Protein 3C8E (pdb70)

Nearest PDB structures (foldseek):
  3c8e-assembly1_B  TM=9.964E-01  e=6.721E-47  Escherichia coli
  5uuo-assembly1_B  TM=9.801E-01  e=1.144E-33  Novosphingobium aromaticivorans DSM 12444
  4mzw-assembly1_B  TM=9.875E-01  e=5.162E-30  Streptococcus sanguinis SK36
  4pua-assembly1_A-2  TM=9.814E-01  e=4.339E-29  Streptococcus pneumoniae ATCC 700669
  5hfk-assembly1_B  TM=9.446E-01  e=1.165E-15  Escherichia coli K-12

Structure (mmCIF, N/CA/C/O backbone):
data_3C8E
#
_entry.id   3C8E
#
_cell.length_a   58.197
_cell.length_b   73.455
_cell.length_c   130.810
_cell.angle_alpha   90.00
_cell.angle_beta   90.00
_cell.angle_gamma   90.00
#
_symmetry.space_group_name_H-M   'P 21 21 21'
#
loop_
_entity.id
_entity.type
_entity.pdbx_description
1 polymer 'yghU, glutathione S-transferase homologue'
2 non-polymer GLUTATHIONE
3 water water
#
loop_
_atom_site.group_PDB
_atom_site.id
_atom_site.type_symbol
_atom_site.label_atom_id
_atom_site.label_alt_id
_atom_site.label_comp_id
_atom_site.label_asym_id
_atom_site.label_entity_id
_atom_site.label_seq_id
_atom_site.pdbx_PDB_ins_code
_atom_site.Cartn_x
_atom_site.Cartn_y
_atom_site.Cartn_z
_atom_site.occupancy
_atom_site.B_iso_or_equiv
_atom_site.auth_seq_id
_atom_site.auth_comp_id
_atom_site.auth_asym_id
_atom_site.auth_atom_id
_atom_site.pdbx_PDB_model_num
ATOM 1 N N . THR A 1 5 ? 58.403 37.710 9.488 1.00 31.59 5 THR A N 1
ATOM 2 C CA . THR A 1 5 ? 57.705 38.599 10.460 1.00 31.57 5 THR A CA 1
ATOM 3 C C . THR A 1 5 ? 58.227 40.027 10.310 1.00 30.01 5 THR A C 1
ATOM 4 O O . THR A 1 5 ? 59.431 40.256 10.288 1.00 31.16 5 THR A O 1
ATOM 8 N N . TYR A 1 6 ? 57.313 40.988 10.219 1.00 28.20 6 TYR A N 1
ATOM 9 C CA . TYR A 1 6 ? 57.684 42.325 9.784 1.00 24.46 6 TYR A CA 1
ATOM 10 C C . TYR A 1 6 ? 58.489 43.077 10.833 1.00 22.28 6 TYR A C 1
ATOM 11 O O . TYR A 1 6 ? 58.131 43.083 12.023 1.00 21.35 6 TYR A O 1
ATOM 20 N N . GLN A 1 7 ? 59.544 43.734 10.368 1.00 20.37 7 GLN A N 1
ATOM 21 C CA A GLN A 1 7 ? 60.290 44.629 11.246 0.50 20.66 7 GLN A CA 1
ATOM 22 C CA B GLN A 1 7 ? 60.374 44.605 11.208 0.50 20.35 7 GLN A CA 1
ATOM 23 C C . GLN A 1 7 ? 60.476 45.999 10.603 1.00 19.68 7 GLN A C 1
ATOM 24 O O . GLN A 1 7 ? 60.884 46.135 9.431 1.00 19.63 7 GLN A O 1
ATOM 35 N N . PRO A 1 8 ? 60.140 47.065 11.365 1.00 16.98 8 PRO A N 1
ATOM 36 C CA . PRO A 1 8 ? 60.383 48.404 10.785 1.00 17.19 8 PRO A CA 1
ATOM 37 C C . PRO A 1 8 ? 61.841 48.644 10.377 1.00 18.02 8 PRO A C 1
ATOM 38 O O . PRO A 1 8 ? 62.760 48.153 11.033 1.00 17.26 8 PRO A O 1
ATOM 42 N N . ALA A 1 9 ? 62.038 49.414 9.304 1.00 17.48 9 ALA A N 1
ATOM 43 C CA . ALA A 1 9 ? 63.364 49.907 8.934 1.00 18.63 9 ALA A CA 1
ATOM 44 C C . ALA A 1 9 ? 64.029 50.806 9.993 1.00 19.08 9 ALA A C 1
ATOM 45 O O . ALA A 1 9 ? 63.368 51.310 10.909 1.00 18.84 9 ALA A O 1
ATOM 47 N N . LYS A 1 10 ? 65.353 51.008 9.886 1.00 19.42 10 LYS A N 1
ATOM 48 C CA . LYS A 1 10 ? 66.015 51.982 10.738 1.00 20.49 10 LYS A CA 1
ATOM 49 C C . LYS A 1 10 ? 65.467 53.388 10.570 1.00 19.13 10 LYS A C 1
ATOM 50 O O . LYS A 1 10 ? 65.322 54.106 11.560 1.00 17.96 10 LYS A O 1
ATOM 56 N N . VAL A 1 11 ? 65.168 53.761 9.315 1.00 17.96 11 VAL A N 1
ATOM 57 C CA . VAL A 1 11 ? 64.671 55.091 8.946 1.00 17.18 11 VAL A CA 1
ATOM 58 C C . VAL A 1 11 ? 63.461 54.841 8.049 1.00 17.64 11 VAL A C 1
ATOM 59 O O . VAL A 1 11 ? 63.516 54.102 7.060 1.00 15.81 11 VAL A O 1
ATOM 63 N N . TRP A 1 12 ? 62.325 55.408 8.436 1.00 15.58 12 TRP A N 1
ATOM 64 C CA . TRP A 1 12 ? 61.117 55.179 7.664 1.00 15.13 12 TRP A CA 1
ATOM 65 C C . TRP A 1 12 ? 61.203 55.881 6.298 1.00 16.06 12 TRP A C 1
ATOM 66 O O . TRP A 1 12 ? 61.674 57.053 6.205 1.00 16.07 12 TRP A O 1
ATOM 77 N N . THR A 1 13 ? 60.753 55.205 5.247 1.00 16.55 13 THR A N 1
ATOM 78 C CA . THR A 1 13 ? 60.610 55.853 3.942 1.00 17.34 13 THR A CA 1
ATOM 79 C C . THR A 1 13 ? 59.214 55.612 3.408 1.00 17.76 13 THR A C 1
ATOM 80 O O . THR A 1 13 ? 58.550 54.622 3.757 1.00 19.35 13 THR A O 1
ATOM 84 N N . TRP A 1 14 ? 58.792 56.514 2.536 1.00 18.56 14 TRP A N 1
ATOM 85 C CA . TRP A 1 14 ? 57.439 56.529 1.997 1.00 19.02 14 TRP A CA 1
ATOM 86 C C . TRP A 1 14 ? 57.325 55.629 0.779 1.00 19.87 14 TRP A C 1
ATOM 87 O O . TRP A 1 14 ? 57.990 55.897 -0.231 1.00 19.79 14 TRP A O 1
ATOM 98 N N . ASP A 1 15 ? 56.450 54.611 0.846 1.00 19.14 15 ASP A N 1
ATOM 99 C CA . ASP A 1 15 ? 56.082 53.810 -0.335 1.00 18.92 15 ASP A CA 1
ATOM 100 C C . ASP A 1 15 ? 54.861 54.395 -1.032 1.00 18.68 15 ASP A C 1
ATOM 101 O O . ASP A 1 15 ? 53.727 54.166 -0.576 1.00 19.07 15 ASP A O 1
ATOM 106 N N . LYS A 1 16 ? 55.085 55.141 -2.122 1.00 18.47 16 LYS A N 1
ATOM 107 C CA . LYS A 1 16 ? 54.008 55.860 -2.813 1.00 19.44 16 LYS A CA 1
ATOM 108 C C . LYS A 1 16 ? 53.106 54.888 -3.537 1.00 20.85 16 LYS A C 1
ATOM 109 O O . LYS A 1 16 ? 52.012 55.277 -4.027 1.00 21.52 16 LYS A O 1
ATOM 115 N N . SER A 1 17 ? 53.561 53.642 -3.649 1.00 21.81 17 SER A N 1
ATOM 116 C CA . SER A 1 17 ? 52.782 52.626 -4.381 1.00 22.20 17 SER A CA 1
ATOM 117 C C . SER A 1 17 ? 51.781 51.899 -3.461 1.00 22.53 17 SER A C 1
ATOM 118 O O . SER A 1 17 ? 50.989 51.099 -3.956 1.00 22.50 17 SER A O 1
ATOM 121 N N . ALA A 1 18 ? 51.803 52.171 -2.139 1.00 22.38 18 ALA A N 1
ATOM 122 C CA . ALA A 1 18 ? 50.989 51.373 -1.216 1.00 22.58 18 ALA A CA 1
ATOM 123 C C . ALA A 1 18 ? 49.489 51.531 -1.454 1.00 22.59 18 ALA A C 1
ATOM 124 O O . ALA A 1 18 ? 48.716 50.612 -1.170 1.00 22.72 18 ALA A O 1
ATOM 126 N N . GLY A 1 19 ? 49.077 52.688 -1.958 1.00 22.90 19 GLY A N 1
ATOM 127 C CA . GLY A 1 19 ? 47.648 52.950 -2.160 1.00 23.55 19 GLY A CA 1
ATOM 128 C C . GLY A 1 19 ? 46.799 52.999 -0.886 1.00 24.33 19 GLY A C 1
ATOM 129 O O . GLY A 1 19 ? 47.315 53.288 0.175 1.00 24.63 19 GLY A O 1
ATOM 130 N N . GLY A 1 20 ? 45.496 52.755 -1.010 1.00 24.83 20 GLY A N 1
ATOM 131 C CA . GLY A 1 20 ? 44.616 52.654 0.154 1.00 25.28 20 GLY A CA 1
ATOM 132 C C . GLY A 1 20 ? 43.829 53.934 0.307 1.00 25.72 20 GLY A C 1
ATOM 133 O O . GLY A 1 20 ? 43.818 54.803 -0.583 1.00 24.40 20 GLY A O 1
ATOM 134 N N . ALA A 1 21 ? 43.129 54.041 1.425 1.00 24.97 21 ALA A N 1
ATOM 135 C CA . ALA A 1 21 ? 42.205 55.154 1.596 1.00 24.61 21 ALA A CA 1
ATOM 136 C C . ALA A 1 21 ? 42.999 56.455 1.742 1.00 23.34 21 ALA A C 1
ATOM 137 O O . ALA A 1 21 ? 43.995 56.514 2.470 1.00 23.97 21 ALA A O 1
ATOM 139 N N . PHE A 1 22 ? 42.560 57.489 1.033 1.00 22.01 22 PHE A N 1
ATOM 140 C CA . PHE A 1 22 ? 43.219 58.790 1.109 1.00 20.01 22 PHE A CA 1
ATOM 141 C C . PHE A 1 22 ? 44.661 58.782 0.587 1.00 20.14 22 PHE A C 1
ATOM 142 O O . PHE A 1 22 ? 45.410 59.728 0.816 1.00 19.04 22 PHE A O 1
ATOM 150 N N . ALA A 1 23 ? 45.001 57.720 -0.163 1.00 20.99 23 ALA A N 1
ATOM 151 C CA . ALA A 1 23 ? 46.296 57.580 -0.825 1.00 21.73 23 ALA A CA 1
ATOM 152 C C . ALA A 1 23 ? 46.734 58.804 -1.614 1.00 22.16 23 ALA A C 1
ATOM 153 O O . ALA A 1 23 ? 47.938 59.135 -1.651 1.00 22.91 23 ALA A O 1
ATOM 155 N N . ASN A 1 24 ? 45.769 59.436 -2.285 1.00 20.34 24 ASN A N 1
ATOM 156 C CA A ASN A 1 24 ? 45.962 60.567 -3.181 0.50 20.25 24 ASN A CA 1
ATOM 157 C CA B ASN A 1 24 ? 46.123 60.526 -3.165 0.50 20.79 24 ASN A CA 1
ATOM 158 C C . ASN A 1 24 ? 46.230 61.856 -2.438 1.00 19.83 24 ASN A C 1
ATOM 159 O O . ASN A 1 24 ? 46.670 62.843 -3.043 1.00 21.14 24 ASN A O 1
ATOM 168 N N . ILE A 1 25 ? 45.940 61.865 -1.120 1.00 17.95 25 ILE A N 1
ATOM 169 C CA . ILE A 1 25 ? 46.164 63.111 -0.384 1.00 16.08 25 ILE A CA 1
ATOM 170 C C . ILE A 1 25 ? 47.164 63.024 0.779 1.00 15.13 25 ILE A C 1
ATOM 171 O O . ILE A 1 25 ? 47.836 64.034 1.094 1.00 13.91 25 ILE A O 1
ATOM 176 N N . ASN A 1 26 ? 47.282 61.855 1.405 1.00 13.46 26 ASN A N 1
ATOM 177 C CA . ASN A 1 26 ? 48.142 61.762 2.572 1.00 13.36 26 ASN A CA 1
ATOM 178 C C . ASN A 1 26 ? 49.590 61.754 2.133 1.00 13.95 26 ASN A C 1
ATOM 179 O O . ASN A 1 26 ? 49.964 61.025 1.191 1.00 14.49 26 ASN A O 1
ATOM 184 N N . ARG A 1 27 ? 50.403 62.555 2.817 1.00 14.25 27 ARG A N 1
ATOM 185 C CA . ARG A 1 27 ? 51.832 62.641 2.549 1.00 13.43 27 ARG A CA 1
ATOM 186 C C . ARG A 1 27 ? 52.570 62.828 3.852 1.00 13.35 27 ARG A C 1
ATOM 187 O O . ARG A 1 27 ? 51.996 63.313 4.836 1.00 14.32 27 ARG A O 1
ATOM 195 N N . PRO A 1 28 ? 53.852 62.479 3.879 1.00 12.51 28 PRO A N 1
ATOM 196 C CA . PRO A 1 28 ? 54.720 62.764 5.014 1.00 13.12 28 PRO A CA 1
ATOM 197 C C . PRO A 1 28 ? 55.296 64.154 5.094 1.00 11.90 28 PRO A C 1
ATOM 198 O O . PRO A 1 28 ? 56.084 64.458 6.025 1.00 12.07 28 PRO A O 1
ATOM 202 N N . VAL A 1 29 ? 54.890 64.974 4.132 1.00 12.09 29 VAL A N 1
ATOM 203 C CA A VAL A 1 29 ? 55.334 66.369 4.025 0.50 12.20 29 VAL A CA 1
ATOM 204 C CA B VAL A 1 29 ? 55.339 66.360 3.997 0.50 12.69 29 VAL A CA 1
ATOM 205 C C . VAL A 1 29 ? 54.107 67.240 3.902 1.00 11.99 29 VAL A C 1
ATOM 206 O O . VAL A 1 29 ? 53.084 66.773 3.469 1.00 13.71 29 VAL A O 1
ATOM 213 N N . SER A 1 30 ? 54.250 68.496 4.326 1.00 13.30 30 SER A N 1
ATOM 214 C CA . SER A 1 30 ? 53.204 69.494 4.243 1.00 13.00 30 SER A CA 1
ATOM 215 C C . SER A 1 30 ? 53.528 70.564 3.237 1.00 13.70 30 SER A C 1
ATOM 216 O O . SER A 1 30 ? 54.618 70.560 2.602 1.00 12.44 30 SER A O 1
ATOM 219 N N . GLY A 1 31 ? 52.592 71.491 3.086 1.00 13.29 31 GLY A N 1
ATOM 220 C CA . GLY A 1 31 ? 52.768 72.592 2.138 1.00 13.00 31 GLY A CA 1
ATOM 221 C C . GLY A 1 31 ? 51.933 72.482 0.877 1.00 14.20 31 GLY A C 1
ATOM 222 O O . GLY A 1 31 ? 51.278 71.470 0.585 1.00 14.75 31 GLY A O 1
ATOM 223 N N . PRO A 1 32 ? 51.960 73.563 0.098 1.00 15.14 32 PRO A N 1
ATOM 224 C CA . PRO A 1 32 ? 51.154 73.671 -1.087 1.00 16.89 32 PRO A CA 1
ATOM 225 C C . PRO A 1 32 ? 51.565 72.729 -2.235 1.00 17.90 32 PRO A C 1
ATOM 226 O O . PRO A 1 32 ? 52.761 72.455 -2.451 1.00 18.68 32 PRO A O 1
ATOM 230 N N . THR A 1 33 ? 50.587 72.247 -2.977 1.00 17.74 33 THR A N 1
ATOM 231 C CA . THR A 1 33 ? 50.848 71.432 -4.170 1.00 17.53 33 THR A CA 1
ATOM 232 C C . THR A 1 33 ? 50.551 72.214 -5.473 1.00 18.33 33 THR A C 1
ATOM 233 O O . THR A 1 33 ? 50.902 71.740 -6.570 1.00 18.12 33 THR A O 1
ATOM 237 N N . HIS A 1 34 ? 49.921 73.392 -5.349 1.00 16.61 34 HIS A N 1
ATOM 238 C CA . HIS A 1 34 ? 49.433 74.158 -6.513 1.00 18.36 34 HIS A CA 1
ATOM 239 C C . HIS A 1 34 ? 49.070 75.573 -6.079 1.00 19.63 34 HIS A C 1
ATOM 240 O O . HIS A 1 34 ? 48.796 75.814 -4.895 1.00 18.64 34 HIS A O 1
ATOM 247 N N . GLU A 1 35 ? 49.063 76.498 -7.052 1.00 20.03 35 GLU A N 1
ATOM 248 C CA A GLU A 1 35 ? 48.793 77.898 -6.789 0.50 20.43 35 GLU A CA 1
ATOM 249 C CA B GLU A 1 35 ? 48.798 77.895 -6.775 0.50 21.34 35 GLU A CA 1
ATOM 250 C C . GLU A 1 35 ? 47.344 78.236 -7.074 1.00 21.22 35 GLU A C 1
ATOM 251 O O . GLU A 1 35 ? 46.853 78.025 -8.186 1.00 22.29 35 GLU A O 1
ATOM 262 N N . LYS A 1 36 ? 46.648 78.764 -6.072 1.00 20.24 36 LYS A N 1
ATOM 263 C CA . LYS A 1 36 ? 45.266 79.177 -6.246 1.00 21.23 36 LYS A CA 1
ATOM 264 C C . LYS A 1 36 ? 44.920 80.139 -5.145 1.00 20.41 36 LYS A C 1
ATOM 265 O O . LYS A 1 36 ? 45.239 79.883 -3.984 1.00 20.80 36 LYS A O 1
ATOM 271 N N . THR A 1 37 ? 44.336 81.274 -5.474 1.00 19.13 37 THR A N 1
ATOM 272 C CA . THR A 1 37 ? 43.953 82.204 -4.422 1.00 18.50 37 THR A CA 1
ATOM 273 C C . THR A 1 37 ? 42.547 81.837 -3.941 1.00 18.58 37 THR A C 1
ATOM 274 O O . THR A 1 37 ? 41.695 81.394 -4.731 1.00 19.73 37 THR A O 1
ATOM 278 N N . LEU A 1 38 ? 42.289 82.031 -2.656 1.00 15.65 38 LEU A N 1
ATOM 279 C CA . LEU A 1 38 ? 40.937 81.723 -2.160 1.00 14.49 38 LEU A CA 1
ATOM 280 C C . LEU A 1 38 ? 39.918 82.783 -2.585 1.00 16.34 38 LEU A C 1
ATOM 281 O O . LEU A 1 38 ? 40.229 83.997 -2.630 1.00 15.87 38 LEU A O 1
ATOM 286 N N . PRO A 1 39 ? 38.665 82.352 -2.813 1.00 15.92 39 PRO A N 1
ATOM 287 C CA . PRO A 1 39 ? 37.640 83.359 -3.085 1.00 15.83 39 PRO A CA 1
ATOM 288 C C . PRO A 1 39 ? 37.285 84.119 -1.827 1.00 16.43 39 PRO A C 1
ATOM 289 O O . PRO A 1 39 ? 37.425 83.581 -0.714 1.00 15.22 39 PRO A O 1
ATOM 293 N N . VAL A 1 40 ? 36.809 85.348 -1.964 1.00 13.39 40 VAL A N 1
ATOM 294 C CA . VAL A 1 40 ? 36.359 86.132 -0.796 1.00 16.17 40 VAL A CA 1
ATOM 295 C C . VAL A 1 40 ? 35.040 86.797 -1.208 1.00 15.46 40 VAL A C 1
ATOM 296 O O . VAL A 1 40 ? 34.949 87.365 -2.343 1.00 17.35 40 VAL A O 1
ATOM 300 N N . GLY A 1 41 ? 34.032 86.709 -0.341 1.00 14.07 41 GLY A N 1
ATOM 301 C CA . GLY A 1 41 ? 32.669 87.205 -0.598 1.00 13.91 41 GLY A CA 1
ATOM 302 C C . GLY A 1 41 ? 32.462 88.536 0.089 1.00 13.45 41 GLY A C 1
ATOM 303 O O . GLY A 1 41 ? 33.442 89.182 0.480 1.00 14.26 41 GLY A O 1
ATOM 304 N N . LYS A 1 42 ? 31.189 88.915 0.270 1.00 14.62 42 LYS A N 1
ATOM 305 C CA . LYS A 1 42 ? 30.862 90.228 0.857 1.00 16.89 42 LYS A CA 1
ATOM 306 C C . LYS A 1 42 ? 30.706 90.221 2.379 1.00 15.57 42 LYS A C 1
ATOM 307 O O . LYS A 1 42 ? 30.592 91.274 2.996 1.00 16.34 42 LYS A O 1
ATOM 313 N N . HIS A 1 43 ? 30.575 89.027 2.968 1.00 13.04 43 HIS A N 1
ATOM 314 C CA . HIS A 1 43 ? 30.358 88.907 4.412 1.00 12.52 43 HIS A CA 1
ATOM 315 C C . HIS A 1 43 ? 31.596 89.040 5.266 1.00 12.50 43 HIS A C 1
ATOM 316 O O . HIS A 1 43 ? 32.719 88.791 4.829 1.00 12.53 43 HIS A O 1
ATOM 323 N N . PRO A 1 44 ? 31.399 89.455 6.505 1.00 10.96 44 PRO A N 1
ATOM 324 C CA . PRO A 1 44 ? 32.611 89.695 7.320 1.00 11.59 44 PRO A CA 1
ATOM 325 C C . PRO A 1 44 ? 33.452 88.461 7.641 1.00 10.88 44 PRO A C 1
ATOM 326 O O . PRO A 1 44 ? 34.671 88.589 7.809 1.00 12.12 44 PRO A O 1
ATOM 330 N N . LEU A 1 45 ? 32.802 87.298 7.752 1.00 11.06 45 LEU A N 1
ATOM 331 C CA . LEU A 1 45 ? 33.509 86.011 8.071 1.00 9.77 45 LEU A CA 1
ATOM 332 C C . LEU A 1 45 ? 33.616 85.174 6.816 1.00 8.95 45 LEU A C 1
ATOM 333 O O . LEU A 1 45 ? 32.585 84.909 6.206 1.00 8.80 45 LEU A O 1
ATOM 338 N N . GLN A 1 46 ? 34.831 84.728 6.475 1.00 8.41 46 GLN A N 1
ATOM 339 C CA . GLN A 1 46 ? 35.077 83.877 5.272 1.00 8.28 46 GLN A CA 1
ATOM 340 C C . GLN A 1 46 ? 35.509 82.518 5.805 1.00 9.45 46 GLN A C 1
ATOM 341 O O . GLN A 1 46 ? 36.567 82.391 6.453 1.00 11.07 46 GLN A O 1
ATOM 347 N N . LEU A 1 47 ? 34.686 81.525 5.544 1.00 9.22 47 LEU A N 1
ATOM 348 C CA . LEU A 1 47 ? 34.981 80.157 5.984 1.00 8.78 47 LEU A CA 1
ATOM 349 C C . LEU A 1 47 ? 35.296 79.251 4.794 1.00 9.76 47 LEU A C 1
ATOM 350 O O . LEU A 1 47 ? 34.635 79.342 3.723 1.00 11.13 47 LEU A O 1
ATOM 355 N N . TYR A 1 48 ? 36.300 78.385 4.988 1.00 9.07 48 TYR A N 1
ATOM 356 C CA . TYR A 1 48 ? 36.784 77.510 3.898 1.00 9.80 48 TYR A CA 1
ATOM 357 C C . TYR A 1 48 ? 36.727 76.132 4.506 1.00 9.10 48 TYR A C 1
ATOM 358 O O . TYR A 1 48 ? 37.522 75.805 5.392 1.00 11.03 48 TYR A O 1
ATOM 367 N N . SER A 1 49 ? 35.752 75.334 4.055 1.00 9.40 49 SER A N 1
ATOM 368 C CA . SER A 1 49 ? 35.420 74.179 4.851 1.00 8.99 49 SER A CA 1
ATOM 369 C C . SER A 1 49 ? 34.643 73.110 4.045 1.00 9.80 49 SER A C 1
ATOM 370 O O . SER A 1 49 ? 34.341 73.261 2.867 1.00 9.73 49 SER A O 1
ATOM 373 N N . LEU A 1 50 ? 34.369 72.003 4.736 1.00 9.67 50 LEU A N 1
ATOM 374 C CA . LEU A 1 50 ? 33.636 70.852 4.208 1.00 10.11 50 LEU A CA 1
ATOM 375 C C . LEU A 1 50 ? 32.746 70.366 5.346 1.00 9.68 50 LEU A C 1
ATOM 376 O O . LEU A 1 50 ? 33.208 70.404 6.487 1.00 9.95 50 LEU A O 1
ATOM 381 N N . GLY A 1 51 ? 31.544 69.876 5.021 1.00 10.11 51 GLY A N 1
ATOM 382 C CA . GLY A 1 51 ? 30.542 69.546 6.034 1.00 9.72 51 GLY A CA 1
ATOM 383 C C . GLY A 1 51 ? 30.807 68.207 6.731 1.00 8.86 51 GLY A C 1
ATOM 384 O O . GLY A 1 51 ? 29.856 67.458 7.025 1.00 9.79 51 GLY A O 1
ATOM 385 N N . THR A 1 52 ? 32.069 67.917 7.043 1.00 9.15 52 THR A N 1
ATOM 386 C CA . THR A 1 52 ? 32.379 66.774 7.880 1.00 9.34 52 THR A CA 1
ATOM 387 C C . THR A 1 52 ? 32.072 67.153 9.340 1.00 8.82 52 THR A C 1
ATOM 388 O O . THR A 1 52 ? 31.588 68.220 9.609 1.00 8.47 52 THR A O 1
ATOM 392 N N . PRO A 1 53 ? 32.285 66.258 10.338 1.00 8.62 53 PRO A N 1
ATOM 393 C CA . PRO A 1 53 ? 31.927 66.673 11.717 1.00 8.72 53 PRO A CA 1
ATOM 394 C C . PRO A 1 53 ? 32.661 67.941 12.109 1.00 8.50 53 PRO A C 1
ATOM 395 O O . PRO A 1 53 ? 32.103 68.778 12.823 1.00 9.03 53 PRO A O 1
ATOM 399 N N . ASN A 1 54 ? 33.885 68.147 11.616 1.00 7.26 54 ASN A N 1
ATOM 400 C CA . ASN A 1 54 ? 34.612 69.362 12.038 1.00 8.26 54 ASN A CA 1
ATOM 401 C C . ASN A 1 54 ? 34.137 70.651 11.406 1.00 8.56 54 ASN A C 1
ATOM 402 O O . ASN A 1 54 ? 34.063 71.682 12.069 1.00 9.48 54 ASN A O 1
ATOM 407 N N . GLY A 1 55 ? 33.665 70.575 10.178 1.00 7.77 55 GLY A N 1
ATOM 408 C CA . GLY A 1 55 ? 33.080 71.768 9.531 1.00 7.36 55 GLY A CA 1
ATOM 409 C C . GLY A 1 55 ? 31.741 72.047 10.186 1.00 7.86 55 GLY A C 1
ATOM 410 O O . GLY A 1 55 ? 31.407 73.217 10.454 1.00 9.00 55 GLY A O 1
ATOM 411 N N . GLN A 1 56 ? 30.961 70.996 10.497 1.00 8.70 56 GLN A N 1
ATOM 412 C CA . GLN A 1 56 ? 29.605 71.209 11.037 1.00 9.44 56 GLN A CA 1
ATOM 413 C C . GLN A 1 56 ? 29.689 71.977 12.385 1.00 7.94 56 GLN A C 1
ATOM 414 O O . GLN A 1 56 ? 28.781 72.729 12.746 1.00 8.46 56 GLN A O 1
ATOM 420 N N . LYS A 1 57 ? 30.728 71.738 13.196 1.00 8.04 57 LYS A N 1
ATOM 421 C CA . LYS A 1 57 ? 30.771 72.462 14.466 1.00 7.04 57 LYS A CA 1
ATOM 422 C C . LYS A 1 57 ? 30.667 73.968 14.217 1.00 7.61 57 LYS A C 1
ATOM 423 O O . LYS A 1 57 ? 29.993 74.691 14.974 1.00 8.67 57 LYS A O 1
ATOM 429 N N . VAL A 1 58 ? 31.432 74.418 13.236 1.00 8.53 58 VAL A N 1
ATOM 430 C CA . VAL A 1 58 ? 31.563 75.826 12.982 1.00 7.89 58 VAL A CA 1
ATOM 431 C C . VAL A 1 58 ? 30.327 76.395 12.289 1.00 7.76 58 VAL A C 1
ATOM 432 O O . VAL A 1 58 ? 29.861 77.472 12.672 1.00 8.04 58 VAL A O 1
ATOM 436 N N . THR A 1 59 ? 29.759 75.678 11.316 1.00 7.75 59 THR A N 1
ATOM 437 C CA . THR A 1 59 ? 28.562 76.229 10.760 1.00 7.72 59 THR A CA 1
ATOM 438 C C . THR A 1 59 ? 27.324 76.137 11.639 1.00 7.54 59 THR A C 1
ATOM 439 O O . THR A 1 59 ? 26.392 76.984 11.526 1.00 8.66 59 THR A O 1
ATOM 443 N N . ILE A 1 60 ? 27.261 75.145 12.536 1.00 8.73 60 ILE A N 1
ATOM 444 C CA . ILE A 1 60 ? 26.259 75.212 13.597 1.00 8.14 60 ILE A CA 1
ATOM 445 C C . ILE A 1 60 ? 26.434 76.468 14.470 1.00 7.12 60 ILE A C 1
ATOM 446 O O . ILE A 1 60 ? 25.474 77.188 14.718 1.00 7.94 60 ILE A O 1
ATOM 451 N N . MET A 1 61 ? 27.650 76.742 14.927 1.00 7.33 61 MET A N 1
ATOM 452 C CA . MET A 1 61 ? 27.851 77.971 15.722 1.00 7.56 61 MET A CA 1
ATOM 453 C C . MET A 1 61 ? 27.369 79.232 14.958 1.00 8.98 61 MET A C 1
ATOM 454 O O . MET A 1 61 ? 26.693 80.106 15.523 1.00 9.26 61 MET A O 1
ATOM 459 N N . LEU A 1 62 ? 27.763 79.339 13.688 1.00 7.23 62 LEU A N 1
ATOM 460 C CA . LEU A 1 62 ? 27.431 80.532 12.899 1.00 8.68 62 LEU A CA 1
ATOM 461 C C . LEU A 1 62 ? 25.914 80.610 12.814 1.00 9.23 62 LEU A C 1
ATOM 462 O O . LEU A 1 62 ? 25.337 81.659 12.996 1.00 8.80 62 LEU A O 1
ATOM 467 N N . GLU A 1 63 ? 25.225 79.499 12.546 1.00 8.03 63 GLU A N 1
ATOM 468 C CA . GLU A 1 63 ? 23.775 79.537 12.443 1.00 8.12 63 GLU A CA 1
ATOM 469 C C . GLU A 1 63 ? 23.113 79.860 13.786 1.00 8.34 63 GLU A C 1
ATOM 470 O O . GLU A 1 63 ? 22.112 80.588 13.816 1.00 10.71 63 GLU A O 1
ATOM 476 N N . GLU A 1 64 ? 23.690 79.391 14.887 1.00 9.10 64 GLU A N 1
ATOM 477 C CA . GLU A 1 64 ? 23.135 79.675 16.222 1.00 9.29 64 GLU A CA 1
ATOM 478 C C . GLU A 1 64 ? 23.290 81.189 16.497 1.00 8.96 64 GLU A C 1
ATOM 479 O O . GLU A 1 64 ? 22.373 81.859 17.041 1.00 9.96 64 GLU A O 1
ATOM 485 N N . LEU A 1 65 ? 24.429 81.755 16.100 1.00 7.45 65 LEU A N 1
ATOM 486 C CA . LEU A 1 65 ? 24.626 83.203 16.281 1.00 7.15 65 LEU A CA 1
ATOM 487 C C . LEU A 1 65 ? 23.638 83.998 15.414 1.00 8.32 65 LEU A C 1
ATOM 488 O O . LEU A 1 65 ? 22.976 84.939 15.925 1.00 10.60 65 LEU A O 1
ATOM 493 N N . LEU A 1 66 ? 23.469 83.597 14.163 1.00 9.14 66 LEU A N 1
ATOM 494 C CA . LEU A 1 66 ? 22.485 84.290 13.332 1.00 8.24 66 LEU A CA 1
ATOM 495 C C . LEU A 1 66 ? 21.082 84.190 13.906 1.00 9.68 66 LEU A C 1
ATOM 496 O O . LEU A 1 66 ? 20.303 85.132 13.743 1.00 9.84 66 LEU A O 1
ATOM 501 N N . ALA A 1 67 ? 20.722 83.080 14.530 1.00 9.25 67 ALA A N 1
ATOM 502 C CA . ALA A 1 67 ? 19.398 82.942 15.112 1.00 9.50 67 ALA A CA 1
ATOM 503 C C . ALA A 1 67 ? 19.154 83.912 16.269 1.00 10.79 67 ALA A C 1
ATOM 504 O O . ALA A 1 67 ? 17.990 84.261 16.514 1.00 11.70 67 ALA A O 1
ATOM 506 N N . LEU A 1 68 ? 20.244 84.352 16.928 1.00 9.04 68 LEU A N 1
ATOM 507 C CA . LEU A 1 68 ? 20.117 85.388 17.964 1.00 9.40 68 LEU A CA 1
ATOM 508 C C . LEU A 1 68 ? 20.231 86.769 17.375 1.00 9.92 68 LEU A C 1
ATOM 509 O O . LEU A 1 68 ? 20.329 87.754 18.137 1.00 10.52 68 LEU A O 1
ATOM 514 N N . GLY A 1 69 ? 20.219 86.882 16.064 1.00 10.11 69 GLY A N 1
ATOM 515 C CA . GLY A 1 69 ? 20.273 88.173 15.353 1.00 9.98 69 GLY A CA 1
ATOM 516 C C . GLY A 1 69 ? 21.642 88.812 15.255 1.00 9.21 69 GLY A C 1
ATOM 517 O O . GLY A 1 69 ? 21.768 90.029 14.971 1.00 11.52 69 GLY A O 1
ATOM 518 N N . VAL A 1 70 ? 22.692 87.985 15.430 1.00 9.20 70 VAL A N 1
ATOM 519 C CA . VAL A 1 70 ? 24.065 88.523 15.388 1.00 9.43 70 VAL A CA 1
ATOM 520 C C . VAL A 1 70 ? 24.530 88.814 13.961 1.00 10.06 70 VAL A C 1
ATOM 521 O O . VAL A 1 70 ? 25.051 87.952 13.263 1.00 10.07 70 VAL A O 1
ATOM 525 N N . THR A 1 71 ? 24.381 90.070 13.552 1.00 10.93 71 THR A N 1
ATOM 526 C CA . THR A 1 71 ? 24.676 90.474 12.146 1.00 11.29 71 THR A CA 1
ATOM 527 C C . THR A 1 71 ? 26.147 90.241 11.804 1.00 12.32 71 THR A C 1
ATOM 528 O O . THR A 1 71 ? 26.505 89.946 10.637 1.00 12.85 71 THR A O 1
ATOM 532 N N . GLY A 1 72 ? 27.033 90.358 12.780 1.00 11.45 72 GLY A N 1
ATOM 533 C CA . GLY A 1 72 ? 28.462 90.183 12.446 1.00 10.84 72 GLY A CA 1
ATOM 534 C C . GLY A 1 72 ? 28.850 88.737 12.164 1.00 10.98 72 GLY A C 1
ATOM 535 O O . GLY A 1 72 ? 29.997 88.478 11.765 1.00 12.67 72 GLY A O 1
ATOM 536 N N . ALA A 1 73 ? 27.933 87.799 12.418 1.00 10.63 73 ALA A N 1
ATOM 537 C CA . ALA A 1 73 ? 28.207 86.368 12.149 1.00 11.68 73 ALA A CA 1
ATOM 538 C C . ALA A 1 73 ? 27.853 85.998 10.688 1.00 11.31 73 ALA A C 1
ATOM 539 O O . ALA A 1 73 ? 28.028 84.858 10.273 1.00 10.69 73 ALA A O 1
ATOM 541 N N . GLU A 1 74 ? 27.350 86.949 9.908 1.00 9.62 74 GLU A N 1
ATOM 542 C CA . GLU A 1 74 ? 27.069 86.628 8.485 1.00 10.82 74 GLU A CA 1
ATOM 543 C C . GLU A 1 74 ? 28.342 86.127 7.867 1.00 9.68 74 GLU A C 1
ATOM 544 O O . GLU A 1 74 ? 29.405 86.673 8.107 1.00 9.31 74 GLU A O 1
ATOM 550 N N . TYR A 1 75 ? 28.212 85.127 6.974 1.00 10.60 75 TYR A N 1
ATOM 551 C CA . TYR A 1 75 ? 29.405 84.419 6.532 1.00 9.52 75 TYR A CA 1
ATOM 552 C C . TYR A 1 75 ? 29.267 83.935 5.112 1.00 9.04 75 TYR A C 1
ATOM 553 O O . TYR A 1 75 ? 28.145 83.710 4.605 1.00 9.24 75 TYR A O 1
ATOM 562 N N . ASP A 1 76 ? 30.433 83.791 4.506 1.00 8.88 76 ASP A N 1
ATOM 563 C CA . ASP A 1 76 ? 30.532 83.037 3.254 1.00 7.84 76 ASP A CA 1
ATOM 564 C C . ASP A 1 76 ? 31.240 81.735 3.507 1.00 7.74 76 ASP A C 1
ATOM 565 O O . ASP A 1 76 ? 32.368 81.763 4.021 1.00 9.66 76 ASP A O 1
ATOM 570 N N . ALA A 1 77 ? 30.564 80.616 3.258 1.00 9.13 77 ALA A N 1
ATOM 571 C CA . ALA A 1 77 ? 31.163 79.294 3.461 1.00 10.36 77 ALA A CA 1
ATOM 572 C C . ALA A 1 77 ? 31.453 78.679 2.087 1.00 10.93 77 ALA A C 1
ATOM 573 O O . ALA A 1 77 ? 30.548 78.207 1.400 1.00 11.76 77 ALA A O 1
ATOM 575 N N . TRP A 1 78 ? 32.736 78.692 1.762 1.00 10.84 78 TRP A N 1
ATOM 576 C CA . TRP A 1 78 ? 33.275 78.193 0.474 1.00 10.78 78 TRP A CA 1
ATOM 577 C C . TRP A 1 78 ? 33.626 76.725 0.651 1.00 11.20 78 TRP A C 1
ATOM 578 O O . TRP A 1 78 ? 34.223 76.318 1.653 1.00 10.97 78 TRP A O 1
ATOM 589 N N . LEU A 1 79 ? 33.316 75.920 -0.374 1.00 12.06 79 LEU A N 1
ATOM 590 C CA . LEU A 1 79 ? 33.540 74.488 -0.309 1.00 11.80 79 LEU A CA 1
ATOM 591 C C . LEU A 1 79 ? 35.011 74.116 -0.655 1.00 12.45 79 LEU A C 1
ATOM 592 O O . LEU A 1 79 ? 35.559 74.548 -1.696 1.00 12.95 79 LEU A O 1
ATOM 597 N N . ILE A 1 80 ? 35.621 73.323 0.218 1.00 10.68 80 ILE A N 1
ATOM 598 C CA . ILE A 1 80 ? 36.971 72.819 0.044 1.00 10.77 80 ILE A CA 1
ATOM 599 C C . ILE A 1 80 ? 36.846 71.309 0.018 1.00 11.93 80 ILE A C 1
ATOM 600 O O . ILE A 1 80 ? 36.542 70.679 1.064 1.00 11.35 80 ILE A O 1
ATOM 605 N N . ARG A 1 81 ? 37.020 70.717 -1.172 1.00 12.41 81 ARG A N 1
ATOM 606 C CA . ARG A 1 81 ? 36.945 69.256 -1.335 1.00 12.22 81 ARG A CA 1
ATOM 607 C C . ARG A 1 81 ? 38.280 68.638 -0.948 1.00 13.08 81 ARG A C 1
ATOM 608 O O . ARG A 1 81 ? 39.253 68.708 -1.722 1.00 13.29 81 ARG A O 1
ATOM 616 N N . ILE A 1 82 ? 38.323 68.024 0.243 1.00 13.14 82 ILE A N 1
ATOM 617 C CA . ILE A 1 82 ? 39.565 67.500 0.733 1.00 14.82 82 ILE A CA 1
ATOM 618 C C . ILE A 1 82 ? 39.971 66.267 -0.090 1.00 14.58 82 ILE A C 1
ATOM 619 O O . ILE A 1 82 ? 41.159 65.967 -0.208 1.00 16.34 82 ILE A O 1
ATOM 624 N N . GLY A 1 83 ? 38.993 65.570 -0.656 1.00 16.20 83 GLY A N 1
ATOM 625 C CA . GLY A 1 83 ? 39.311 64.433 -1.574 1.00 16.83 83 GLY A CA 1
ATOM 626 C C . GLY A 1 83 ? 40.076 64.880 -2.821 1.00 18.69 83 GLY A C 1
ATOM 627 O O . GLY A 1 83 ? 40.816 64.073 -3.453 1.00 19.95 83 GLY A O 1
ATOM 628 N N . ASP A 1 84 ? 39.926 66.141 -3.216 1.00 18.06 84 ASP A N 1
ATOM 629 C CA . ASP A 1 84 ? 40.542 66.679 -4.434 1.00 17.48 84 ASP A CA 1
ATOM 630 C C . ASP A 1 84 ? 41.811 67.446 -4.131 1.00 17.28 84 ASP A C 1
ATOM 631 O O . ASP A 1 84 ? 42.446 67.978 -5.063 1.00 20.05 84 ASP A O 1
ATOM 636 N N . GLY A 1 85 ? 42.174 67.528 -2.851 1.00 14.69 85 GLY A N 1
ATOM 637 C CA . GLY A 1 85 ? 43.397 68.255 -2.473 1.00 14.21 85 GLY A CA 1
ATOM 638 C C . GLY A 1 85 ? 43.264 69.767 -2.473 1.00 12.34 85 GLY A C 1
ATOM 639 O O . GLY A 1 85 ? 44.277 70.488 -2.515 1.00 14.83 85 GLY A O 1
ATOM 640 N N . ASP A 1 86 ? 42.039 70.294 -2.394 1.00 11.92 86 ASP A N 1
ATOM 641 C CA . ASP A 1 86 ? 41.831 71.745 -2.281 1.00 11.12 86 ASP A CA 1
ATOM 642 C C . ASP A 1 86 ? 42.495 72.337 -1.033 1.00 11.46 86 ASP A C 1
ATOM 643 O O . ASP A 1 86 ? 42.765 73.546 -0.995 1.00 13.07 86 ASP A O 1
ATOM 648 N N . GLN A 1 87 ? 42.751 71.481 -0.044 1.00 12.27 87 GLN A N 1
ATOM 649 C CA . GLN A 1 87 ? 43.397 71.940 1.174 1.00 11.67 87 GLN A CA 1
ATOM 650 C C . GLN A 1 87 ? 44.865 72.176 0.968 1.00 12.75 87 GLN A C 1
ATOM 651 O O . GLN A 1 87 ? 45.504 72.651 1.865 1.00 10.29 87 GLN A O 1
ATOM 657 N N . PHE A 1 88 ? 45.412 71.839 -0.212 1.00 12.42 88 PHE A N 1
ATOM 658 C CA . PHE A 1 88 ? 46.849 72.067 -0.446 1.00 12.33 88 PHE A CA 1
ATOM 659 C C . PHE A 1 88 ? 47.060 73.149 -1.494 1.00 13.31 88 PHE A C 1
ATOM 660 O O . PHE A 1 88 ? 48.161 73.233 -2.066 1.00 12.97 88 PHE A O 1
ATOM 668 N N . SER A 1 89 ? 46.081 74.023 -1.697 1.00 12.50 89 SER A N 1
ATOM 669 C CA . SER A 1 89 ? 46.354 75.158 -2.580 1.00 14.04 89 SER A CA 1
ATOM 670 C C . SER A 1 89 ? 47.203 76.174 -1.823 1.00 13.45 89 SER A C 1
ATOM 671 O O . SER A 1 89 ? 47.180 76.244 -0.580 1.00 14.07 89 SER A O 1
ATOM 674 N N . SER A 1 90 ? 47.957 76.991 -2.566 1.00 13.38 90 SER A N 1
ATOM 675 C CA . SER A 1 90 ? 48.720 78.057 -1.889 1.00 14.08 90 SER A CA 1
ATOM 676 C C . SER A 1 90 ? 47.794 78.930 -1.006 1.00 14.35 90 SER A C 1
ATOM 677 O O . SER A 1 90 ? 48.158 79.282 0.129 1.00 15.40 90 SER A O 1
ATOM 680 N N . GLY A 1 91 ? 46.611 79.284 -1.522 1.00 13.47 91 GLY A N 1
ATOM 681 C CA . GLY A 1 91 ? 45.663 80.117 -0.800 1.00 11.67 91 GLY A CA 1
ATOM 682 C C . GLY A 1 91 ? 45.212 79.401 0.465 1.00 12.31 91 GLY A C 1
ATOM 683 O O . GLY A 1 91 ? 45.114 80.033 1.548 1.00 13.00 91 GLY A O 1
ATOM 684 N N . PHE A 1 92 ? 44.936 78.089 0.348 1.00 12.12 92 PHE A N 1
ATOM 685 C CA . PHE A 1 92 ? 44.447 77.412 1.557 1.00 12.31 92 PHE A CA 1
ATOM 686 C C . PHE A 1 92 ? 45.557 77.310 2.616 1.00 12.53 92 PHE A C 1
ATOM 687 O O . PHE A 1 92 ? 45.326 77.554 3.832 1.00 13.51 92 PHE A O 1
ATOM 695 N N . VAL A 1 93 ? 46.761 76.990 2.167 1.00 12.98 93 VAL A N 1
ATOM 696 C CA . VAL A 1 93 ? 47.898 76.889 3.103 1.00 12.14 93 VAL A CA 1
ATOM 697 C C . VAL A 1 93 ? 48.143 78.201 3.854 1.00 13.03 93 VAL A C 1
ATOM 698 O O . VAL A 1 93 ? 48.573 78.200 5.029 1.00 13.13 93 VAL A O 1
ATOM 702 N N . GLU A 1 94 ? 47.874 79.333 3.199 1.00 11.94 94 GLU A N 1
ATOM 703 C CA . GLU A 1 94 ? 48.063 80.612 3.866 1.00 13.32 94 GLU A CA 1
ATOM 704 C C . GLU A 1 94 ? 47.056 80.825 5.014 1.00 12.69 94 GLU A C 1
ATOM 705 O O . GLU A 1 94 ? 47.363 81.534 5.945 1.00 12.23 94 GLU A O 1
ATOM 711 N N . VAL A 1 95 ? 45.864 80.218 4.959 1.00 11.02 95 VAL A N 1
ATOM 712 C CA A VAL A 1 95 ? 44.898 80.370 6.055 0.50 11.51 95 VAL A CA 1
ATOM 713 C CA B VAL A 1 95 ? 44.886 80.364 6.054 0.50 11.80 95 VAL A CA 1
ATOM 714 C C . VAL A 1 95 ? 45.075 79.278 7.120 1.00 11.37 95 VAL A C 1
ATOM 715 O O . VAL A 1 95 ? 44.831 79.491 8.354 1.00 12.48 95 VAL A O 1
ATOM 722 N N . ASN A 1 96 ? 45.561 78.114 6.662 1.00 10.62 96 ASN A N 1
ATOM 723 C CA . ASN A 1 96 ? 45.908 77.066 7.611 1.00 8.96 96 ASN A CA 1
ATOM 724 C C . ASN A 1 96 ? 47.113 76.260 7.131 1.00 9.18 96 ASN A C 1
ATOM 725 O O . ASN A 1 96 ? 46.946 75.423 6.254 1.00 9.64 96 ASN A O 1
ATOM 730 N N . PRO A 1 97 ? 48.298 76.459 7.740 1.00 9.62 97 PRO A N 1
ATOM 731 C CA . PRO A 1 97 ? 49.513 75.727 7.257 1.00 11.27 97 PRO A CA 1
ATOM 732 C C . PRO A 1 97 ? 49.425 74.199 7.483 1.00 11.22 97 PRO A C 1
ATOM 733 O O . PRO A 1 97 ? 50.194 73.427 6.882 1.00 11.63 97 PRO A O 1
ATOM 737 N N . ASN A 1 98 ? 48.478 73.763 8.335 1.00 10.63 98 ASN A N 1
ATOM 738 C CA . ASN A 1 98 ? 48.270 72.350 8.605 1.00 10.03 98 ASN A CA 1
ATOM 739 C C . ASN A 1 98 ? 47.378 71.734 7.501 1.00 8.40 98 ASN A C 1
ATOM 740 O O . ASN A 1 98 ? 47.179 70.523 7.537 1.00 9.06 98 ASN A O 1
ATOM 745 N N . SER A 1 99 ? 46.789 72.517 6.554 1.00 8.08 99 SER A N 1
ATOM 746 C CA . SER A 1 99 ? 46.014 71.960 5.433 1.00 9.59 99 SER A CA 1
ATOM 747 C C . SER A 1 99 ? 44.839 71.107 5.872 1.00 9.67 99 SER A C 1
ATOM 748 O O . SER A 1 99 ? 44.588 70.038 5.316 1.00 9.83 99 SER A O 1
ATOM 751 N N . LYS A 1 100 ? 44.127 71.562 6.901 1.00 8.86 100 LYS A N 1
ATOM 752 C CA . LYS A 1 100 ? 42.869 70.869 7.284 1.00 9.49 100 LYS A CA 1
ATOM 753 C C . LYS A 1 100 ? 41.737 71.845 7.350 1.00 9.71 100 LYS A C 1
ATOM 754 O O . LYS A 1 100 ? 41.920 73.025 7.750 1.00 9.70 100 LYS A O 1
ATOM 760 N N . ILE A 1 101 ? 40.559 71.398 6.940 1.00 8.79 101 ILE A N 1
ATOM 761 C CA . ILE A 1 101 ? 39.314 72.201 7.188 1.00 9.04 101 ILE A CA 1
ATOM 762 C C . ILE A 1 101 ? 38.814 71.896 8.631 1.00 9.29 101 ILE A C 1
ATOM 763 O O . ILE A 1 101 ? 39.170 70.891 9.221 1.00 9.29 101 ILE A O 1
ATOM 768 N N . PRO A 1 102 ? 38.056 72.834 9.245 1.00 9.07 102 PRO A N 1
ATOM 769 C CA . PRO A 1 102 ? 37.749 74.171 8.729 1.00 9.59 102 PRO A CA 1
ATOM 770 C C . PRO A 1 102 ? 38.859 75.187 8.982 1.00 8.49 102 PRO A C 1
ATOM 771 O O . PRO A 1 102 ? 39.687 75.030 9.904 1.00 9.06 102 PRO A O 1
ATOM 775 N N . ALA A 1 103 ? 38.820 76.250 8.165 1.00 8.87 103 ALA A N 1
ATOM 776 C CA . ALA A 1 103 ? 39.697 77.417 8.349 1.00 9.80 103 ALA A CA 1
ATOM 777 C C . ALA A 1 103 ? 38.866 78.658 8.039 1.00 9.95 103 ALA A C 1
ATOM 778 O O . ALA A 1 103 ? 38.031 78.675 7.134 1.00 10.82 103 ALA A O 1
ATOM 780 N N . LEU A 1 104 ? 39.127 79.709 8.807 1.00 9.24 104 LEU A N 1
ATOM 781 C CA . LEU A 1 104 ? 38.287 80.931 8.720 1.00 9.70 104 LEU A CA 1
ATOM 782 C C . LEU A 1 104 ? 39.172 82.125 8.758 1.00 10.01 104 LEU A C 1
ATOM 783 O O . LEU A 1 104 ? 40.228 82.096 9.398 1.00 11.25 104 LEU A O 1
ATOM 788 N N . ARG A 1 105 ? 38.752 83.171 8.018 1.00 9.72 105 ARG A N 1
ATOM 789 C CA . ARG A 1 105 ? 39.355 84.509 8.140 1.00 11.80 105 ARG A CA 1
ATOM 790 C C . ARG A 1 105 ? 38.295 85.530 8.518 1.00 13.09 105 ARG A C 1
ATOM 791 O O . ARG A 1 105 ? 37.210 85.568 7.909 1.00 12.85 105 ARG A O 1
ATOM 799 N N . ASP A 1 106 ? 38.620 86.371 9.496 1.00 11.07 106 ASP A N 1
ATOM 800 C CA . ASP A 1 106 ? 37.735 87.409 9.957 1.00 11.77 106 ASP A CA 1
ATOM 801 C C . ASP A 1 106 ? 38.210 88.690 9.296 1.00 11.31 106 ASP A C 1
ATOM 802 O O . ASP A 1 106 ? 39.277 89.233 9.632 1.00 11.45 106 ASP A O 1
ATOM 807 N N . HIS A 1 107 ? 37.454 89.129 8.301 1.00 12.32 107 HIS A N 1
ATOM 808 C CA . HIS A 1 107 ? 37.808 90.277 7.437 1.00 13.65 107 HIS A CA 1
ATOM 809 C C . HIS A 1 107 ? 37.400 91.616 8.022 1.00 14.56 107 HIS A C 1
ATOM 810 O O . HIS A 1 107 ? 37.540 92.656 7.337 1.00 15.90 107 HIS A O 1
ATOM 817 N N . THR A 1 108 ? 36.969 91.612 9.287 1.00 14.60 108 THR A N 1
ATOM 818 C CA . THR A 1 108 ? 36.682 92.887 9.975 1.00 14.10 108 THR A CA 1
ATOM 819 C C . THR A 1 108 ? 37.909 93.519 10.591 1.00 16.73 108 THR A C 1
ATOM 820 O O . THR A 1 108 ? 37.808 94.618 11.183 1.00 19.10 108 THR A O 1
ATOM 824 N N . HIS A 1 109 ? 39.059 92.853 10.409 1.00 16.51 109 HIS A N 1
ATOM 825 C CA . HIS A 1 109 ? 40.368 93.361 10.800 1.00 16.89 109 HIS A CA 1
ATOM 826 C C . HIS A 1 109 ? 41.250 93.541 9.602 1.00 18.85 109 HIS A C 1
ATOM 827 O O . HIS A 1 109 ? 41.093 92.856 8.576 1.00 16.55 109 HIS A O 1
ATOM 834 N N . ASN A 1 110 ? 42.248 94.420 9.768 1.00 20.02 110 ASN A N 1
ATOM 835 C CA . ASN A 1 110 ? 43.224 94.621 8.728 1.00 23.01 110 ASN A CA 1
ATOM 836 C C . ASN A 1 110 ? 44.630 94.549 9.314 1.00 22.42 110 ASN A C 1
ATOM 837 O O . ASN A 1 110 ? 44.988 95.375 10.179 1.00 23.70 110 ASN A O 1
ATOM 842 N N . PRO A 1 111 ? 45.413 93.527 8.900 1.00 21.73 111 PRO A N 1
ATOM 843 C CA . PRO A 1 111 ? 44.978 92.499 7.959 1.00 20.71 111 PRO A CA 1
ATOM 844 C C . PRO A 1 111 ? 43.926 91.558 8.609 1.00 18.28 111 PRO A C 1
ATOM 845 O O . PRO A 1 111 ? 43.781 91.552 9.835 1.00 16.75 111 PRO A O 1
ATOM 849 N N . PRO A 1 112 ? 43.246 90.752 7.799 1.00 15.49 112 PRO A N 1
ATOM 850 C CA . PRO A 1 112 ? 42.254 89.814 8.350 1.00 14.11 112 PRO A CA 1
ATOM 851 C C . PRO A 1 112 ? 42.927 88.822 9.288 1.00 13.67 112 PRO A C 1
ATOM 852 O O . PRO A 1 112 ? 44.101 88.465 9.078 1.00 16.30 112 PRO A O 1
ATOM 856 N N . ILE A 1 113 ? 42.186 88.351 10.278 1.00 11.72 113 ILE A N 1
ATOM 857 C CA . ILE A 1 113 ? 42.735 87.376 11.262 1.00 11.16 113 ILE A CA 1
ATOM 858 C C . ILE A 1 113 ? 42.341 85.958 10.876 1.00 9.70 113 ILE A C 1
ATOM 859 O O . ILE A 1 113 ? 41.170 85.709 10.652 1.00 11.69 113 ILE A O 1
ATOM 864 N N . ARG A 1 114 ? 43.335 85.083 10.728 1.00 9.35 114 ARG A N 1
ATOM 865 C CA . ARG A 1 114 ? 43.061 83.691 10.407 1.00 9.30 114 ARG A CA 1
ATOM 866 C C . ARG A 1 114 ? 42.882 82.878 11.701 1.00 9.76 114 ARG A C 1
ATOM 867 O O . ARG A 1 114 ? 43.551 83.078 12.758 1.00 10.17 114 ARG A O 1
ATOM 875 N N . VAL A 1 115 ? 41.958 81.939 11.574 1.00 9.92 115 VAL A N 1
ATOM 876 C CA . VAL A 1 115 ? 41.619 81.075 12.680 1.00 9.38 115 VAL A CA 1
ATOM 877 C C . VAL A 1 115 ? 41.524 79.673 12.095 1.00 10.83 115 VAL A C 1
ATOM 878 O O . VAL A 1 115 ? 40.741 79.426 11.161 1.00 12.01 115 VAL A O 1
ATOM 882 N N . PHE A 1 116 ? 42.333 78.753 12.633 1.00 8.49 116 PHE A N 1
ATOM 883 C CA . PHE A 1 116 ? 42.250 77.361 12.167 1.00 9.31 116 PHE A CA 1
ATOM 884 C C . PHE A 1 116 ? 42.258 76.439 13.395 1.00 9.02 116 PHE A C 1
ATOM 885 O O . PHE A 1 116 ? 42.627 76.866 14.490 1.00 9.49 116 PHE A O 1
ATOM 893 N N . GLU A 1 117 ? 41.834 75.183 13.165 1.00 8.37 117 GLU A N 1
ATOM 894 C CA . GLU A 1 117 ? 41.399 74.231 14.247 1.00 7.82 117 GLU A CA 1
ATOM 895 C C . GLU A 1 117 ? 39.951 74.554 14.576 1.00 7.09 117 GLU A C 1
ATOM 896 O O . GLU A 1 117 ? 39.623 75.678 14.961 1.00 7.73 117 GLU A O 1
ATOM 902 N N . SER A 1 118 ? 39.086 73.595 14.433 1.00 6.53 118 SER A N 1
ATOM 903 C CA . SER A 1 118 ? 37.641 73.805 14.685 1.00 5.84 118 SER A CA 1
ATOM 904 C C . SER A 1 118 ? 37.452 74.321 16.108 1.00 6.37 118 SER A C 1
ATOM 905 O O . SER A 1 118 ? 36.640 75.235 16.322 1.00 9.11 118 SER A O 1
ATOM 908 N N . GLY A 1 119 ? 38.192 73.788 17.073 1.00 7.79 119 GLY A N 1
ATOM 909 C CA . GLY A 1 119 ? 37.982 74.265 18.458 1.00 8.67 119 GLY A CA 1
ATOM 910 C C . GLY A 1 119 ? 38.394 75.729 18.623 1.00 9.05 119 GLY A C 1
ATOM 911 O O . GLY A 1 119 ? 37.781 76.488 19.382 1.00 7.94 119 GLY A O 1
ATOM 912 N N . SER A 1 120 ? 39.446 76.139 17.904 1.00 8.11 120 SER A N 1
ATOM 913 C CA . SER A 1 120 ? 39.922 77.526 17.990 1.00 7.59 120 SER A CA 1
ATOM 914 C C . SER A 1 120 ? 38.885 78.428 17.381 1.00 8.69 120 SER A C 1
ATOM 915 O O . SER A 1 120 ? 38.588 79.521 17.899 1.00 7.72 120 SER A O 1
ATOM 918 N N . ILE A 1 121 ? 38.328 77.994 16.252 1.00 7.50 121 ILE A N 1
ATOM 919 C CA . ILE A 1 121 ? 37.247 78.813 15.615 1.00 7.91 121 ILE A CA 1
ATOM 920 C C . ILE A 1 121 ? 36.033 78.960 16.558 1.00 8.16 121 ILE A C 1
ATOM 921 O O . ILE A 1 121 ? 35.487 80.059 16.721 1.00 8.11 121 ILE A O 1
ATOM 926 N N . LEU A 1 122 ? 35.600 77.869 17.215 1.00 6.40 122 LEU A N 1
ATOM 927 C CA . LEU A 1 122 ? 34.480 78.029 18.161 1.00 6.31 122 LEU A CA 1
ATOM 928 C C . LEU A 1 122 ? 34.785 78.994 19.283 1.00 8.28 122 LEU A C 1
ATOM 929 O O . LEU A 1 122 ? 33.954 79.846 19.597 1.00 8.09 122 LEU A O 1
ATOM 934 N N . LEU A 1 123 ? 35.991 78.908 19.851 1.00 8.00 123 LEU A N 1
ATOM 935 C CA . LEU A 1 123 ? 36.350 79.817 20.957 1.00 7.07 123 LEU A CA 1
ATOM 936 C C . LEU A 1 123 ? 36.420 81.257 20.419 1.00 7.27 123 LEU A C 1
ATOM 937 O O . LEU A 1 123 ? 35.898 82.175 21.053 1.00 8.21 123 LEU A O 1
ATOM 942 N N . TYR A 1 124 ? 37.003 81.443 19.239 1.00 7.28 124 TYR A N 1
ATOM 943 C CA . TYR A 1 124 ? 37.145 82.792 18.661 1.00 8.08 124 TYR A CA 1
ATOM 944 C C . TYR A 1 124 ? 35.762 83.397 18.446 1.00 8.73 124 TYR A C 1
ATOM 945 O O . TYR A 1 124 ? 35.540 84.597 18.735 1.00 9.61 124 TYR A O 1
ATOM 954 N N . LEU A 1 125 ? 34.829 82.603 17.911 1.00 8.02 125 LEU A N 1
ATOM 955 C CA . LEU A 1 125 ? 33.470 83.156 17.669 1.00 8.41 125 LEU A CA 1
ATOM 956 C C . LEU A 1 125 ? 32.750 83.466 19.006 1.00 10.16 125 LEU A C 1
ATOM 957 O O . LEU A 1 125 ? 32.069 84.507 19.169 1.00 9.88 125 LEU A O 1
ATOM 962 N N . ALA A 1 126 ? 32.846 82.558 19.959 1.00 9.25 126 ALA A N 1
ATOM 963 C CA . ALA A 1 126 ? 32.249 82.791 21.288 1.00 8.93 126 ALA A CA 1
ATOM 964 C C . ALA A 1 126 ? 32.772 84.070 21.921 1.00 10.16 126 ALA A C 1
ATOM 965 O O . ALA A 1 126 ? 31.982 84.848 22.487 1.00 11.13 126 ALA A O 1
ATOM 967 N N . GLU A 1 127 ? 34.093 84.252 21.934 1.00 10.14 127 GLU A N 1
ATOM 968 C CA . GLU A 1 127 ? 34.687 85.474 22.493 1.00 10.97 127 GLU A CA 1
ATOM 969 C C . GLU A 1 127 ? 34.336 86.764 21.706 1.00 11.51 127 GLU A C 1
ATOM 970 O O . GLU A 1 127 ? 34.159 87.861 22.301 1.00 12.41 127 GLU A O 1
ATOM 976 N N . LYS A 1 128 ? 34.282 86.653 20.398 1.00 10.42 128 LYS A N 1
ATOM 977 C CA . LYS A 1 128 ? 34.017 87.802 19.541 1.00 10.68 128 LYS A CA 1
ATOM 978 C C . LYS A 1 128 ? 32.637 88.327 19.822 1.00 11.93 128 LYS A C 1
ATOM 979 O O . LYS A 1 128 ? 32.475 89.545 19.977 1.00 14.98 128 LYS A O 1
ATOM 985 N N . PHE A 1 129 ? 31.638 87.449 19.950 1.00 11.45 129 PHE A N 1
ATOM 986 C CA . PHE A 1 129 ? 30.266 87.938 20.011 1.00 11.96 129 PHE A CA 1
ATOM 987 C C . PHE A 1 129 ? 29.666 87.863 21.401 1.00 12.87 129 PHE A C 1
ATOM 988 O O . PHE A 1 129 ? 28.623 88.484 21.681 1.00 14.23 129 PHE A O 1
ATOM 996 N N . GLY A 1 130 ? 30.304 87.090 22.287 1.00 12.56 130 GLY A N 1
ATOM 997 C CA . GLY A 1 130 ? 29.818 86.967 23.651 1.00 13.40 130 GLY A CA 1
ATOM 998 C C . GLY A 1 130 ? 28.667 86.015 23.921 1.00 13.41 130 GLY A C 1
ATOM 999 O O . GLY A 1 130 ? 27.963 86.133 24.942 1.00 16.45 130 GLY A O 1
ATOM 1000 N N . TYR A 1 131 ? 28.449 85.038 23.033 1.00 10.98 131 TYR A N 1
ATOM 1001 C CA . TYR A 1 131 ? 27.423 84.033 23.269 1.00 9.29 131 TYR A CA 1
ATOM 1002 C C . TYR A 1 131 ? 28.000 82.617 23.239 1.00 8.87 131 TYR A C 1
ATOM 1003 O O . TYR A 1 131 ? 28.974 82.362 22.526 1.00 10.60 131 TYR A O 1
ATOM 1012 N N . PHE A 1 132 ? 27.319 81.725 23.968 1.00 8.04 132 PHE A N 1
ATOM 1013 C CA . PHE A 1 132 ? 27.611 80.286 23.968 1.00 8.04 132 PHE A CA 1
ATOM 1014 C C . PHE A 1 132 ? 28.881 79.902 24.709 1.00 9.86 132 PHE A C 1
ATOM 1015 O O . PHE A 1 132 ? 29.364 78.750 24.578 1.00 9.41 132 PHE A O 1
ATOM 1023 N N . LEU A 1 133 ? 29.375 80.827 25.547 1.00 9.74 133 LEU A N 1
ATOM 1024 C CA . LEU A 1 133 ? 30.451 80.537 26.482 1.00 11.02 133 LEU A CA 1
ATOM 1025 C C . LEU A 1 133 ? 30.117 81.324 27.767 1.00 10.90 133 LEU A C 1
ATOM 1026 O O . LEU A 1 133 ? 30.020 82.546 27.711 1.00 12.54 133 LEU A O 1
ATOM 1031 N N . PRO A 1 134 ? 29.867 80.616 28.868 1.00 10.04 134 PRO A N 1
ATOM 1032 C CA . PRO A 1 134 ? 29.428 81.344 30.076 1.00 10.83 134 PRO A CA 1
ATOM 1033 C C . PRO A 1 134 ? 30.420 82.392 30.530 1.00 10.96 134 PRO A C 1
ATOM 1034 O O . PRO A 1 134 ? 31.651 82.242 30.397 1.00 11.01 134 PRO A O 1
ATOM 1038 N N . GLN A 1 135 ? 29.868 83.456 31.118 1.00 11.86 135 GLN A N 1
ATOM 1039 C CA . GLN A 1 135 ? 30.641 84.462 31.769 1.00 11.81 135 GLN A CA 1
ATOM 1040 C C . GLN A 1 135 ? 31.243 84.007 33.093 1.00 12.19 135 GLN A C 1
ATOM 1041 O O . GLN A 1 135 ? 32.431 84.314 33.354 1.00 13.08 135 GLN A O 1
ATOM 1047 N N . ASP A 1 136 ? 30.454 83.315 33.905 1.00 10.03 136 ASP A N 1
ATOM 1048 C CA . ASP A 1 136 ? 30.951 82.812 35.222 1.00 11.00 136 ASP A CA 1
ATOM 1049 C C . ASP A 1 136 ? 32.214 81.982 35.065 1.00 10.14 136 ASP A C 1
ATOM 1050 O O . ASP A 1 136 ? 32.246 81.023 34.258 1.00 11.03 136 ASP A O 1
ATOM 1055 N N . LEU A 1 137 ? 33.261 82.274 35.861 1.00 9.75 137 LEU A N 1
ATOM 1056 C CA . LEU A 1 137 ? 34.557 81.553 35.676 1.00 9.89 137 LEU A CA 1
ATOM 1057 C C . LEU A 1 137 ? 34.428 80.041 35.838 1.00 9.35 137 LEU A C 1
ATOM 1058 O O . LEU A 1 137 ? 34.924 79.300 34.949 1.00 8.91 137 LEU A O 1
ATOM 1063 N N . ALA A 1 138 ? 33.724 79.548 36.853 1.00 9.65 138 ALA A N 1
ATOM 1064 C CA . ALA A 1 138 ? 33.631 78.111 36.987 1.00 8.74 138 ALA A CA 1
ATOM 1065 C C . ALA A 1 138 ? 32.915 77.466 35.828 1.00 9.01 138 ALA A C 1
ATOM 1066 O O . ALA A 1 138 ? 33.384 76.419 35.313 1.00 10.45 138 ALA A O 1
ATOM 1068 N N . LYS A 1 139 ? 31.775 78.046 35.425 1.00 8.98 139 LYS A N 1
ATOM 1069 C CA . LYS A 1 139 ? 31.034 77.476 34.289 1.00 8.96 139 LYS A CA 1
ATOM 1070 C C . LYS A 1 139 ? 31.806 77.593 32.960 1.00 8.66 139 LYS A C 1
ATOM 1071 O O . LYS A 1 139 ? 31.758 76.656 32.140 1.00 9.46 139 LYS A O 1
ATOM 1077 N N . ARG A 1 140 ? 32.508 78.694 32.751 1.00 8.69 140 ARG A N 1
ATOM 1078 C CA . ARG A 1 140 ? 33.320 78.910 31.562 1.00 8.02 140 ARG A CA 1
ATOM 1079 C C . ARG A 1 140 ? 34.429 77.863 31.530 1.00 8.26 140 ARG A C 1
ATOM 1080 O O . ARG A 1 140 ? 34.687 77.276 30.497 1.00 8.56 140 ARG A O 1
ATOM 1088 N N . THR A 1 141 ? 35.073 77.640 32.687 1.00 8.39 141 THR A N 1
ATOM 1089 C CA . THR A 1 141 ? 36.177 76.656 32.756 1.00 6.81 141 THR A CA 1
ATOM 1090 C C . THR A 1 141 ? 35.656 75.254 32.480 1.00 7.84 141 THR A C 1
ATOM 1091 O O . THR A 1 141 ? 36.301 74.522 31.704 1.00 8.81 141 THR A O 1
ATOM 1095 N N . GLU A 1 142 ? 34.503 74.867 33.034 1.00 7.08 142 GLU A N 1
ATOM 1096 C CA . GLU A 1 142 ? 33.954 73.550 32.723 1.00 6.86 142 GLU A CA 1
ATOM 1097 C C . GLU A 1 142 ? 33.677 73.420 31.213 1.00 7.74 142 GLU A C 1
ATOM 1098 O O . GLU A 1 142 ? 33.902 72.366 30.575 1.00 7.72 142 GLU A O 1
ATOM 1104 N N . THR A 1 143 ? 33.118 74.491 30.649 1.00 8.06 143 THR A N 1
ATOM 1105 C CA . THR A 1 143 ? 32.834 74.479 29.246 1.00 8.40 143 THR A CA 1
ATOM 1106 C C . THR A 1 143 ? 34.141 74.246 28.450 1.00 8.40 143 THR A C 1
ATOM 1107 O O . THR A 1 143 ? 34.226 73.410 27.493 1.00 9.45 143 THR A O 1
ATOM 1111 N N . MET A 1 144 ? 35.226 74.916 28.849 1.00 7.74 144 MET A N 1
ATOM 1112 C CA . MET A 1 144 ? 36.504 74.750 28.148 1.00 8.02 144 MET A CA 1
ATOM 1113 C C . MET A 1 144 ? 37.046 73.345 28.367 1.00 7.39 144 MET A C 1
ATOM 1114 O O . MET A 1 144 ? 37.675 72.774 27.461 1.00 7.62 144 MET A O 1
ATOM 1119 N N . ASN A 1 145 ? 36.848 72.792 29.574 1.00 6.84 145 ASN A N 1
ATOM 1120 C CA . ASN A 1 145 ? 37.349 71.422 29.817 1.00 5.52 145 ASN A CA 1
ATOM 1121 C C . ASN A 1 145 ? 36.722 70.484 28.769 1.00 7.56 145 ASN A C 1
ATOM 1122 O O . ASN A 1 145 ? 37.415 69.663 28.217 1.00 7.49 145 ASN A O 1
ATOM 1127 N N . TRP A 1 146 ? 35.425 70.601 28.542 1.00 6.45 146 TRP A N 1
ATOM 1128 C CA . TRP A 1 146 ? 34.731 69.671 27.586 1.00 6.77 146 TRP A CA 1
ATOM 1129 C C . TRP A 1 146 ? 35.059 69.971 26.123 1.00 7.37 146 TRP A C 1
ATOM 1130 O O . TRP A 1 146 ? 35.144 69.047 25.305 1.00 7.69 146 TRP A O 1
ATOM 1141 N N . LEU A 1 147 ? 35.292 71.255 25.796 1.00 7.47 147 LEU A N 1
ATOM 1142 C CA . LEU A 1 147 ? 35.695 71.615 24.447 1.00 7.37 147 LEU A CA 1
ATOM 1143 C C . LEU A 1 147 ? 37.081 71.013 24.153 1.00 8.49 147 LEU A C 1
ATOM 1144 O O . LEU A 1 147 ? 37.273 70.368 23.121 1.00 8.20 147 LEU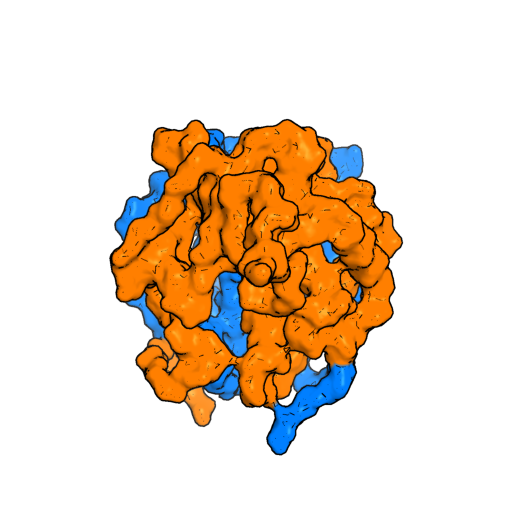 A O 1
ATOM 1149 N N . PHE A 1 148 ? 38.009 71.190 25.092 1.00 7.39 148 PHE A N 1
ATOM 1150 C CA . PHE A 1 148 ? 39.308 70.549 24.906 1.00 6.64 148 PHE A CA 1
ATOM 1151 C C . PHE A 1 148 ? 39.206 69.046 24.852 1.00 6.43 148 PHE A C 1
ATOM 1152 O O . PHE A 1 148 ? 39.905 68.398 24.063 1.00 7.57 148 PHE A O 1
ATOM 1160 N N . TRP A 1 149 ? 38.395 68.471 25.765 1.00 5.70 149 TRP A N 1
ATOM 1161 C CA . TRP A 1 149 ? 38.211 67.034 25.747 1.00 6.73 149 TRP A CA 1
ATOM 1162 C C . TRP A 1 149 ? 37.832 66.536 24.378 1.00 8.38 149 TRP A C 1
ATOM 1163 O O . TRP A 1 149 ? 38.407 65.568 23.882 1.00 8.25 149 TRP A O 1
ATOM 1174 N N . LEU A 1 150 ? 36.917 67.253 23.723 1.00 7.02 150 LEU A N 1
ATOM 1175 C CA . LEU A 1 150 ? 36.474 66.788 22.396 1.00 6.63 150 LEU A CA 1
ATOM 1176 C C . LEU A 1 150 ? 37.631 66.895 21.399 1.00 8.02 150 LEU A C 1
ATOM 1177 O O . LEU A 1 150 ? 37.883 65.971 20.621 1.00 8.11 150 LEU A O 1
ATOM 1182 N N . GLN A 1 151 ? 38.370 68.005 21.470 1.00 7.10 151 GLN A N 1
ATOM 1183 C CA . GLN A 1 151 ? 39.436 68.223 20.525 1.00 7.82 151 GLN A CA 1
ATOM 1184 C C . GLN A 1 151 ? 40.522 67.135 20.639 1.00 8.22 151 GLN A C 1
ATOM 1185 O O . GLN A 1 151 ? 41.207 66.809 19.634 1.00 8.73 151 GLN A O 1
ATOM 1191 N N . GLY A 1 152 ? 40.678 66.611 21.859 1.00 7.29 152 GLY A N 1
ATOM 1192 C CA . GLY A 1 152 ? 41.686 65.523 22.150 1.00 8.44 152 GLY A CA 1
ATOM 1193 C C . GLY A 1 152 ? 41.096 64.121 21.947 1.00 8.07 152 GLY A C 1
ATOM 1194 O O . GLY A 1 152 ? 41.857 63.150 21.812 1.00 10.49 152 GLY A O 1
ATOM 1195 N N . ALA A 1 153 ? 39.777 64.019 21.860 1.00 7.78 153 ALA A N 1
ATOM 1196 C CA . ALA A 1 153 ? 39.070 62.715 21.749 1.00 10.37 153 ALA A CA 1
ATOM 1197 C C . ALA A 1 153 ? 38.699 62.391 20.296 1.00 10.44 153 ALA A C 1
ATOM 1198 O O . ALA A 1 153 ? 38.767 61.213 19.878 1.00 9.27 153 ALA A O 1
ATOM 1200 N N . ALA A 1 154 ? 38.278 63.406 19.518 1.00 9.39 154 ALA A N 1
ATOM 1201 C CA . ALA A 1 154 ? 37.874 63.154 18.114 1.00 10.36 154 ALA A CA 1
ATOM 1202 C C . ALA A 1 154 ? 38.968 62.485 17.306 1.00 11.12 154 ALA A C 1
ATOM 1203 O O . ALA A 1 154 ? 38.658 61.701 16.400 1.00 11.22 154 ALA A O 1
ATOM 1205 N N . PRO A 1 155 ? 40.260 62.815 17.564 1.00 10.47 155 PRO A N 1
ATOM 1206 C CA . PRO A 1 155 ? 41.301 62.083 16.842 1.00 11.47 155 PRO A CA 1
ATOM 1207 C C . PRO A 1 155 ? 41.224 60.573 17.014 1.00 10.95 155 PRO A C 1
ATOM 1208 O O . PRO A 1 155 ? 41.509 59.826 16.050 1.00 13.50 155 PRO A O 1
ATOM 1212 N N . PHE A 1 156 ? 40.854 60.092 18.205 1.00 8.96 156 PHE A N 1
ATOM 1213 C CA . PHE A 1 156 ? 40.674 58.665 18.430 1.00 9.45 156 PHE A CA 1
ATOM 1214 C C . PHE A 1 156 ? 39.450 58.184 17.671 1.00 11.15 156 PHE A C 1
ATOM 1215 O O . PHE A 1 156 ? 39.486 57.070 17.103 1.00 11.21 156 PHE A O 1
ATOM 1223 N N . LEU A 1 157 ? 38.365 58.959 17.682 1.00 10.61 157 LEU A N 1
ATOM 1224 C CA . LEU A 1 157 ? 37.128 58.492 17.050 1.00 12.21 157 LEU A CA 1
ATOM 1225 C C . LEU A 1 157 ? 37.260 58.461 15.543 1.00 11.98 157 LEU A C 1
ATOM 1226 O O . LEU A 1 157 ? 36.775 57.537 14.874 1.00 12.41 157 LEU A O 1
ATOM 1231 N N . GLY A 1 158 ? 37.937 59.450 14.993 1.00 11.28 158 GLY A N 1
ATOM 1232 C CA . GLY A 1 158 ? 38.044 59.505 13.557 1.00 12.07 158 GLY A CA 1
ATOM 1233 C C . GLY A 1 158 ? 39.320 58.873 13.007 1.00 13.29 158 GLY A C 1
ATOM 1234 O O . GLY A 1 158 ? 39.294 58.059 12.070 1.00 12.89 158 GLY A O 1
ATOM 1235 N N . GLY A 1 159 ? 40.470 59.284 13.541 1.00 12.97 159 GLY A N 1
ATOM 1236 C CA . GLY A 1 159 ? 41.723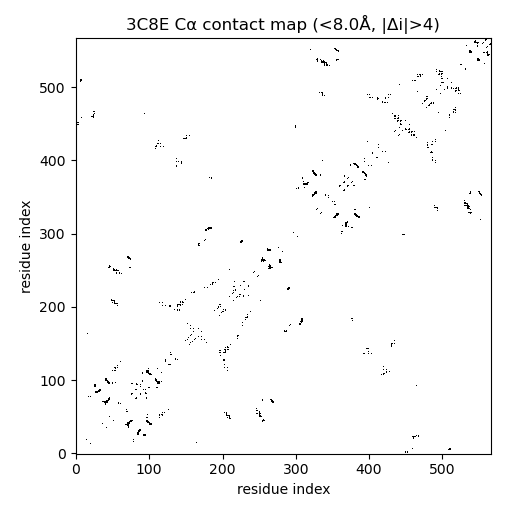 58.836 12.976 1.00 12.00 159 GLY A CA 1
ATOM 1237 C C . GLY A 1 159 ? 42.096 57.431 13.395 1.00 12.32 159 GLY A C 1
ATOM 1238 O O . GLY A 1 159 ? 42.981 56.799 12.789 1.00 13.70 159 GLY A O 1
ATOM 1239 N N . GLY A 1 160 ? 41.410 56.953 14.412 1.00 11.47 160 GLY A N 1
ATOM 1240 C CA . GLY A 1 160 ? 41.575 55.619 14.994 1.00 11.12 160 GLY A CA 1
ATOM 1241 C C . GLY A 1 160 ? 40.381 54.741 14.643 1.00 9.67 160 GLY A C 1
ATOM 1242 O O . GLY A 1 160 ? 40.509 53.871 13.774 1.00 9.60 160 GLY A O 1
ATOM 1243 N N . PHE A 1 161 ? 39.237 54.929 15.309 1.00 8.48 161 PHE A N 1
ATOM 1244 C CA . PHE A 1 161 ? 38.083 54.056 15.078 1.00 9.23 161 PHE A CA 1
ATOM 1245 C C . PHE A 1 161 ? 37.612 54.169 13.675 1.00 9.03 161 PHE A C 1
ATOM 1246 O O . PHE A 1 161 ? 37.476 53.148 12.964 1.00 9.63 161 PHE A O 1
ATOM 1254 N N . GLY A 1 162 ? 37.334 55.379 13.191 1.00 8.46 162 GLY A N 1
ATOM 1255 C CA . GLY A 1 162 ? 36.789 55.491 11.854 1.00 9.17 162 GLY A CA 1
ATOM 1256 C C . GLY A 1 162 ? 37.750 54.956 10.806 1.00 10.34 162 GLY A C 1
ATOM 1257 O O . GLY A 1 162 ? 37.328 54.227 9.872 1.00 11.15 162 GLY A O 1
ATOM 1258 N N . HIS A 1 163 ? 39.030 55.268 10.942 1.00 8.09 163 HIS A N 1
ATOM 1259 C CA . HIS A 1 163 ? 39.974 54.785 9.951 1.00 9.56 163 HIS A CA 1
ATOM 1260 C C . HIS A 1 163 ? 39.959 53.266 9.911 1.00 9.86 163 HIS A C 1
ATOM 1261 O O . HIS A 1 163 ? 39.820 52.658 8.825 1.00 10.74 163 HIS A O 1
ATOM 1268 N N . PHE A 1 164 ? 40.153 52.632 11.069 1.00 9.14 164 PHE A N 1
ATOM 1269 C CA . PHE A 1 164 ? 40.339 51.175 11.049 1.00 9.72 164 PHE A CA 1
ATOM 1270 C C . PHE A 1 164 ? 39.052 50.444 10.783 1.00 11.55 164 PHE A C 1
ATOM 1271 O O . PHE A 1 164 ? 39.067 49.373 10.153 1.00 12.20 164 PHE A O 1
ATOM 1279 N N . TYR A 1 165 ? 37.924 50.992 11.231 1.00 10.37 165 TYR A N 1
ATOM 1280 C CA . TYR A 1 165 ? 36.684 50.208 11.135 1.00 11.45 165 TYR A CA 1
ATOM 1281 C C . TYR A 1 165 ? 36.091 50.398 9.742 1.00 13.30 165 TYR A C 1
ATOM 1282 O O . TYR A 1 165 ? 35.536 49.436 9.125 1.00 14.52 165 TYR A O 1
ATOM 1291 N N . HIS A 1 166 ? 36.237 51.602 9.205 1.00 13.75 166 HIS A N 1
ATOM 1292 C CA . HIS A 1 166 ? 35.477 51.955 8.014 1.00 14.68 166 HIS A CA 1
ATOM 1293 C C . HIS A 1 166 ? 36.336 52.085 6.771 1.00 14.68 166 HIS A C 1
ATOM 1294 O O . HIS A 1 166 ? 35.976 51.561 5.706 1.00 17.03 166 HIS A O 1
ATOM 1301 N N . TYR A 1 167 ? 37.461 52.770 6.881 1.00 13.45 167 TYR A N 1
ATOM 1302 C CA . TYR A 1 167 ? 38.214 53.106 5.668 1.00 14.65 167 TYR A CA 1
ATOM 1303 C C . TYR A 1 167 ? 39.352 52.160 5.296 1.00 14.18 167 TYR A C 1
ATOM 1304 O O . TYR A 1 167 ? 39.722 52.053 4.122 1.00 15.64 167 TYR A O 1
ATOM 1313 N N . ALA A 1 168 ? 39.991 51.513 6.281 1.00 14.28 168 ALA A N 1
ATOM 1314 C CA . ALA A 1 168 ? 41.222 50.771 6.005 1.00 14.41 168 ALA A CA 1
ATOM 1315 C C . ALA A 1 168 ? 40.861 49.618 5.062 1.00 16.03 168 ALA A C 1
ATOM 1316 O O . ALA A 1 168 ? 39.819 48.935 5.278 1.00 15.30 168 ALA A O 1
ATOM 1318 N N . PRO A 1 169 ? 41.694 49.408 4.021 1.00 16.51 169 PRO A N 1
ATOM 1319 C CA . PRO A 1 169 ? 41.381 48.297 3.088 1.00 17.03 169 PRO A CA 1
ATOM 1320 C C . PRO A 1 169 ? 41.594 46.909 3.653 1.00 18.49 169 PRO A C 1
ATOM 1321 O O . PRO A 1 169 ? 41.285 45.931 2.961 1.00 19.66 169 PRO A O 1
ATOM 1325 N N . VAL A 1 170 ? 42.157 46.818 4.864 1.00 17.70 170 VAL A N 1
ATOM 1326 C CA . VAL A 1 170 ? 42.465 45.587 5.579 1.00 17.34 170 VAL A CA 1
ATOM 1327 C C . VAL A 1 170 ? 41.810 45.758 6.934 1.00 17.24 170 VAL A C 1
ATOM 1328 O O . VAL A 1 170 ? 41.959 46.820 7.530 1.00 14.82 170 VAL A O 1
ATOM 1332 N N . LYS A 1 171 ? 41.119 44.731 7.420 1.00 16.34 171 LYS A N 1
ATOM 1333 C CA . LYS A 1 171 ? 40.472 44.777 8.710 1.00 16.14 171 LYS A CA 1
ATOM 1334 C C . LYS A 1 171 ? 41.442 44.210 9.724 1.00 14.82 171 LYS A C 1
ATOM 1335 O O . LYS A 1 171 ? 41.695 43.015 9.741 1.00 15.14 171 LYS A O 1
ATOM 1341 N N . ILE A 1 172 ? 42.034 45.082 10.553 1.00 11.52 172 ILE A N 1
ATOM 1342 C CA . ILE A 1 172 ? 43.063 44.661 11.501 1.00 12.70 172 ILE A CA 1
ATOM 1343 C C . ILE A 1 172 ? 42.457 44.513 12.898 1.00 12.14 172 ILE A C 1
ATOM 1344 O O . ILE A 1 172 ? 42.059 45.515 13.531 1.00 12.36 172 ILE A O 1
ATOM 1349 N N . GLU A 1 173 ? 42.385 43.288 13.420 1.00 13.16 173 GLU A N 1
ATOM 1350 C CA . GLU A 1 173 ? 41.661 43.028 14.673 1.00 14.58 173 GLU A CA 1
ATOM 1351 C C . GLU A 1 173 ? 42.226 43.802 15.878 1.00 11.97 173 GLU A C 1
ATOM 1352 O O . GLU A 1 173 ? 41.476 44.414 16.646 1.00 11.79 173 GLU A O 1
ATOM 1358 N N . TYR A 1 174 ? 43.545 43.797 16.050 1.00 11.35 174 TYR A N 1
ATOM 1359 C CA . TYR A 1 174 ? 44.141 44.502 17.144 1.00 11.63 174 TYR A CA 1
ATOM 1360 C C . TYR A 1 174 ? 43.781 46.005 17.111 1.00 11.06 174 TYR A C 1
ATOM 1361 O O . TYR A 1 174 ? 43.451 46.582 18.171 1.00 10.73 174 TYR A O 1
ATOM 1370 N N . ALA A 1 175 ? 43.860 46.640 15.938 1.00 11.61 175 ALA A N 1
ATOM 1371 C CA . ALA A 1 175 ? 43.596 48.093 15.827 1.00 10.54 175 ALA A CA 1
ATOM 1372 C C . ALA A 1 175 ? 42.092 48.396 15.960 1.00 11.27 175 ALA A C 1
ATOM 1373 O O . ALA A 1 175 ? 41.707 49.335 16.679 1.00 10.15 175 ALA A O 1
ATOM 1375 N N . ILE A 1 176 ? 41.228 47.604 15.296 1.00 11.11 176 ILE A N 1
ATOM 1376 C CA . ILE A 1 176 ? 39.788 47.765 15.501 1.00 9.94 176 ILE A CA 1
ATOM 1377 C C . ILE A 1 176 ? 39.437 47.598 16.966 1.00 10.08 176 ILE A C 1
ATOM 1378 O O . ILE A 1 176 ? 38.673 48.405 17.521 1.00 9.96 176 ILE A O 1
ATOM 1383 N N . ASN A 1 177 ? 39.953 46.574 17.606 1.00 9.51 177 ASN A N 1
ATOM 1384 C CA . ASN A 1 177 ? 39.624 46.398 19.035 1.00 8.83 177 ASN A CA 1
ATOM 1385 C C . ASN A 1 177 ? 40.113 47.573 19.877 1.00 8.09 177 ASN A C 1
ATOM 1386 O O . ASN A 1 177 ? 39.355 48.068 20.753 1.00 10.76 177 ASN A O 1
ATOM 1391 N N . ARG A 1 178 ? 41.362 48.015 19.684 1.00 8.57 178 ARG A N 1
ATOM 1392 C CA . ARG A 1 178 ? 41.878 49.142 20.486 1.00 9.00 178 ARG A CA 1
ATOM 1393 C C . ARG A 1 178 ? 41.034 50.418 20.325 1.00 8.29 178 ARG A C 1
ATOM 1394 O O . ARG A 1 178 ? 40.637 51.046 21.334 1.00 9.05 178 ARG A O 1
ATOM 1402 N N . PHE A 1 179 ? 40.703 50.765 19.087 1.00 8.85 179 PHE A N 1
ATOM 1403 C CA . PHE A 1 179 ? 40.028 52.014 18.809 1.00 8.19 179 PHE A CA 1
ATOM 1404 C C . PHE A 1 179 ? 38.534 51.914 19.039 1.00 8.45 179 PHE A C 1
ATOM 1405 O O . PHE A 1 179 ? 37.893 52.954 19.348 1.00 9.41 179 PHE A O 1
ATOM 1413 N N . THR A 1 180 ? 37.938 50.715 18.896 1.00 8.29 180 THR A N 1
ATOM 1414 C CA . THR A 1 180 ? 36.514 50.593 19.290 1.00 9.32 180 THR A CA 1
ATOM 1415 C C . THR A 1 180 ? 36.369 50.650 20.795 1.00 9.05 180 THR A C 1
ATOM 1416 O O . THR A 1 180 ? 35.479 51.368 21.259 1.00 9.22 180 THR A O 1
ATOM 1420 N N . MET A 1 181 ? 37.262 49.985 21.546 1.00 8.82 181 MET A N 1
ATOM 1421 C CA . MET A 1 181 ? 37.180 50.063 23.001 1.00 9.06 181 MET A CA 1
ATOM 1422 C C . MET A 1 181 ? 37.272 51.522 23.441 1.00 8.81 181 MET A C 1
ATOM 1423 O O . MET A 1 181 ? 36.535 51.952 24.339 1.00 9.63 181 MET A O 1
ATOM 1428 N N . GLU A 1 182 ? 38.204 52.292 22.851 1.00 8.63 182 GLU A N 1
ATOM 1429 C CA . GLU A 1 182 ? 38.368 53.691 23.245 1.00 7.84 182 GLU A CA 1
ATOM 1430 C C . GLU A 1 182 ? 37.190 54.558 22.855 1.00 8.41 182 GLU A C 1
ATOM 1431 O O . GLU A 1 182 ? 36.731 55.415 23.668 1.00 7.49 182 GLU A O 1
ATOM 1437 N N . ALA A 1 183 ? 36.602 54.298 21.689 1.00 7.86 183 ALA A N 1
ATOM 1438 C CA . ALA A 1 183 ? 35.450 55.095 21.241 1.00 7.26 183 ALA A CA 1
ATOM 1439 C C . ALA A 1 183 ? 34.335 54.833 22.257 1.00 7.88 183 ALA A C 1
ATOM 1440 O O . ALA A 1 183 ? 33.576 55.748 22.564 1.00 8.67 183 ALA A O 1
ATOM 1442 N N . LYS A 1 184 ? 34.151 53.574 22.671 1.00 7.52 184 LYS A N 1
ATOM 1443 C CA . LYS A 1 184 ? 33.135 53.233 23.692 1.00 7.54 184 LYS A CA 1
ATOM 1444 C C . LYS A 1 184 ? 33.414 53.880 25.040 1.00 7.21 184 LYS A C 1
ATOM 1445 O O . LYS A 1 184 ? 32.481 54.316 25.694 1.00 7.05 184 LYS A O 1
ATOM 1451 N N . ARG A 1 185 ? 34.673 53.905 25.448 1.00 8.16 185 ARG A N 1
ATOM 1452 C CA . ARG A 1 185 ? 35.009 54.527 26.717 1.00 7.88 185 ARG A CA 1
ATOM 1453 C C . ARG A 1 185 ? 34.622 56.004 26.673 1.00 7.43 185 ARG A C 1
ATOM 1454 O O . ARG A 1 185 ? 34.063 56.542 27.623 1.00 7.28 185 ARG A O 1
ATOM 1462 N N . LEU A 1 186 ? 34.901 56.662 25.544 1.00 6.91 186 LEU A N 1
ATOM 1463 C CA . LEU A 1 186 ? 34.588 58.078 25.393 1.00 7.17 186 LEU A CA 1
ATOM 1464 C C . LEU A 1 186 ? 33.083 58.326 25.384 1.00 8.17 186 LEU A C 1
ATOM 1465 O O . LEU A 1 186 ? 32.596 59.290 26.038 1.00 8.02 186 LEU A O 1
ATOM 1470 N N . LEU A 1 187 ? 32.341 57.436 24.707 1.00 7.64 187 LEU A N 1
ATOM 1471 C CA . LEU A 1 187 ? 30.896 57.515 24.721 1.00 7.86 187 LEU A CA 1
ATOM 1472 C C . LEU A 1 187 ? 30.402 57.309 26.156 1.00 8.26 187 LEU A C 1
ATOM 1473 O O . LEU A 1 187 ? 29.461 57.966 26.601 1.00 9.05 187 LEU A O 1
ATOM 1478 N N . ASP A 1 188 ? 31.059 56.423 26.883 1.00 8.12 188 ASP A N 1
ATOM 1479 C CA . ASP A 1 188 ? 30.629 56.192 28.261 1.00 7.61 188 ASP A CA 1
ATOM 1480 C C . ASP A 1 188 ? 30.891 57.436 29.161 1.00 8.58 188 ASP A C 1
ATOM 1481 O O . ASP A 1 188 ? 30.053 57.819 30.002 1.00 8.99 188 ASP A O 1
ATOM 1486 N N . VAL A 1 189 ? 32.050 58.079 28.987 1.00 9.00 189 VAL A N 1
ATOM 1487 C CA . VAL A 1 189 ? 32.328 59.301 29.768 1.00 7.26 189 VAL A CA 1
ATOM 1488 C C . VAL A 1 189 ? 31.190 60.311 29.478 1.00 7.24 189 VAL A C 1
ATOM 1489 O O . VAL A 1 189 ? 30.675 60.982 30.350 1.00 7.52 189 VAL A O 1
ATOM 1493 N N . LEU A 1 190 ? 30.900 60.490 28.195 1.00 6.87 190 LEU A N 1
ATOM 1494 C CA . LEU A 1 190 ? 29.872 61.455 27.718 1.00 8.18 190 LEU A CA 1
ATOM 1495 C C . LEU A 1 190 ? 28.495 61.076 28.279 1.00 7.00 190 LEU A C 1
ATOM 1496 O O . LEU A 1 190 ? 27.746 61.951 28.747 1.00 7.90 190 LEU A O 1
ATOM 1501 N N . ASP A 1 191 ? 28.166 59.792 28.173 1.00 6.99 191 ASP A N 1
ATOM 1502 C CA . ASP A 1 191 ? 26.859 59.302 28.720 1.00 8.41 191 ASP A CA 1
ATOM 1503 C C . ASP A 1 191 ? 26.686 59.578 30.209 1.00 9.52 191 ASP A C 1
ATOM 1504 O O . ASP A 1 191 ? 25.619 60.065 30.628 1.00 9.09 191 ASP A O 1
ATOM 1509 N N . LYS A 1 192 ? 27.744 59.349 31.017 1.00 9.71 192 LYS A N 1
ATOM 1510 C CA . LYS A 1 192 ? 27.635 59.488 32.510 1.00 8.83 192 LYS A CA 1
ATOM 1511 C C . LYS A 1 192 ? 27.557 60.979 32.827 1.00 8.01 192 LYS A C 1
ATOM 1512 O O . LYS A 1 192 ? 26.917 61.346 33.831 1.00 11.65 192 LYS A O 1
ATOM 1518 N N . GLN A 1 193 ? 28.140 61.833 31.948 1.00 9.24 193 GLN A N 1
ATOM 1519 C CA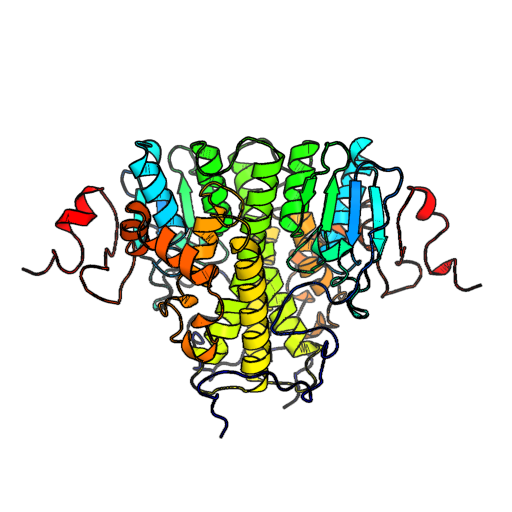 . GLN A 1 193 ? 28.043 63.285 32.164 1.00 10.12 193 GLN A CA 1
ATOM 1520 C C . GLN A 1 193 ? 26.613 63.754 31.862 1.00 11.44 193 GLN A C 1
ATOM 1521 O O . GLN A 1 193 ? 26.010 64.533 32.592 1.00 11.17 193 GLN A O 1
ATOM 1527 N N . LEU A 1 194 ? 26.090 63.299 30.727 1.00 9.60 194 LEU A N 1
ATOM 1528 C CA . LEU A 1 194 ? 24.715 63.688 30.324 1.00 9.95 194 LEU A CA 1
ATOM 1529 C C . LEU A 1 194 ? 23.621 63.066 31.173 1.00 11.45 194 LEU A C 1
ATOM 1530 O O . LEU A 1 194 ? 22.438 63.516 31.116 1.00 12.25 194 LEU A O 1
ATOM 1535 N N . ALA A 1 195 ? 23.979 62.044 31.946 1.00 12.44 195 ALA A N 1
ATOM 1536 C CA . ALA A 1 195 ? 23.017 61.505 32.953 1.00 12.96 195 ALA A CA 1
ATOM 1537 C C . ALA A 1 195 ? 22.678 62.560 33.983 1.00 14.42 195 ALA A C 1
ATOM 1538 O O . ALA A 1 195 ? 21.579 62.535 34.513 1.00 15.66 195 ALA A O 1
ATOM 1540 N N . GLN A 1 196 ? 23.600 63.493 34.237 1.00 15.32 196 GLN A N 1
ATOM 1541 C CA . GLN A 1 196 ? 23.482 64.463 35.361 1.00 17.73 196 GLN A CA 1
ATOM 1542 C C . GLN A 1 196 ? 23.320 65.902 34.926 1.00 16.91 196 GLN A C 1
ATOM 1543 O O . GLN A 1 196 ? 23.079 66.816 35.764 1.00 14.84 196 GLN A O 1
ATOM 1549 N N . HIS A 1 197 ? 23.463 66.145 33.627 1.00 13.65 197 HIS A N 1
ATOM 1550 C CA . HIS A 1 197 ? 23.394 67.513 33.097 1.00 13.03 197 HIS A CA 1
ATOM 1551 C C . HIS A 1 197 ? 22.634 67.532 31.780 1.00 12.93 197 HIS A C 1
ATOM 1552 O O . HIS A 1 197 ? 22.786 66.617 30.942 1.00 12.04 197 HIS A O 1
ATOM 1559 N N . LYS A 1 198 ? 21.817 68.560 31.555 1.00 10.50 198 LYS A N 1
ATOM 1560 C CA . LYS A 1 198 ? 21.026 68.624 30.314 1.00 11.58 198 LYS A CA 1
ATOM 1561 C C . LYS A 1 198 ? 21.920 68.724 29.065 1.00 12.03 198 LYS A C 1
ATOM 1562 O O . LYS A 1 198 ? 21.646 68.105 27.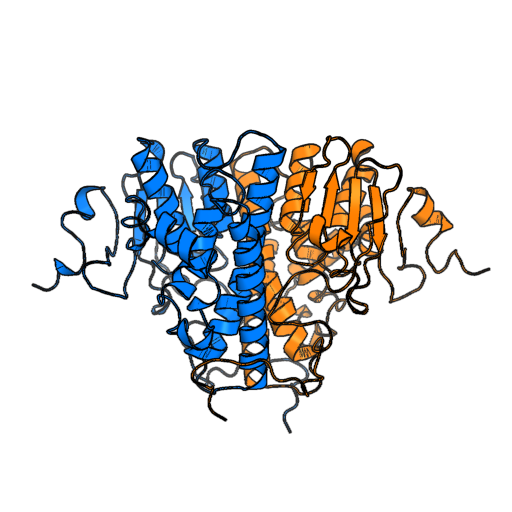992 1.00 11.24 198 LYS A O 1
ATOM 1568 N N . PHE A 1 199 ? 22.957 69.537 29.232 1.00 10.74 199 PHE A N 1
ATOM 1569 C CA . PHE A 1 199 ? 23.951 69.799 28.152 1.00 10.95 199 PHE A CA 1
ATOM 1570 C C . PHE A 1 199 ? 25.305 69.329 28.625 1.00 10.91 199 PHE A C 1
ATOM 1571 O O . PHE A 1 199 ? 25.491 68.991 29.808 1.00 10.84 199 PHE A O 1
ATOM 1579 N N . VAL A 1 200 ? 26.318 69.278 27.756 1.00 8.52 200 VAL A N 1
ATOM 1580 C CA A VAL A 1 200 ? 27.560 68.636 28.186 0.50 8.24 200 VAL A CA 1
ATOM 1581 C CA B VAL A 1 200 ? 27.559 68.629 28.176 0.50 8.79 200 VAL A CA 1
ATOM 1582 C C . VAL A 1 200 ? 28.217 69.299 29.382 1.00 9.39 200 VAL A C 1
ATOM 1583 O O . VAL A 1 200 ? 28.714 68.609 30.279 1.00 12.47 200 VAL A O 1
ATOM 1590 N N . ALA A 1 201 ? 28.215 70.610 29.421 1.00 8.88 201 ALA A N 1
ATOM 1591 C CA . ALA A 1 201 ? 29.005 71.285 30.489 1.00 11.80 201 ALA A CA 1
ATOM 1592 C C . ALA A 1 201 ? 28.132 71.794 31.628 1.00 12.26 201 ALA A C 1
ATOM 1593 O O . ALA A 1 201 ? 28.629 72.439 32.593 1.00 13.90 201 ALA A O 1
ATOM 1595 N N . GLY A 1 202 ? 26.821 71.508 31.560 1.00 13.28 202 GLY A N 1
ATOM 1596 C CA . GLY A 1 202 ? 25.931 71.997 32.606 1.00 13.85 202 GLY A CA 1
ATOM 1597 C C . GLY A 1 202 ? 24.516 72.215 32.081 1.00 13.56 202 GLY A C 1
ATOM 1598 O O . GLY A 1 202 ? 24.065 71.423 31.231 1.00 12.78 202 GLY A O 1
ATOM 1599 N N . ASP A 1 203 ? 23.800 73.229 32.588 1.00 14.12 203 ASP A N 1
ATOM 1600 C CA A ASP A 1 203 ? 22.378 73.427 32.320 0.50 15.52 203 ASP A CA 1
ATOM 1601 C CA B ASP A 1 203 ? 22.367 73.303 32.242 0.50 15.27 203 ASP A CA 1
ATOM 1602 C C . ASP A 1 203 ? 22.088 74.131 31.015 1.00 15.15 203 ASP A C 1
ATOM 1603 O O . ASP A 1 203 ? 20.938 74.140 30.562 1.00 16.75 203 ASP A O 1
ATOM 1612 N N . GLU A 1 204 ? 23.125 74.752 30.441 1.00 14.92 204 GLU A N 1
ATOM 1613 C CA . GLU A 1 204 ? 22.990 75.612 29.237 1.00 13.95 204 GLU A CA 1
ATOM 1614 C C . GLU A 1 204 ? 23.798 75.084 28.043 1.00 12.24 204 GLU A C 1
ATOM 1615 O O . GLU A 1 204 ? 24.863 74.491 28.236 1.00 11.73 204 GLU A O 1
ATOM 1621 N N . TYR A 1 205 ? 23.268 75.255 26.832 1.00 10.80 205 TYR A N 1
ATOM 1622 C CA . TYR A 1 205 ? 23.941 74.886 25.605 1.00 11.35 205 TYR A CA 1
ATOM 1623 C C . TYR A 1 205 ? 25.102 75.821 25.298 1.00 9.06 205 TYR A C 1
ATOM 1624 O O . TYR A 1 205 ? 24.966 77.052 25.334 1.00 10.01 205 TYR A O 1
ATOM 1633 N N . THR A 1 206 ? 26.265 75.227 25.028 1.00 7.74 206 THR A N 1
ATOM 1634 C CA . THR A 1 206 ? 27.462 76.008 24.779 1.00 7.63 206 THR A CA 1
ATOM 1635 C C . THR A 1 206 ? 28.222 75.492 23.534 1.00 8.02 206 THR A C 1
ATOM 1636 O O . THR A 1 206 ? 27.876 74.494 22.898 1.00 7.65 206 THR A O 1
ATOM 1640 N N . ILE A 1 207 ? 29.347 76.153 23.297 1.00 8.26 207 ILE A N 1
ATOM 1641 C CA . ILE A 1 207 ? 30.255 75.679 22.223 1.00 7.65 207 ILE A CA 1
ATOM 1642 C C . ILE A 1 207 ? 30.732 74.280 22.489 1.00 8.50 207 ILE A C 1
ATOM 1643 O O . ILE A 1 207 ? 31.106 73.600 21.516 1.00 9.39 207 ILE A O 1
ATOM 1648 N N . ALA A 1 208 ? 30.677 73.805 23.741 1.00 7.83 208 ALA A N 1
ATOM 1649 C CA . ALA A 1 208 ? 31.123 72.392 23.982 1.00 8.55 208 ALA A CA 1
ATOM 1650 C C . ALA A 1 208 ? 30.128 71.430 23.333 1.00 8.03 208 ALA A C 1
ATOM 1651 O O . ALA A 1 208 ? 30.502 70.413 22.794 1.00 8.76 208 ALA A O 1
ATOM 1653 N N . ASP A 1 209 ? 28.829 71.734 23.429 1.00 6.48 209 ASP A N 1
ATOM 1654 C CA . ASP A 1 209 ? 27.840 70.887 22.770 1.00 7.82 209 ASP A CA 1
ATOM 1655 C C . ASP A 1 209 ? 28.042 70.939 21.293 1.00 7.51 209 ASP A C 1
ATOM 1656 O O . ASP A 1 209 ? 27.875 69.922 20.616 1.00 8.75 209 ASP A O 1
ATOM 1661 N N . MET A 1 210 ? 28.379 72.122 20.776 1.00 7.90 210 MET A N 1
ATOM 1662 C CA . MET A 1 210 ? 28.536 72.248 19.319 1.00 8.67 210 MET A CA 1
ATOM 1663 C C . MET A 1 210 ? 29.749 71.471 18.813 1.00 7.47 210 MET A C 1
ATOM 1664 O O . MET A 1 210 ? 29.735 71.011 17.639 1.00 8.67 210 MET A O 1
ATOM 1669 N N . ALA A 1 211 ? 30.788 71.358 19.650 1.00 7.72 211 ALA A N 1
ATOM 1670 C CA . ALA A 1 211 ? 31.972 70.647 19.236 1.00 8.07 211 ALA A CA 1
ATOM 1671 C C . ALA A 1 211 ? 31.712 69.155 19.283 1.00 7.46 211 ALA A C 1
ATOM 1672 O O . ALA A 1 211 ? 32.190 68.390 18.419 1.00 6.91 211 ALA A O 1
ATOM 1674 N N . ILE A 1 212 ? 30.939 68.724 20.290 1.00 7.41 212 ILE A N 1
ATOM 1675 C CA . ILE A 1 212 ? 30.796 67.270 20.520 1.00 7.85 212 ILE A CA 1
ATOM 1676 C C . ILE A 1 212 ? 29.724 66.662 19.657 1.00 8.69 212 ILE A C 1
ATOM 1677 O O . ILE A 1 212 ? 29.835 65.519 19.225 1.00 7.25 212 ILE A O 1
ATOM 1682 N N . TRP A 1 213 ? 28.642 67.401 19.448 1.00 8.33 213 TRP A N 1
ATOM 1683 C CA . TRP A 1 213 ? 27.508 66.778 18.741 1.00 7.44 213 TRP A CA 1
ATOM 1684 C C . TRP A 1 213 ? 27.856 66.179 17.372 1.00 7.48 213 TRP A C 1
ATOM 1685 O O . TRP A 1 213 ? 27.414 65.087 17.051 1.00 9.36 213 TRP A O 1
ATOM 1696 N N . PRO A 1 214 ? 28.573 66.928 16.505 1.00 8.45 214 PRO A N 1
ATOM 1697 C CA . PRO A 1 214 ? 28.817 66.355 15.186 1.00 9.08 214 PRO A CA 1
ATOM 1698 C C . PRO A 1 214 ? 29.612 65.079 15.159 1.00 9.78 214 PRO A C 1
ATOM 1699 O O . PRO A 1 214 ? 29.591 64.347 14.129 1.00 11.21 214 PRO A O 1
ATOM 1703 N N . TRP A 1 215 ? 30.346 64.837 16.252 1.00 8.70 215 TRP A N 1
ATOM 1704 C CA . TRP A 1 215 ? 31.094 63.587 16.398 1.00 8.94 215 TRP A CA 1
ATOM 1705 C C . TRP A 1 215 ? 30.308 62.552 17.173 1.00 10.18 215 TRP A C 1
ATOM 1706 O O . TRP A 1 215 ? 29.760 61.616 16.567 1.00 10.70 215 TRP A O 1
ATOM 1717 N N . PHE A 1 216 ? 30.196 62.753 18.475 1.00 9.43 216 PHE A N 1
ATOM 1718 C CA . PHE A 1 216 ? 29.553 61.757 19.356 1.00 10.47 216 PHE A CA 1
ATOM 1719 C C . PHE A 1 216 ? 28.036 61.728 19.210 1.00 12.83 216 PHE A C 1
ATOM 1720 O O . PHE A 1 216 ? 27.417 60.666 19.333 1.00 13.17 216 PHE A O 1
ATOM 1728 N N . GLY A 1 217 ? 27.410 62.857 18.943 1.00 12.77 217 GLY A N 1
ATOM 1729 C CA . GLY A 1 217 ? 25.952 62.850 18.744 1.00 13.80 217 GLY A CA 1
ATOM 1730 C C . GLY A 1 217 ? 25.616 62.145 17.458 1.00 15.26 217 GLY A C 1
ATOM 1731 O O . GLY A 1 217 ? 24.807 61.212 17.453 1.00 16.10 217 GLY A O 1
ATOM 1732 N N . ASN A 1 218 ? 26.266 62.548 16.386 1.00 14.71 218 ASN A N 1
ATOM 1733 C CA . ASN A 1 218 ? 26.013 61.909 15.098 1.00 16.96 218 ASN A CA 1
ATOM 1734 C C . ASN A 1 218 ? 26.371 60.411 15.110 1.00 16.93 218 ASN A C 1
ATOM 1735 O O . ASN A 1 218 ? 25.653 59.601 14.501 1.00 16.62 218 ASN A O 1
ATOM 1740 N N . VAL A 1 219 ? 27.425 60.014 15.814 1.00 14.93 219 VAL A N 1
ATOM 1741 C CA . VAL A 1 219 ? 27.813 58.584 15.755 1.00 16.36 219 VAL A CA 1
ATOM 1742 C C . VAL A 1 219 ? 26.675 57.745 16.340 1.00 16.40 219 VAL A C 1
ATOM 1743 O O . VAL A 1 219 ? 26.344 56.663 15.829 1.00 17.17 219 VAL A O 1
ATOM 1747 N N . VAL A 1 220 ? 26.053 58.242 17.398 1.00 14.92 220 VAL A N 1
ATOM 1748 C CA . VAL A 1 220 ? 25.028 57.415 18.075 1.00 14.76 220 VAL A CA 1
ATOM 1749 C C . VAL A 1 220 ? 23.709 57.486 17.308 1.00 16.27 220 VAL A C 1
ATOM 1750 O O . VAL A 1 220 ? 22.849 56.588 17.481 1.00 18.12 220 VAL A O 1
ATOM 1754 N N . LEU A 1 221 ? 23.532 58.537 16.484 1.00 16.88 221 LEU A N 1
ATOM 1755 C CA . LEU A 1 221 ? 22.330 58.660 15.609 1.00 18.19 221 LEU A CA 1
ATOM 1756 C C . LEU A 1 221 ? 22.470 57.931 14.254 1.00 18.31 221 LEU A C 1
ATOM 1757 O O . LEU A 1 221 ? 21.521 57.868 13.477 1.00 20.37 221 LEU A O 1
ATOM 1762 N N . GLY A 1 222 ? 23.624 57.347 14.000 1.00 18.35 222 GLY A N 1
ATOM 1763 C CA . GLY A 1 222 ? 23.855 56.485 12.860 1.00 18.44 222 GLY A CA 1
ATOM 1764 C C . GLY A 1 222 ? 24.564 57.194 11.752 1.00 20.21 222 GLY A C 1
ATOM 1765 O O . GLY A 1 222 ? 24.731 56.623 10.661 1.00 20.14 222 GLY A O 1
ATOM 1766 N N . GLY A 1 223 ? 24.967 58.436 12.018 1.00 19.96 223 GLY A N 1
ATOM 1767 C CA . GLY A 1 223 ? 25.453 59.323 10.952 1.00 21.38 223 GLY A CA 1
ATOM 1768 C C . GLY A 1 223 ? 26.917 59.312 10.563 1.00 22.50 223 GLY A C 1
ATOM 1769 O O . GLY A 1 223 ? 27.284 59.984 9.578 1.00 25.60 223 GLY A O 1
ATOM 1770 N N . VAL A 1 224 ? 27.773 58.612 11.297 1.00 21.72 224 VAL A N 1
ATOM 1771 C CA A VAL A 1 224 ? 29.200 58.550 10.926 0.50 20.04 224 VAL A CA 1
ATOM 1772 C CA B VAL A 1 224 ? 29.190 58.545 10.935 0.50 20.61 224 VAL A CA 1
ATOM 1773 C C . VAL A 1 224 ? 29.714 57.124 11.017 1.00 19.24 224 VAL A C 1
ATOM 1774 O O . VAL A 1 224 ? 29.468 56.416 12.018 1.00 20.00 224 VAL A O 1
ATOM 1781 N N . TYR A 1 225 ? 30.405 56.708 9.945 1.00 16.53 225 TYR A N 1
ATOM 1782 C CA . TYR A 1 225 ? 31.070 55.427 9.844 1.00 14.77 225 TYR A CA 1
ATOM 1783 C C . TYR A 1 225 ? 30.176 54.210 9.819 1.00 15.88 225 TYR A C 1
ATOM 1784 O O . TYR A 1 225 ? 30.677 53.118 9.968 1.00 16.38 225 TYR A O 1
ATOM 1793 N N . ASP A 1 226 ? 28.880 54.400 9.628 1.00 17.71 226 ASP A N 1
ATOM 1794 C CA . ASP A 1 226 ? 27.934 53.264 9.591 1.00 18.31 226 ASP A CA 1
ATOM 1795 C C . ASP A 1 226 ? 28.194 52.363 10.795 1.00 17.75 226 ASP A C 1
ATOM 1796 O O . ASP A 1 226 ? 28.339 51.143 10.642 1.00 16.91 226 ASP A O 1
ATOM 1801 N N . ALA A 1 227 ? 28.334 52.984 11.972 1.00 15.25 227 ALA A N 1
ATOM 1802 C CA . ALA A 1 227 ? 28.926 52.330 13.150 1.00 14.57 227 ALA A CA 1
ATOM 1803 C C . ALA A 1 227 ? 28.000 52.256 14.383 1.00 14.64 227 ALA A C 1
ATOM 1804 O O . ALA A 1 227 ? 28.414 51.717 15.449 1.00 13.43 227 ALA A O 1
ATOM 1806 N N . ALA A 1 228 ? 26.784 52.797 14.297 1.00 13.95 228 ALA A N 1
ATOM 1807 C CA . ALA A 1 228 ? 25.936 52.826 15.484 1.00 12.94 228 ALA A CA 1
ATOM 1808 C C . ALA A 1 228 ? 25.655 51.436 16.005 1.00 14.01 228 ALA A C 1
ATOM 1809 O O . ALA A 1 228 ? 25.663 51.216 17.220 1.00 14.74 228 ALA A O 1
ATOM 1811 N N . GLU A 1 229 ? 25.354 50.494 15.123 1.00 14.24 229 GLU A N 1
ATOM 1812 C CA . GLU A 1 229 ? 25.086 49.165 15.629 1.00 15.18 229 GLU A CA 1
ATOM 1813 C C . GLU A 1 229 ? 26.361 48.526 16.216 1.00 13.26 229 GLU A C 1
ATOM 1814 O O . GLU A 1 229 ? 26.341 47.940 17.293 1.00 11.67 229 GLU A O 1
ATOM 1820 N N . PHE A 1 230 ? 27.496 48.678 15.524 1.00 11.63 230 PHE A N 1
ATOM 1821 C CA . PHE A 1 230 ? 28.714 48.077 16.015 1.00 11.33 230 PHE A CA 1
ATOM 1822 C C . PHE A 1 230 ? 29.126 48.655 17.378 1.00 10.43 230 PHE A C 1
ATOM 1823 O O . PHE A 1 230 ? 29.627 47.915 18.210 1.00 10.60 230 PHE A O 1
ATOM 1831 N N . LEU A 1 231 ? 28.891 49.964 17.563 1.00 11.34 231 LEU A N 1
ATOM 1832 C CA . LEU A 1 231 ? 29.255 50.612 18.821 1.00 11.17 231 LEU A CA 1
ATOM 1833 C C . LEU A 1 231 ? 28.232 50.389 19.933 1.00 11.28 231 LEU A C 1
ATOM 1834 O O . LEU A 1 231 ? 28.433 50.820 21.076 1.00 10.51 231 LEU A O 1
ATOM 1839 N N . ASP A 1 232 ? 27.139 49.684 19.625 1.00 12.05 232 ASP A N 1
ATOM 1840 C CA . ASP A 1 232 ? 26.021 49.504 20.608 1.00 12.24 232 ASP A CA 1
ATOM 1841 C C . ASP A 1 232 ? 25.488 50.895 21.019 1.00 11.62 232 ASP A C 1
ATOM 1842 O O . ASP A 1 232 ? 25.259 51.195 22.193 1.00 12.08 232 ASP A O 1
ATOM 1847 N N . ALA A 1 233 ? 25.263 51.742 20.029 1.00 11.72 233 ALA A N 1
ATOM 1848 C CA . ALA A 1 233 ? 24.836 53.132 20.253 1.00 12.02 233 ALA A CA 1
ATOM 1849 C C . ALA A 1 233 ? 23.582 53.253 21.108 1.00 13.07 233 ALA A C 1
ATOM 1850 O O . ALA A 1 233 ? 23.437 54.188 21.902 1.00 12.97 233 ALA A O 1
ATOM 1852 N N . GLY A 1 234 ? 22.686 52.288 20.957 1.00 12.07 234 GLY A N 1
ATOM 1853 C CA . GLY A 1 234 ? 21.452 52.369 21.744 1.00 13.65 234 GLY A CA 1
ATOM 1854 C C . GLY A 1 234 ? 21.644 52.211 23.245 1.00 13.80 234 GLY A C 1
ATOM 1855 O O . GLY A 1 234 ? 20.708 52.478 24.005 1.00 15.52 234 GLY A O 1
ATOM 1856 N N . SER A 1 235 ? 22.808 51.725 23.689 1.00 12.63 235 SER A N 1
ATOM 1857 C CA . SER A 1 235 ? 23.077 51.564 25.104 1.00 11.93 235 SER A CA 1
ATOM 1858 C C . SER A 1 235 ? 23.405 52.858 25.818 1.00 11.27 235 SER A C 1
ATOM 1859 O O . SER A 1 235 ? 23.408 52.862 27.073 1.00 12.79 235 SER A O 1
ATOM 1862 N N . TYR A 1 236 ? 23.697 53.938 25.058 1.00 10.48 236 TYR A N 1
ATOM 1863 C CA . TYR A 1 236 ? 24.102 55.205 25.644 1.00 8.88 236 TYR A CA 1
ATOM 1864 C C . TYR A 1 236 ? 22.861 56.067 25.680 1.00 9.19 236 TYR A C 1
ATOM 1865 O O . TYR A 1 236 ? 22.693 56.964 24.852 1.00 9.90 236 TYR A O 1
ATOM 1874 N N . LYS A 1 237 ? 21.984 55.798 26.659 1.00 9.57 237 LYS A N 1
ATOM 1875 C CA A LYS A 1 237 ? 20.638 56.395 26.743 0.50 11.32 237 LYS A CA 1
ATOM 1876 C CA B LYS A 1 237 ? 20.675 56.429 26.535 0.50 10.78 237 LYS A CA 1
ATOM 1877 C C . LYS A 1 237 ? 20.690 57.926 26.791 1.00 11.49 237 LYS A C 1
ATOM 1878 O O . LYS A 1 237 ? 19.848 58.650 26.231 1.00 11.67 237 LYS A O 1
ATOM 1889 N N . HIS A 1 238 ? 21.639 58.413 27.573 1.00 8.63 238 HIS A N 1
ATOM 1890 C CA . HIS A 1 238 ? 21.757 59.872 27.797 1.00 8.66 238 HIS A CA 1
ATOM 1891 C C . HIS A 1 238 ? 22.412 60.612 26.650 1.00 7.94 238 HIS A C 1
ATOM 1892 O O . HIS A 1 238 ? 21.933 61.694 26.286 1.00 8.54 238 HIS A O 1
ATOM 1899 N N . VAL A 1 239 ? 23.427 59.998 26.045 1.00 8.05 239 VAL A N 1
ATOM 1900 C CA . VAL A 1 239 ? 23.908 60.515 24.716 1.00 8.24 239 VAL A CA 1
ATOM 1901 C C . VAL A 1 239 ? 22.779 60.570 23.686 1.00 8.56 239 VAL A C 1
ATOM 1902 O O . VAL A 1 239 ? 22.647 61.554 22.994 1.00 9.23 239 VAL A O 1
ATOM 1906 N N . GLN A 1 240 ? 21.948 59.512 23.621 1.00 10.12 240 GLN A N 1
ATOM 1907 C CA . GLN A 1 240 ? 20.820 59.539 22.676 1.00 10.08 240 GLN A CA 1
ATOM 1908 C C . GLN A 1 240 ? 19.845 60.666 22.968 1.00 9.37 240 GLN A C 1
ATOM 1909 O O . GLN A 1 240 ? 19.437 61.357 22.028 1.00 12.52 240 GLN A O 1
ATOM 1915 N N . ARG A 1 241 ? 19.487 60.858 24.247 1.00 9.87 241 ARG A N 1
ATOM 1916 C CA . ARG A 1 241 ? 18.513 61.898 24.575 1.00 9.95 241 ARG A CA 1
ATOM 1917 C C . ARG A 1 241 ? 19.041 63.266 24.132 1.00 11.80 241 ARG A C 1
ATOM 1918 O O . ARG A 1 241 ? 18.389 64.081 23.437 1.00 12.36 241 ARG A O 1
ATOM 1926 N N . TRP A 1 242 ? 20.286 63.513 24.530 1.00 10.10 242 TRP A N 1
ATOM 1927 C CA . TRP A 1 242 ? 20.878 64.826 24.253 1.00 9.46 242 TRP A CA 1
ATOM 1928 C C . TRP A 1 242 ? 21.116 64.967 22.730 1.00 8.83 242 TRP A C 1
ATOM 1929 O O . TRP A 1 242 ? 20.953 66.070 22.200 1.00 11.18 242 TRP A O 1
ATOM 1940 N N . ALA A 1 243 ? 21.537 63.893 22.020 1.00 10.07 243 ALA A N 1
ATOM 1941 C CA . ALA A 1 243 ? 21.820 64.023 20.576 1.00 11.16 243 ALA A CA 1
ATOM 1942 C C . ALA A 1 243 ? 20.542 64.383 19.828 1.00 10.53 243 ALA A C 1
ATOM 1943 O O . ALA A 1 243 ? 20.577 65.119 18.823 1.00 10.90 243 ALA A O 1
ATOM 1945 N N . LYS A 1 244 ? 19.412 63.846 20.300 1.00 12.95 244 LYS A N 1
ATOM 1946 C CA . LYS A 1 244 ? 18.122 64.160 19.633 1.00 15.13 244 LYS A CA 1
ATOM 1947 C C . LYS A 1 244 ? 17.715 65.587 19.989 1.00 14.39 244 LYS A C 1
ATOM 1948 O O . LYS A 1 244 ? 17.252 66.348 19.119 1.00 16.14 244 LYS A O 1
ATOM 1954 N N . GLU A 1 245 ? 17.890 65.981 21.253 1.00 14.97 245 GLU A N 1
ATOM 1955 C CA . GLU A 1 245 ? 17.545 67.360 21.659 1.00 15.26 245 GLU A CA 1
ATOM 1956 C C . GLU A 1 245 ? 18.346 68.396 20.852 1.00 14.92 245 GLU A C 1
ATOM 1957 O O . GLU A 1 245 ? 17.795 69.405 20.376 1.00 16.02 245 GLU A O 1
ATOM 1963 N N . VAL A 1 246 ? 19.661 68.183 20.727 1.00 12.42 246 VAL A N 1
ATOM 1964 C CA . VAL A 1 246 ? 20.489 69.204 20.071 1.00 11.48 246 VAL A CA 1
ATOM 1965 C C . VAL A 1 246 ? 20.236 69.125 18.561 1.00 11.89 246 VAL A C 1
ATOM 1966 O O . VAL A 1 246 ? 20.143 70.138 17.869 1.00 11.31 246 VAL A O 1
ATOM 1970 N N . GLY A 1 247 ? 20.090 67.898 18.066 1.00 11.97 247 GLY A N 1
ATOM 1971 C CA . GLY A 1 247 ? 19.834 67.675 16.610 1.00 13.89 247 GLY A CA 1
ATOM 1972 C C . GLY A 1 247 ? 18.526 68.297 16.092 1.00 16.19 247 GLY A C 1
ATOM 1973 O O . GLY A 1 247 ? 18.406 68.590 14.892 1.00 18.97 247 GLY A O 1
ATOM 1974 N N . GLU A 1 248 ? 17.574 68.544 16.986 1.00 15.85 248 GLU A N 1
ATOM 1975 C CA . GLU A 1 248 ? 16.305 69.151 16.576 1.00 17.58 248 GLU A CA 1
ATOM 1976 C C . GLU A 1 248 ? 16.324 70.668 16.551 1.00 15.63 248 GLU A C 1
ATOM 1977 O O . GLU A 1 248 ? 15.372 71.306 16.099 1.00 15.84 248 GLU A O 1
ATOM 1983 N N . ARG A 1 249 ? 17.381 71.284 17.072 1.00 11.50 249 ARG A N 1
ATOM 1984 C CA . ARG A 1 249 ? 17.430 72.744 17.087 1.00 11.26 249 ARG A CA 1
ATOM 1985 C C . ARG A 1 249 ? 17.486 73.260 15.639 1.00 10.35 249 ARG A C 1
ATOM 1986 O O . ARG A 1 249 ? 18.264 72.740 14.802 1.00 9.12 249 ARG A O 1
ATOM 1994 N N . PRO A 1 250 ? 16.696 74.297 15.326 1.00 10.03 250 PRO A N 1
ATOM 1995 C CA . PRO A 1 250 ? 16.652 74.757 13.926 1.00 11.51 250 PRO A CA 1
ATOM 1996 C C . PRO A 1 250 ? 18.020 75.189 13.418 1.00 10.66 250 PRO A C 1
ATOM 1997 O O . PRO A 1 250 ? 18.332 74.909 12.285 1.00 12.39 250 PRO A O 1
ATOM 2001 N N . ALA A 1 251 ? 18.841 75.822 14.250 1.00 11.52 251 ALA A N 1
ATOM 2002 C CA . ALA A 1 251 ? 20.149 76.249 13.755 1.00 10.58 251 ALA A CA 1
ATOM 2003 C C . ALA A 1 251 ? 21.088 75.067 13.520 1.00 8.73 251 ALA A C 1
ATOM 2004 O O . ALA A 1 251 ? 22.045 75.171 12.718 1.00 10.73 251 ALA A O 1
ATOM 2006 N N . VAL A 1 252 ? 20.869 73.955 14.227 1.00 8.76 252 VAL A N 1
ATOM 2007 C CA . VAL A 1 252 ? 21.675 72.755 14.070 1.00 9.48 252 VAL A CA 1
ATOM 2008 C C . VAL A 1 252 ? 21.236 72.102 12.746 1.00 9.76 252 VAL A C 1
ATOM 2009 O O . VAL A 1 252 ? 22.062 71.657 11.921 1.00 10.02 252 VAL A O 1
ATOM 2013 N N . LYS A 1 253 ? 19.939 72.100 12.493 1.00 11.08 253 LYS A N 1
ATOM 2014 C CA . LYS A 1 253 ? 19.438 71.507 11.234 1.00 11.04 253 LYS A CA 1
ATOM 2015 C C . LYS A 1 253 ? 19.987 72.215 10.013 1.00 11.24 253 LYS A C 1
ATOM 2016 O O . LYS A 1 253 ? 20.287 71.569 9.013 1.00 12.20 253 LYS A O 1
ATOM 2022 N N . ARG A 1 254 ? 20.117 73.539 10.088 1.00 10.77 254 ARG A N 1
ATOM 2023 C CA A ARG A 1 254 ? 20.736 74.298 9.018 0.50 10.53 254 ARG A CA 1
ATOM 2024 C CA B ARG A 1 254 ? 20.735 74.345 9.027 0.50 11.03 254 ARG A CA 1
ATOM 2025 C C . ARG A 1 254 ? 22.258 74.133 9.048 1.00 11.18 254 ARG A C 1
ATOM 2026 O O . ARG A 1 254 ? 22.884 73.860 8.032 1.00 9.67 254 ARG A O 1
ATOM 2041 N N . GLY A 1 255 ? 22.886 74.314 10.215 1.00 8.49 255 GLY A N 1
ATOM 2042 C CA . GLY A 1 255 ? 24.360 74.276 10.257 1.00 9.48 255 GLY A CA 1
ATOM 2043 C C . GLY A 1 255 ? 24.915 72.961 9.769 1.00 9.76 255 GLY A C 1
ATOM 2044 O O . GLY A 1 255 ? 25.980 72.927 9.077 1.00 9.30 255 GLY A O 1
ATOM 2045 N N . ARG A 1 256 ? 24.186 71.868 10.053 1.00 10.63 256 ARG A N 1
ATOM 2046 C CA . ARG A 1 256 ? 24.743 70.563 9.773 1.00 11.49 256 ARG A CA 1
ATOM 2047 C C . ARG A 1 256 ? 24.810 70.263 8.277 1.00 11.46 256 ARG A C 1
ATOM 2048 O O . ARG A 1 256 ? 25.495 69.309 7.913 1.00 12.81 256 ARG A O 1
ATOM 2056 N N . ILE A 1 257 ? 24.161 71.072 7.423 1.00 9.32 257 ILE A N 1
ATOM 2057 C CA . ILE A 1 257 ? 24.142 70.706 5.981 1.00 8.91 257 ILE A CA 1
ATOM 2058 C C . ILE A 1 257 ? 25.062 71.625 5.179 1.00 9.35 257 ILE A C 1
ATOM 2059 O O . ILE A 1 257 ? 25.235 71.427 3.949 1.00 8.33 257 ILE A O 1
ATOM 2064 N N . VAL A 1 258 ? 25.620 72.658 5.798 1.00 9.20 258 VAL A N 1
ATOM 2065 C CA . VAL A 1 258 ? 26.434 73.605 5.044 1.00 8.74 258 VAL A CA 1
ATOM 2066 C C . VAL A 1 258 ? 27.768 72.950 4.568 1.00 9.14 258 VAL A C 1
ATOM 2067 O O . VAL A 1 258 ? 28.435 72.287 5.412 1.00 9.50 258 VAL A O 1
ATOM 2071 N N . ASN A 1 259 ? 28.134 73.129 3.281 1.00 8.45 259 ASN A N 1
ATOM 2072 C CA . ASN A 1 259 ? 29.290 72.471 2.694 1.00 9.13 259 ASN A CA 1
ATOM 2073 C C . ASN A 1 259 ? 29.220 70.922 2.724 1.00 9.79 259 ASN A C 1
ATOM 2074 O O . ASN A 1 259 ? 30.248 70.230 2.587 1.00 9.85 259 ASN A O 1
ATOM 2079 N N . ARG A 1 260 ? 28.028 70.378 2.969 1.00 10.17 260 ARG A N 1
ATOM 2080 C CA . ARG A 1 260 ? 27.890 68.938 3.053 1.00 12.07 260 ARG A CA 1
ATOM 2081 C C . ARG A 1 260 ? 27.671 68.321 1.675 1.00 12.80 260 ARG A C 1
ATOM 2082 O O . ARG A 1 260 ? 26.823 68.814 0.929 1.00 12.01 260 ARG A O 1
ATOM 2090 N N . THR A 1 261 ? 28.395 67.235 1.399 1.00 12.44 261 THR A N 1
ATOM 2091 C CA . THR A 1 261 ? 28.389 66.629 0.050 1.00 14.19 261 THR A CA 1
ATOM 2092 C C . THR A 1 261 ? 27.992 65.168 0.070 1.00 15.01 261 THR A C 1
ATOM 2093 O O . THR A 1 261 ? 28.136 64.453 -0.946 1.00 16.43 261 THR A O 1
ATOM 2097 N N . ASN A 1 262 ? 27.540 64.711 1.234 1.00 16.05 262 ASN A N 1
ATOM 2098 C CA . ASN A 1 262 ? 26.997 63.358 1.364 1.00 17.85 262 ASN A CA 1
ATOM 2099 C C . ASN A 1 262 ? 25.658 63.370 2.090 1.00 16.84 262 ASN A C 1
ATOM 2100 O O . ASN A 1 262 ? 25.171 64.429 2.509 1.00 15.78 262 ASN A O 1
ATOM 2105 N N . GLY A 1 263 ? 25.012 62.218 2.186 1.00 14.73 263 GLY A N 1
ATOM 2106 C CA . GLY A 1 263 ? 23.681 62.190 2.785 1.00 14.33 263 GLY A CA 1
ATOM 2107 C C . GLY A 1 263 ? 22.557 62.527 1.801 1.00 14.97 263 GLY A C 1
ATOM 2108 O O . GLY A 1 263 ? 22.788 62.664 0.603 1.00 15.22 263 GLY A O 1
ATOM 2109 N N . PRO A 1 264 ? 21.320 62.628 2.293 1.00 15.14 264 PRO A N 1
ATOM 2110 C CA . PRO A 1 264 ? 20.250 63.017 1.364 1.00 15.30 264 PRO A CA 1
ATOM 2111 C C . PRO A 1 264 ? 20.511 64.332 0.655 1.00 15.68 264 PRO A C 1
ATOM 2112 O O . PRO A 1 264 ? 21.100 65.295 1.243 1.00 15.13 264 PRO A O 1
ATOM 2116 N N . LEU A 1 265 ? 20.052 64.443 -0.578 1.00 15.15 265 LEU A N 1
ATOM 2117 C CA . LEU A 1 265 ? 20.348 65.644 -1.339 1.00 14.00 265 LEU A CA 1
ATOM 2118 C C . LEU A 1 265 ? 19.730 66.864 -0.691 1.00 14.86 265 LEU A C 1
ATOM 2119 O O . LEU A 1 265 ? 20.323 67.964 -0.785 1.00 14.51 265 LEU A O 1
ATOM 2124 N N . ASN A 1 266 ? 18.555 66.704 -0.061 1.00 15.21 266 ASN A N 1
ATOM 2125 C CA . ASN A 1 266 ? 17.930 67.848 0.587 1.00 15.16 266 ASN A CA 1
ATOM 2126 C C . ASN A 1 266 ? 18.602 68.237 1.919 1.00 14.68 266 ASN A C 1
ATOM 2127 O O . ASN A 1 266 ? 18.232 69.226 2.557 1.00 16.54 266 ASN A O 1
ATOM 2132 N N . GLU A 1 267 ? 19.608 67.462 2.279 1.00 14.51 267 GLU A N 1
ATOM 2133 C CA . GLU A 1 267 ? 20.427 67.811 3.459 1.00 13.70 267 GLU A CA 1
ATOM 2134 C C . GLU A 1 267 ? 21.836 68.183 3.019 1.00 12.27 267 GLU A C 1
ATOM 2135 O O . GLU A 1 267 ? 22.806 67.927 3.736 1.00 12.01 267 GLU A O 1
ATOM 2141 N N . GLN A 1 268 ? 21.981 68.810 1.837 1.00 11.52 268 GLN A N 1
ATOM 2142 C CA . GLN A 1 268 ? 23.276 69.302 1.384 1.00 13.11 268 GLN A CA 1
ATOM 2143 C C . GLN A 1 268 ? 23.072 70.709 0.870 1.00 13.56 268 GLN A C 1
ATOM 2144 O O . GLN A 1 268 ? 22.235 70.947 -0.003 1.00 12.92 268 GLN A O 1
ATOM 2150 N N . LEU A 1 269 ? 23.853 71.660 1.377 1.00 10.58 269 LEU A N 1
ATOM 2151 C CA . LEU A 1 269 ? 23.888 73.012 0.825 1.00 11.15 269 LEU A CA 1
ATOM 2152 C C . LEU A 1 269 ? 25.367 73.208 0.545 1.00 10.87 269 LEU A C 1
ATOM 2153 O O . LEU A 1 269 ? 26.134 73.516 1.453 1.00 11.03 269 LEU A O 1
ATOM 2158 N N . HIS A 1 270 ? 25.809 73.074 -0.697 1.00 10.77 270 HIS A N 1
ATOM 2159 C CA . HIS A 1 270 ? 27.249 73.028 -0.878 1.00 10.82 270 HIS A CA 1
ATOM 2160 C C . HIS A 1 270 ? 28.032 74.300 -0.528 1.00 10.31 270 HIS A C 1
ATOM 2161 O O . HIS A 1 270 ? 29.193 74.189 -0.159 1.00 10.89 270 HIS A O 1
ATOM 2168 N N . GLU A 1 271 ? 27.443 75.491 -0.765 1.00 10.84 271 GLU A N 1
ATOM 2169 C CA . GLU A 1 271 ? 28.051 76.708 -0.219 1.00 11.41 271 GLU A CA 1
ATOM 2170 C C . GLU A 1 271 ? 26.963 77.569 0.391 1.00 11.48 271 GLU A C 1
ATOM 2171 O O . GLU A 1 271 ? 25.788 77.482 0.012 1.00 12.01 271 GLU A O 1
ATOM 2177 N N . ARG A 1 272 ? 27.371 78.495 1.234 1.00 11.55 272 ARG A N 1
ATOM 2178 C CA . ARG A 1 272 ? 26.402 79.439 1.832 1.00 9.94 272 ARG A CA 1
ATOM 2179 C C . ARG A 1 272 ? 26.935 80.840 1.634 1.00 11.06 272 ARG A C 1
ATOM 2180 O O . ARG A 1 272 ? 28.068 81.182 2.049 1.00 11.92 272 ARG A O 1
ATOM 2188 N N . HIS A 1 273 ? 26.152 81.674 0.952 1.00 11.77 273 HIS A N 1
ATOM 2189 C CA . HIS A 1 273 ? 26.532 83.071 0.729 1.00 12.70 273 HIS A CA 1
ATOM 2190 C C . HIS A 1 273 ? 25.417 84.040 1.102 1.00 13.53 273 HIS A C 1
ATOM 2191 O O . HIS A 1 273 ? 25.613 85.257 1.072 1.00 15.50 273 HIS A O 1
ATOM 2198 N N . ASP A 1 274 ? 24.259 83.511 1.457 1.00 14.26 274 ASP A N 1
ATOM 2199 C CA . ASP A 1 274 ? 23.179 84.300 2.004 1.00 16.18 274 ASP A CA 1
ATOM 2200 C C . ASP A 1 274 ? 22.195 83.357 2.678 1.00 14.17 274 ASP A C 1
ATOM 2201 O O . ASP A 1 274 ? 22.119 82.173 2.292 1.00 13.46 274 ASP A O 1
ATOM 2206 N N . ALA A 1 275 ? 21.414 83.861 3.659 1.00 14.78 275 ALA A N 1
ATOM 2207 C CA . ALA A 1 275 ? 20.462 83.007 4.379 1.00 14.47 275 ALA A CA 1
ATOM 2208 C C . ALA A 1 275 ? 19.455 82.372 3.436 1.00 14.38 275 ALA A C 1
ATOM 2209 O O . ALA A 1 275 ? 19.045 81.230 3.659 1.00 14.51 275 ALA A O 1
ATOM 2211 N N . SER A 1 276 ? 19.145 83.082 2.349 1.00 14.10 276 SER A N 1
ATOM 2212 C CA . SER A 1 276 ? 18.106 82.561 1.450 1.00 15.23 276 SER A CA 1
ATOM 2213 C C . SER A 1 276 ? 18.559 81.320 0.710 1.00 15.47 276 SER A C 1
ATOM 2214 O O . SER A 1 276 ? 17.734 80.570 0.208 1.00 14.87 276 SER A O 1
ATOM 2217 N N . ASP A 1 277 ? 19.872 81.056 0.692 1.00 14.67 277 ASP A N 1
ATOM 2218 C CA . ASP A 1 277 ? 20.383 79.844 0.027 1.00 14.47 277 ASP A CA 1
ATOM 2219 C C . ASP A 1 277 ? 19.676 78.599 0.544 1.00 13.57 277 ASP A C 1
ATOM 2220 O O . ASP A 1 277 ? 19.551 77.591 -0.160 1.00 14.07 277 ASP A O 1
ATOM 2225 N N . PHE A 1 278 ? 19.287 78.590 1.811 1.00 14.00 278 PHE A N 1
ATOM 2226 C CA . PHE A 1 278 ? 18.669 77.397 2.343 1.00 14.36 278 PHE A CA 1
ATOM 2227 C C . PHE A 1 278 ? 17.312 77.120 1.662 1.00 15.99 278 PHE A C 1
ATOM 2228 O O . PHE A 1 278 ? 16.856 75.980 1.594 1.00 15.22 278 PHE A O 1
ATOM 2236 N N . GLU A 1 279 ? 16.684 78.183 1.187 1.00 16.16 279 GLU A N 1
ATOM 2237 C CA A GLU A 1 279 ? 15.360 78.096 0.544 0.50 18.31 279 GLU A CA 1
ATOM 2238 C CA B GLU A 1 279 ? 15.367 78.034 0.557 0.50 17.66 279 GLU A CA 1
ATOM 2239 C C . GLU A 1 279 ? 15.475 77.628 -0.913 1.00 18.05 279 GLU A C 1
ATOM 2240 O O . GLU A 1 279 ? 14.517 77.070 -1.452 1.00 17.80 279 GLU A O 1
ATOM 2251 N N . THR A 1 280 ? 16.633 77.877 -1.564 1.00 17.85 280 THR A N 1
ATOM 2252 C CA . THR A 1 280 ? 16.707 77.712 -3.010 1.00 16.96 280 THR A CA 1
ATOM 2253 C C . THR A 1 280 ? 17.877 76.895 -3.593 1.00 16.66 280 THR A C 1
ATOM 2254 O O . THR A 1 280 ? 17.828 76.478 -4.760 1.00 16.23 280 THR A O 1
ATOM 2258 N N . ASN A 1 281 ? 18.927 76.658 -2.808 1.00 14.32 281 ASN A N 1
ATOM 2259 C CA . ASN A 1 281 ? 20.172 76.163 -3.375 1.00 13.63 281 ASN A CA 1
ATOM 2260 C C . ASN A 1 281 ? 20.650 74.812 -2.813 1.00 11.16 281 ASN A C 1
ATOM 2261 O O . ASN A 1 281 ? 21.786 74.406 -3.092 1.00 13.27 281 ASN A O 1
ATOM 2266 N N . THR A 1 282 ? 19.809 74.152 -2.029 1.00 12.54 282 THR A N 1
ATOM 2267 C CA . THR A 1 282 ? 20.165 72.815 -1.572 1.00 12.30 282 THR A CA 1
ATOM 2268 C C . THR A 1 282 ? 20.226 71.881 -2.788 1.00 13.14 282 THR A C 1
ATOM 2269 O O . THR A 1 282 ? 19.570 72.152 -3.810 1.00 15.45 282 THR A O 1
ATOM 2273 N N . GLU A 1 283 ? 21.006 70.817 -2.663 1.00 13.68 283 GLU A N 1
ATOM 2274 C CA . GLU A 1 283 ? 21.377 69.982 -3.788 1.00 14.14 283 GLU A CA 1
ATOM 2275 C C . GLU A 1 283 ? 20.164 69.261 -4.405 1.00 14.89 283 GLU A C 1
ATOM 2276 O O . GLU A 1 283 ? 20.207 68.978 -5.617 1.00 14.55 283 GLU A O 1
ATOM 2282 N N . ASP A 1 284 ? 19.110 69.047 -3.644 1.00 15.41 284 ASP A N 1
ATOM 2283 C CA . ASP A 1 284 ? 17.873 68.498 -4.219 1.00 16.32 284 ASP A CA 1
ATOM 2284 C C . ASP A 1 284 ? 17.236 69.467 -5.209 1.00 17.92 284 ASP A C 1
ATOM 2285 O O . ASP A 1 284 ? 16.361 69.039 -5.978 1.00 19.44 284 ASP A O 1
ATOM 2290 N N . LYS A 1 285 ? 17.660 70.742 -5.232 1.00 17.33 285 LYS A N 1
ATOM 2291 C CA . LYS A 1 285 ? 17.092 71.698 -6.205 1.00 16.35 285 LYS A CA 1
ATOM 2292 C C . LYS A 1 285 ? 17.955 71.808 -7.434 1.00 15.75 285 LYS A C 1
ATOM 2293 O O . LYS A 1 285 ? 17.658 72.619 -8.334 1.00 17.27 285 LYS A O 1
ATOM 2299 N N . ARG A 1 286 ? 19.040 71.030 -7.500 1.00 15.50 286 ARG A N 1
ATOM 2300 C CA . ARG A 1 286 ? 20.059 71.220 -8.530 1.00 16.47 286 ARG A CA 1
ATOM 2301 C C . ARG A 1 286 ? 20.231 70.001 -9.369 1.00 15.77 286 ARG A C 1
ATOM 2302 O O . ARG A 1 286 ? 21.278 69.808 -9.988 1.00 16.01 286 ARG A O 1
ATOM 2310 N N . GLN A 1 287 ? 19.199 69.154 -9.377 1.00 16.43 287 GLN A N 1
ATOM 2311 C CA . GLN A 1 287 ? 19.280 67.944 -10.200 1.00 16.91 287 GLN A CA 1
ATOM 2312 C C . GLN A 1 287 ? 18.719 68.123 -11.648 1.00 18.99 287 GLN A C 1
ATOM 2313 O O . GLN A 1 287 ? 18.769 67.188 -12.432 1.00 20.86 287 GLN A O 1
ATOM 2319 N N . GLY A 1 288 ? 18.115 69.279 -11.941 1.00 20.85 288 GLY A N 1
ATOM 2320 C CA . GLY A 1 288 ? 17.517 69.586 -13.250 1.00 21.01 288 GLY A CA 1
ATOM 2321 C C . GLY A 1 288 ? 16.288 68.717 -13.549 1.00 21.57 288 GLY A C 1
ATOM 2322 O O . GLY A 1 288 ? 15.438 68.463 -12.665 1.00 22.69 288 GLY A O 1
ATOM 2324 N N . TYR B 1 6 ? 39.363 36.605 10.157 1.00 28.88 6 TYR B N 1
ATOM 2325 C CA . TYR B 1 6 ? 38.766 37.705 10.992 1.00 28.42 6 TYR B CA 1
ATOM 2326 C C . TYR B 1 6 ? 37.862 38.638 10.210 1.00 28.46 6 TYR B C 1
ATOM 2327 O O . TYR B 1 6 ? 38.280 39.243 9.223 1.00 28.51 6 TYR B O 1
ATOM 2336 N N . GLN B 1 7 ? 36.641 38.796 10.718 1.00 27.92 7 GLN B N 1
ATOM 2337 C CA . GLN B 1 7 ? 35.723 39.825 10.252 1.00 27.95 7 GLN B CA 1
ATOM 2338 C C . GLN B 1 7 ? 35.173 40.463 11.502 1.00 25.34 7 GLN B C 1
ATOM 2339 O O . GLN B 1 7 ? 34.836 39.743 12.424 1.00 26.42 7 GLN B O 1
ATOM 2345 N N . PRO B 1 8 ? 35.064 41.807 11.543 1.00 23.52 8 PRO B N 1
ATOM 2346 C CA . PRO B 1 8 ? 34.354 42.420 12.660 1.00 22.35 8 PRO B CA 1
ATOM 2347 C C . PRO B 1 8 ? 32.951 41.833 12.839 1.00 21.58 8 PRO B C 1
ATOM 2348 O O . PRO B 1 8 ? 32.273 41.515 11.857 1.00 20.86 8 PRO B O 1
ATOM 2352 N N . ALA B 1 9 ? 32.542 41.708 14.101 1.00 21.21 9 ALA B N 1
ATOM 2353 C CA . ALA B 1 9 ? 31.203 41.323 14.450 1.00 20.48 9 ALA B CA 1
ATOM 2354 C C . ALA B 1 9 ? 30.190 42.404 14.037 1.00 20.71 9 ALA B C 1
ATOM 2355 O O . ALA B 1 9 ? 30.568 43.532 13.728 1.00 20.18 9 ALA B O 1
ATOM 2357 N N . LYS B 1 10 ? 28.898 42.061 14.008 1.00 19.00 10 LYS B N 1
ATOM 2358 C CA . LYS B 1 10 ? 27.857 43.112 13.900 1.00 20.19 10 LYS B CA 1
ATOM 2359 C C . LYS B 1 10 ? 27.895 44.132 15.076 1.00 17.05 10 LYS B C 1
ATOM 2360 O O . LYS B 1 10 ? 27.650 45.317 14.862 1.00 17.68 10 LYS B O 1
ATOM 2366 N N . VAL B 1 11 ? 28.161 43.649 16.266 1.00 15.94 11 VAL B N 1
ATOM 2367 C CA . VAL B 1 11 ? 28.216 44.468 17.524 1.00 15.85 11 VAL B CA 1
ATOM 2368 C C . VAL B 1 11 ? 29.466 44.060 18.283 1.00 15.63 11 VAL B C 1
ATOM 2369 O O . VAL B 1 11 ? 29.696 42.879 18.562 1.00 16.39 11 VAL B O 1
ATOM 2373 N N . TRP B 1 12 ? 30.313 45.035 18.589 1.00 14.23 12 TRP B N 1
ATOM 2374 C CA . TRP B 1 12 ? 31.577 44.740 19.248 1.00 14.23 12 TRP B CA 1
ATOM 2375 C C . TRP B 1 12 ? 31.347 44.362 20.708 1.00 14.59 12 TRP B C 1
ATOM 2376 O O . TRP B 1 12 ? 30.551 45.015 21.414 1.00 16.34 12 TRP B O 1
ATOM 2387 N N . THR B 1 13 ? 32.036 43.340 21.140 1.00 16.68 13 THR B N 1
ATOM 2388 C CA . THR B 1 13 ? 31.995 42.893 22.527 1.00 18.19 13 THR B CA 1
ATOM 2389 C C . THR B 1 13 ? 33.404 42.865 23.140 1.00 20.24 13 THR B C 1
ATOM 2390 O O . THR B 1 13 ? 34.401 42.641 22.453 1.00 19.83 13 THR B O 1
ATOM 2394 N N . TRP B 1 14 ? 33.466 43.041 24.452 1.00 21.76 14 TRP B N 1
ATOM 2395 C CA . TRP B 1 14 ? 34.739 43.121 25.140 1.00 24.41 14 TRP B CA 1
ATOM 2396 C C . TRP B 1 14 ? 35.120 41.748 25.626 1.00 28.11 14 TRP B C 1
ATOM 2397 O O . TRP B 1 14 ? 34.491 41.176 26.545 1.00 27.97 14 TRP B O 1
ATOM 2408 N N . ASP B 1 15 ? 36.133 41.231 24.966 1.00 31.00 15 ASP B N 1
ATOM 2409 C CA A ASP B 1 15 ? 36.825 39.995 25.285 0.50 34.13 15 ASP B CA 1
ATOM 2410 C CA B ASP B 1 15 ? 36.731 39.997 25.386 0.50 33.94 15 ASP B CA 1
ATOM 2411 C C . ASP B 1 15 ? 37.941 40.396 26.236 1.00 35.78 15 ASP B C 1
ATOM 2412 O O . ASP B 1 15 ? 38.317 41.568 26.282 1.00 36.90 15 ASP B O 1
ATOM 2421 N N . LYS B 1 16 ? 38.493 39.462 27.000 1.00 38.21 16 LYS B N 1
ATOM 2422 C CA . LYS B 1 16 ? 39.838 39.720 27.530 1.00 40.78 16 LYS B CA 1
ATOM 2423 C C . LYS B 1 16 ? 40.755 38.731 26.814 1.00 41.78 16 LYS B C 1
ATOM 2424 O O . LYS B 1 16 ? 40.430 38.289 25.702 1.00 42.77 16 LYS B O 1
ATOM 2430 N N . SER B 1 17 ? 41.869 38.363 27.439 1.00 42.75 17 SER B N 1
ATOM 2431 C CA . SER B 1 17 ? 42.922 37.546 26.799 1.00 43.17 17 SER B CA 1
ATOM 2432 C C . SER B 1 17 ? 43.857 38.464 25.991 1.00 43.00 17 SER B C 1
ATOM 2433 O O . SER B 1 17 ? 44.962 38.052 25.615 1.00 43.74 17 SER B O 1
ATOM 2436 N N . ALA B 1 18 ? 43.407 39.707 25.749 1.00 41.71 18 ALA B N 1
ATOM 2437 C CA . ALA B 1 18 ? 44.291 40.790 25.305 1.00 39.81 18 ALA B CA 1
ATOM 2438 C C . ALA B 1 18 ? 45.248 41.190 26.453 1.00 37.94 18 ALA B C 1
ATOM 2439 O O . ALA B 1 18 ? 44.791 41.508 27.572 1.00 38.80 18 ALA B O 1
ATOM 2441 N N . GLY B 1 19 ? 46.557 41.127 26.182 1.00 34.42 19 GLY B N 1
ATOM 2442 C CA . GLY B 1 19 ? 47.601 41.474 27.155 1.00 30.27 19 GLY B CA 1
ATOM 2443 C C . GLY B 1 19 ? 48.650 42.394 26.550 1.00 28.25 19 GLY B C 1
ATOM 2444 O O . GLY B 1 19 ? 49.785 42.489 27.063 1.00 28.29 19 GLY B O 1
ATOM 2445 N N . GLY B 1 20 ? 48.274 43.042 25.432 1.00 24.70 20 GLY B N 1
ATOM 2446 C CA . GLY B 1 20 ? 49.112 44.012 24.747 1.00 19.98 20 GLY B CA 1
ATOM 2447 C C . GLY B 1 20 ? 49.303 45.294 25.531 1.00 19.29 20 GLY B C 1
ATOM 2448 O O . GLY B 1 20 ? 48.892 45.377 26.689 1.00 16.33 20 GLY B O 1
ATOM 2449 N N . ALA B 1 21 ? 49.921 46.299 24.901 1.00 17.67 21 ALA B N 1
ATOM 2450 C CA . ALA B 1 21 ? 50.326 47.516 25.645 1.00 16.78 21 ALA B CA 1
ATOM 2451 C C . ALA B 1 21 ? 49.120 48.239 26.217 1.00 17.24 21 ALA B C 1
ATOM 2452 O O . ALA B 1 21 ? 48.168 48.547 25.501 1.00 15.96 21 ALA B O 1
ATOM 2454 N N . PHE B 1 22 ? 49.177 48.469 27.535 1.00 16.15 22 PHE B N 1
ATOM 2455 C CA . PHE B 1 22 ? 48.128 49.179 28.286 1.00 16.18 22 PHE B CA 1
ATOM 2456 C C . PHE B 1 22 ? 46.808 48.403 28.287 1.00 16.10 22 PHE B C 1
ATOM 2457 O O . PHE B 1 22 ? 45.782 48.958 28.719 1.00 15.83 22 PHE B O 1
ATOM 2465 N N . ALA B 1 23 ? 46.791 47.161 27.795 1.00 16.57 23 ALA B N 1
ATOM 2466 C CA . ALA B 1 23 ? 45.556 46.351 27.906 1.00 17.53 23 ALA B CA 1
ATOM 2467 C C . ALA B 1 23 ? 45.056 46.120 29.328 1.00 17.77 23 ALA B C 1
ATOM 2468 O O . ALA B 1 23 ? 43.848 45.888 29.502 1.00 17.53 23 ALA B O 1
ATOM 2470 N N . ASN B 1 24 ? 45.939 46.192 30.332 1.00 17.63 24 ASN B N 1
ATOM 2471 C CA . ASN B 1 24 ? 45.500 46.041 31.735 1.00 15.72 24 ASN B CA 1
ATOM 2472 C C . ASN B 1 24 ? 44.842 47.280 32.397 1.00 16.45 24 ASN B C 1
ATOM 2473 O O . ASN B 1 24 ? 44.317 47.196 33.526 1.00 15.67 24 ASN B O 1
ATOM 2478 N N . ILE B 1 25 ? 44.899 48.420 31.717 1.00 15.93 25 ILE B N 1
ATOM 2479 C CA . ILE B 1 25 ? 44.204 49.614 32.255 1.00 15.45 25 ILE B CA 1
ATOM 2480 C C . ILE B 1 25 ? 43.092 50.059 31.309 1.00 14.89 25 ILE B C 1
ATOM 2481 O O . ILE B 1 25 ? 42.128 50.689 31.734 1.00 12.50 25 ILE B O 1
ATOM 2486 N N . ASN B 1 26 ? 43.234 49.731 30.023 1.00 13.40 26 ASN B N 1
ATOM 2487 C CA . ASN B 1 26 ? 42.231 50.182 29.046 1.00 13.35 26 ASN B CA 1
ATOM 2488 C C . ASN B 1 26 ? 40.946 49.407 29.147 1.00 13.45 26 ASN B C 1
ATOM 2489 O O . ASN B 1 26 ? 40.956 48.163 29.218 1.00 14.20 26 ASN B O 1
ATOM 2494 N N . ARG B 1 27 ? 39.835 50.147 29.139 1.00 11.26 27 ARG B N 1
ATOM 2495 C CA . ARG B 1 27 ? 38.492 49.514 29.214 1.00 11.69 27 ARG B CA 1
ATOM 2496 C C . ARG B 1 27 ? 37.546 50.256 28.284 1.00 10.41 27 ARG B C 1
ATOM 2497 O O . ARG B 1 27 ? 37.804 51.400 27.942 1.00 10.68 27 ARG B O 1
ATOM 2505 N N . PRO B 1 28 ? 36.430 49.623 27.877 1.00 10.05 28 PRO B N 1
ATOM 2506 C CA . PRO B 1 28 ? 35.365 50.294 27.083 1.00 8.72 28 PRO B CA 1
ATOM 2507 C C . PRO B 1 28 ? 34.376 51.066 27.959 1.00 9.34 28 PRO B C 1
ATOM 2508 O O . PRO B 1 28 ? 33.428 51.595 27.453 1.00 10.52 28 PRO B O 1
ATOM 2512 N N . VAL B 1 29 ? 34.612 51.051 29.267 1.00 9.70 29 VAL B N 1
ATOM 2513 C CA A VAL B 1 29 ? 33.765 51.783 30.215 0.50 8.49 29 VAL B CA 1
ATOM 2514 C CA B VAL B 1 29 ? 33.775 51.748 30.240 0.50 9.19 29 VAL B CA 1
ATOM 2515 C C . VAL B 1 29 ? 34.646 52.699 31.043 1.00 9.09 29 VAL B C 1
ATOM 2516 O O . VAL B 1 29 ? 35.820 52.454 31.186 1.00 10.39 29 VAL B O 1
ATOM 2523 N N . SER B 1 30 ? 34.045 53.793 31.517 1.00 8.74 30 SER B N 1
ATOM 2524 C CA . SER B 1 30 ? 34.762 54.808 32.298 1.00 8.85 30 SER B CA 1
ATOM 2525 C C . SER B 1 30 ? 34.248 54.695 33.743 1.00 9.90 30 SER B C 1
ATOM 2526 O O . SER B 1 30 ? 33.340 53.878 34.073 1.00 10.51 30 SER B O 1
ATOM 2529 N N . GLY B 1 31 ? 34.797 55.491 34.643 1.00 8.44 31 GLY B N 1
ATOM 2530 C CA . GLY B 1 31 ? 34.318 55.529 36.053 1.00 9.64 31 GLY B CA 1
ATOM 2531 C C . GLY B 1 31 ? 35.331 54.856 36.964 1.00 10.56 31 GLY B C 1
ATOM 2532 O O . GLY B 1 31 ? 36.326 54.280 36.530 1.00 10.60 31 GLY B O 1
ATOM 2533 N N . PRO B 1 32 ? 35.076 54.932 38.249 1.00 10.40 32 PRO B N 1
ATOM 2534 C CA . PRO B 1 32 ? 36.043 54.444 39.261 1.00 10.84 32 PRO B CA 1
ATOM 2535 C C . PRO B 1 32 ? 36.146 52.923 39.351 1.00 11.36 32 PRO B C 1
ATOM 2536 O O . PRO B 1 32 ? 35.143 52.178 39.097 1.00 11.79 32 PRO B O 1
ATOM 2540 N N . THR B 1 33 ? 37.348 52.462 39.646 1.00 10.72 33 THR B N 1
ATOM 2541 C CA . THR B 1 33 ? 37.607 51.025 40.021 1.00 11.03 33 THR B CA 1
ATOM 2542 C C . THR B 1 33 ? 37.750 50.814 41.533 1.00 11.50 33 THR B C 1
ATOM 2543 O O . THR B 1 33 ? 37.758 49.669 42.000 1.00 12.29 33 THR B O 1
ATOM 2547 N N . HIS B 1 34 ? 37.898 51.899 42.287 1.00 10.77 34 HIS B N 1
ATOM 2548 C CA . HIS B 1 34 ? 38.009 51.827 43.741 1.00 11.77 34 HIS B CA 1
ATOM 2549 C C . HIS B 1 34 ? 37.754 53.201 44.331 1.00 12.22 34 HIS B C 1
ATOM 2550 O O . HIS B 1 34 ? 37.756 54.229 43.585 1.00 11.24 34 HIS B O 1
ATOM 2557 N N . GLU B 1 35 ? 37.528 53.257 45.641 1.00 10.59 35 GLU B N 1
ATOM 2558 C CA . GLU B 1 35 ? 37.243 54.499 46.326 1.00 10.00 35 GLU B CA 1
ATOM 2559 C C . GLU B 1 35 ? 38.455 54.998 47.082 1.00 12.02 35 GLU B C 1
ATOM 2560 O O . GLU B 1 35 ? 39.009 54.300 47.978 1.00 12.07 35 GLU B O 1
ATOM 2566 N N . LYS B 1 36 ? 38.891 56.217 46.735 1.00 10.04 36 LYS B N 1
ATOM 2567 C CA . LYS B 1 36 ? 39.963 56.863 47.490 1.00 11.46 36 LYS B CA 1
ATOM 2568 C C . LYS B 1 36 ? 39.898 58.366 47.241 1.00 10.77 36 LYS B C 1
ATOM 2569 O O . LYS B 1 36 ? 39.741 58.796 46.091 1.00 12.19 36 LYS B O 1
ATOM 2575 N N . THR B 1 37 ? 40.057 59.158 48.313 1.00 12.63 37 THR B N 1
ATOM 2576 C CA . THR B 1 37 ? 40.041 60.605 48.157 1.00 13.14 37 THR B CA 1
ATOM 2577 C C . THR B 1 37 ? 41.382 61.098 47.619 1.00 14.57 37 THR B C 1
ATOM 2578 O O . THR B 1 37 ? 42.384 60.436 47.825 1.00 15.53 37 THR B O 1
ATOM 2582 N N . LEU B 1 38 ? 41.396 62.228 46.910 1.00 11.54 38 LEU B N 1
ATOM 2583 C CA . LEU B 1 38 ? 42.696 62.850 46.557 1.00 12.14 38 LEU B CA 1
ATOM 2584 C C . LEU B 1 38 ? 43.328 63.595 47.752 1.00 12.79 38 LEU B C 1
ATOM 2585 O O . LEU B 1 38 ? 42.620 64.211 48.570 1.00 13.27 38 LEU B O 1
ATOM 2590 N N . PRO B 1 39 ? 44.671 63.577 47.806 1.00 12.53 39 PRO B N 1
ATOM 2591 C CA . PRO B 1 39 ? 45.353 64.376 48.818 1.00 12.79 39 PRO B CA 1
ATOM 2592 C C . PRO B 1 39 ? 45.276 65.868 48.486 1.00 12.51 39 PRO B C 1
ATOM 2593 O O . PRO B 1 39 ? 45.191 66.203 47.291 1.00 12.77 39 PRO B O 1
ATOM 2597 N N . VAL B 1 40 ? 45.196 66.723 49.514 1.00 14.15 40 VAL B N 1
ATOM 2598 C CA . VAL B 1 40 ? 45.191 68.183 49.311 1.00 13.98 40 VAL B CA 1
ATOM 2599 C C . VAL B 1 40 ? 46.255 68.851 50.181 1.00 15.07 40 VAL B C 1
ATOM 2600 O O . VAL B 1 40 ? 46.329 68.583 51.366 1.00 14.42 40 VAL B O 1
ATOM 2604 N N . GLY B 1 41 ? 47.100 69.699 49.592 1.00 12.14 41 GLY B N 1
ATOM 2605 C CA . GLY B 1 41 ? 48.242 70.294 50.303 1.00 12.03 41 GLY B CA 1
ATOM 2606 C C . GLY B 1 41 ? 47.870 71.738 50.645 1.00 12.98 41 GLY B C 1
ATOM 2607 O O . GLY B 1 41 ? 46.680 72.069 50.704 1.00 13.99 41 GLY B O 1
ATOM 2608 N N . LYS B 1 42 ? 48.887 72.578 50.923 1.00 12.33 42 LYS B N 1
ATOM 2609 C CA A LYS B 1 42 ? 48.644 73.926 51.453 0.50 12.83 42 LYS B CA 1
ATOM 2610 C CA B LYS B 1 42 ? 48.680 73.931 51.461 0.50 12.76 42 LYS B CA 1
ATOM 2611 C C . LYS B 1 42 ? 48.559 74.983 50.380 1.00 12.29 42 LYS B C 1
ATOM 2612 O O . LYS B 1 42 ? 48.077 76.100 50.624 1.00 13.90 42 LYS B O 1
ATOM 2623 N N . HIS B 1 43 ? 49.009 74.640 49.167 1.00 10.57 43 HIS B N 1
ATOM 2624 C CA . HIS B 1 43 ? 49.134 75.656 48.115 1.00 10.87 43 HIS B CA 1
ATOM 2625 C C . HIS B 1 43 ? 47.816 75.855 47.345 1.00 10.40 43 HIS B C 1
ATOM 2626 O O . HIS B 1 43 ? 46.927 75.003 47.359 1.00 10.30 43 HIS B O 1
ATOM 2633 N N . PRO B 1 44 ? 47.670 76.996 46.656 1.00 10.30 44 PRO B N 1
ATOM 2634 C CA . PRO B 1 44 ? 46.369 77.327 46.039 1.00 10.76 44 PRO B CA 1
ATOM 2635 C C . PRO B 1 44 ? 46.034 76.383 44.915 1.00 10.01 44 PRO B C 1
ATOM 2636 O O . PRO B 1 44 ? 44.859 76.093 44.720 1.00 10.61 44 PRO B O 1
ATOM 2640 N N . LEU B 1 45 ? 47.063 75.890 44.207 1.00 9.21 45 LEU B N 1
ATOM 2641 C CA . LEU B 1 45 ? 46.812 75.049 43.034 1.00 8.41 45 LEU B CA 1
ATOM 2642 C C . LEU B 1 45 ? 47.176 73.596 43.373 1.00 9.18 45 LEU B C 1
ATOM 2643 O O . LEU B 1 45 ? 48.306 73.313 43.826 1.00 8.80 45 LEU B O 1
ATOM 2648 N N . GLN B 1 46 ? 46.248 72.679 43.158 1.00 7.96 46 GLN B N 1
ATOM 2649 C CA . GLN B 1 46 ? 46.478 71.265 43.422 1.00 8.21 46 GLN B CA 1
ATOM 2650 C C . GLN B 1 46 ? 46.473 70.503 42.095 1.00 9.12 46 GLN B C 1
ATOM 2651 O O . GLN B 1 46 ? 45.448 70.516 41.369 1.00 9.01 46 GLN B O 1
ATOM 2657 N N . LEU B 1 47 ? 47.625 69.905 41.762 1.00 8.47 47 LEU B N 1
ATOM 2658 C CA . LEU B 1 47 ? 47.826 69.196 40.515 1.00 8.61 47 LEU B CA 1
ATOM 2659 C C . LEU B 1 47 ? 47.934 67.700 40.807 1.00 8.13 47 LEU B C 1
ATOM 2660 O O . LEU B 1 47 ? 48.607 67.294 41.780 1.00 9.68 47 LEU B O 1
ATOM 2665 N N . TYR B 1 48 ? 47.283 66.891 39.952 1.00 7.84 48 TYR B N 1
ATOM 2666 C CA . TYR B 1 48 ? 47.290 65.423 40.053 1.00 7.46 48 TYR B CA 1
ATOM 2667 C C . TYR B 1 48 ? 47.768 64.901 38.724 1.00 7.84 48 TYR B C 1
ATOM 2668 O O . TYR B 1 48 ? 47.042 65.014 37.721 1.00 7.84 48 TYR B O 1
ATOM 2677 N N . SER B 1 49 ? 49.012 64.418 38.663 1.00 8.34 49 SER B N 1
ATOM 2678 C CA . SER B 1 49 ? 49.658 64.281 37.358 1.00 8.10 49 SER B CA 1
ATOM 2679 C C . SER B 1 49 ? 50.849 63.304 37.404 1.00 8.83 49 SER B C 1
ATOM 2680 O O . SER B 1 49 ? 51.174 62.705 38.461 1.00 8.20 49 SER B O 1
ATOM 2683 N N . LEU B 1 50 ? 51.451 63.149 36.235 1.00 9.57 50 LEU B N 1
ATOM 2684 C CA . LEU B 1 50 ? 52.589 62.257 36.009 1.00 8.81 50 LEU B CA 1
ATOM 2685 C C . LEU B 1 50 ? 53.392 62.985 34.939 1.00 9.08 50 LEU B C 1
ATOM 2686 O O . LEU B 1 50 ? 52.814 63.592 34.033 1.00 9.27 50 LEU B O 1
ATOM 2691 N N . GLY B 1 51 ? 54.716 62.899 35.004 1.00 9.08 51 GLY B N 1
ATOM 2692 C CA . GLY B 1 51 ? 55.622 63.679 34.122 1.00 10.06 51 GLY B CA 1
ATOM 2693 C C . GLY B 1 51 ? 55.771 63.089 32.731 1.00 9.77 51 GLY B C 1
ATOM 2694 O O . GLY B 1 51 ? 56.876 63.063 32.176 1.00 9.95 51 GLY B O 1
ATOM 2695 N N . THR B 1 52 ? 54.667 62.652 32.115 1.00 7.30 52 THR B N 1
ATOM 2696 C CA . THR B 1 52 ? 54.624 62.371 30.701 1.00 9.44 52 THR B CA 1
ATOM 2697 C C . THR B 1 52 ? 54.619 63.701 29.946 1.00 9.06 52 THR B C 1
ATOM 2698 O O . THR B 1 52 ? 54.579 64.753 30.580 1.00 9.59 52 THR B O 1
ATOM 2702 N N . PRO B 1 53 ? 54.643 63.664 28.611 1.00 9.66 53 PRO B N 1
ATOM 2703 C CA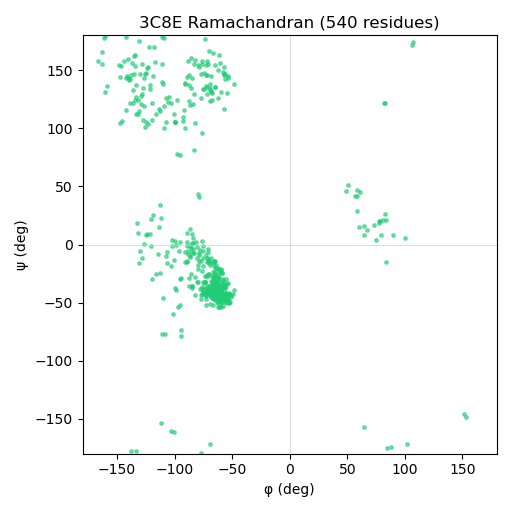 . PRO B 1 53 ? 54.523 64.937 27.880 1.00 8.25 53 PRO B CA 1
ATOM 2704 C C . PRO B 1 53 ? 53.365 65.829 28.341 1.00 8.86 53 PRO B C 1
ATOM 2705 O O . PRO B 1 53 ? 53.518 67.030 28.394 1.00 9.86 53 PRO B O 1
ATOM 2709 N N . ASN B 1 54 ? 52.194 65.246 28.598 1.00 7.13 54 ASN B N 1
ATOM 2710 C CA . ASN B 1 54 ? 51.096 66.059 29.029 1.00 7.00 54 ASN B CA 1
ATOM 2711 C C . ASN B 1 54 ? 51.213 66.657 30.443 1.00 7.69 54 ASN B C 1
ATOM 2712 O O . ASN B 1 54 ? 50.774 67.785 30.665 1.00 8.90 54 ASN B O 1
ATOM 2717 N N . GLY B 1 55 ? 51.793 65.934 31.407 1.00 6.87 55 GLY B N 1
ATOM 2718 C CA . GLY B 1 55 ? 52.046 66.532 32.713 1.00 7.32 55 GLY B CA 1
ATOM 2719 C C . GLY B 1 55 ? 53.090 67.646 32.614 1.00 8.86 55 GLY B C 1
ATOM 2720 O O . GLY B 1 55 ? 52.931 68.703 33.226 1.00 7.92 55 GLY B O 1
ATOM 2721 N N . GLN B 1 56 ? 54.145 67.389 31.812 1.00 8.39 56 GLN B N 1
ATOM 2722 C CA A GLN B 1 56 ? 55.250 68.376 31.688 0.50 8.36 56 GLN B CA 1
ATOM 2723 C CA B GLN B 1 56 ? 55.250 68.367 31.662 0.50 8.49 56 GLN B CA 1
ATOM 2724 C C . GLN B 1 56 ? 54.753 69.711 31.136 1.00 8.34 56 GLN B C 1
ATOM 2725 O O . GLN B 1 56 ? 55.240 70.777 31.545 1.00 9.56 56 GLN B O 1
ATOM 2736 N N . LYS B 1 57 ? 53.741 69.703 30.241 1.00 7.36 57 LYS B N 1
ATOM 2737 C CA . LYS B 1 57 ? 53.202 70.994 29.733 1.00 8.11 57 LYS B CA 1
ATOM 2738 C C . LYS B 1 57 ? 52.833 71.881 30.914 1.00 7.69 57 LYS B C 1
ATOM 2739 O O . LYS B 1 57 ? 53.116 73.113 30.935 1.00 8.48 57 LYS B O 1
ATOM 2745 N N . VAL B 1 58 ? 52.180 71.277 31.923 1.00 6.56 58 VAL B N 1
ATOM 2746 C CA . VAL B 1 58 ? 51.568 72.042 32.984 1.00 7.70 58 VAL B CA 1
ATOM 2747 C C . VAL B 1 58 ? 52.627 72.404 34.011 1.00 7.43 58 VAL B C 1
ATOM 2748 O O . VAL B 1 58 ? 52.614 73.543 34.535 1.00 9.09 58 VAL B O 1
ATOM 2752 N N . THR B 1 59 ? 53.516 71.461 34.396 1.00 7.47 59 THR B N 1
ATOM 2753 C CA . THR B 1 59 ? 54.568 71.822 35.351 1.00 8.35 59 THR B CA 1
ATOM 2754 C C . THR B 1 59 ? 55.540 72.839 34.760 1.00 6.91 59 THR B C 1
ATOM 2755 O O . THR B 1 59 ? 56.070 73.699 35.520 1.00 10.22 59 THR B O 1
ATOM 2759 N N . ILE B 1 60 ? 55.756 72.778 33.465 1.00 8.51 60 ILE B N 1
ATOM 2760 C CA . ILE B 1 60 ? 56.556 73.858 32.841 1.00 8.38 60 ILE B CA 1
ATOM 2761 C C . ILE B 1 60 ? 55.826 75.208 33.034 1.00 8.74 60 ILE B C 1
ATOM 2762 O O . ILE B 1 60 ? 56.442 76.232 33.433 1.00 8.98 60 ILE B O 1
ATOM 2767 N N . MET B 1 61 ? 54.529 75.268 32.727 1.00 8.74 61 MET B N 1
ATOM 2768 C CA . MET B 1 61 ? 53.830 76.536 32.888 1.00 8.02 61 MET B CA 1
ATOM 2769 C C . MET B 1 61 ? 53.878 77.024 34.330 1.00 7.96 61 MET B C 1
ATOM 2770 O O . MET B 1 61 ? 54.180 78.221 34.590 1.00 7.33 61 MET B O 1
ATOM 2775 N N . LEU B 1 62 ? 53.639 76.127 35.271 1.00 7.89 62 LEU B N 1
ATOM 2776 C CA . LEU B 1 62 ? 53.687 76.572 36.657 1.00 6.70 62 LEU B CA 1
ATOM 2777 C C . LEU B 1 62 ? 55.089 77.085 37.035 1.00 7.57 62 LEU B C 1
ATOM 2778 O O . LEU B 1 62 ? 55.191 78.135 37.692 1.00 8.98 62 LEU B O 1
ATOM 2783 N N . GLU B 1 63 ? 56.165 76.395 36.583 1.00 6.43 63 GLU B N 1
ATOM 2784 C CA . GLU B 1 63 ? 57.512 76.883 36.882 1.00 9.62 63 GLU B CA 1
ATOM 2785 C C . GLU B 1 63 ? 57.823 78.187 36.184 1.00 9.92 63 GLU B C 1
ATOM 2786 O O . GLU B 1 63 ? 58.516 79.062 36.775 1.00 11.51 63 GLU B O 1
ATOM 2792 N N . GLU B 1 64 ? 57.303 78.339 34.963 1.00 9.85 64 GLU B N 1
ATOM 2793 C CA . GLU B 1 64 ? 57.534 79.619 34.271 1.00 9.15 64 GLU B CA 1
ATOM 2794 C C . GLU B 1 64 ? 56.869 80.773 34.992 1.00 10.34 64 GLU B C 1
ATOM 2795 O O . GLU B 1 64 ? 57.447 81.863 35.090 1.00 11.14 64 GLU B O 1
ATOM 2801 N N . LEU B 1 65 ? 55.653 80.551 35.521 1.00 9.30 65 LEU B N 1
ATOM 2802 C CA . LEU B 1 65 ? 54.935 81.576 36.247 1.00 9.20 65 LEU B CA 1
ATOM 2803 C C . LEU B 1 65 ? 55.700 81.883 37.538 1.00 9.22 65 LEU B C 1
ATOM 2804 O O . LEU B 1 65 ? 55.850 83.044 37.914 1.00 10.60 65 LEU B O 1
ATOM 2809 N N . LEU B 1 66 ? 56.173 80.854 38.238 1.00 9.38 66 LEU B N 1
ATOM 2810 C CA . LEU B 1 66 ? 56.871 81.137 39.535 1.00 10.20 66 LEU B CA 1
ATOM 2811 C C . LEU B 1 66 ? 58.183 81.904 39.242 1.00 10.46 66 LEU B C 1
ATOM 2812 O O . LEU B 1 66 ? 58.621 82.741 40.095 1.00 12.98 66 LEU B O 1
ATOM 2817 N N . ALA B 1 67 ? 58.814 81.623 38.104 1.00 10.97 67 ALA B N 1
ATOM 2818 C CA . ALA B 1 67 ? 60.068 82.315 37.775 1.00 10.89 67 ALA B CA 1
ATOM 2819 C C . ALA B 1 67 ? 59.797 83.803 37.605 1.00 13.32 67 ALA B C 1
ATOM 2820 O O . ALA B 1 67 ? 60.745 84.613 37.794 1.00 12.22 67 ALA B O 1
ATOM 2822 N N . LEU B 1 68 ? 58.578 84.177 37.206 1.00 11.94 68 LEU B N 1
ATOM 2823 C CA . LEU B 1 68 ? 58.221 85.561 37.036 1.00 12.78 68 LEU B CA 1
ATOM 2824 C C . LEU B 1 68 ? 57.788 86.206 38.337 1.00 14.57 68 LEU B C 1
ATOM 2825 O O . LEU B 1 68 ? 57.350 87.376 38.359 1.00 16.25 68 LEU B O 1
ATOM 2830 N N . GLY B 1 69 ? 57.900 85.491 39.464 1.00 12.83 69 GLY B N 1
ATOM 2831 C CA . GLY B 1 69 ? 57.372 86.005 40.719 1.00 13.27 69 GLY B CA 1
ATOM 2832 C C . GLY B 1 69 ? 55.884 85.929 40.949 1.00 12.41 69 GLY B C 1
ATOM 2833 O O . GLY B 1 69 ? 55.344 86.607 41.842 1.00 13.02 69 GLY B O 1
ATOM 2834 N N . VAL B 1 70 ? 55.222 85.067 40.177 1.00 12.86 70 VAL B N 1
ATOM 2835 C CA . VAL B 1 70 ? 53.786 84.885 40.370 1.00 12.69 70 VAL B CA 1
ATOM 2836 C C . VAL B 1 70 ? 53.531 83.915 41.490 1.00 14.62 70 VAL B C 1
ATOM 2837 O O . VAL B 1 70 ? 53.329 82.730 41.300 1.00 13.38 70 VAL B O 1
ATOM 2841 N N . THR B 1 71 ? 53.611 84.425 42.729 1.00 14.90 71 THR B N 1
ATOM 2842 C CA . THR B 1 71 ? 53.457 83.572 43.886 1.00 16.55 71 THR B CA 1
ATOM 2843 C C . THR B 1 71 ? 52.101 82.816 43.947 1.00 14.58 71 THR B C 1
ATOM 2844 O O . THR B 1 71 ? 52.008 81.706 44.555 1.00 14.55 71 THR B O 1
ATOM 2848 N N . GLY B 1 72 ? 51.048 83.328 43.305 1.00 13.33 72 GLY B N 1
ATOM 2849 C CA . GLY B 1 72 ? 49.793 82.612 43.323 1.00 11.31 72 GLY B CA 1
ATOM 2850 C C . GLY B 1 72 ? 49.773 81.312 42.494 1.00 11.95 72 GLY B C 1
ATOM 2851 O O . GLY B 1 72 ? 48.770 80.579 42.498 1.00 11.74 72 GLY B O 1
ATOM 2852 N N . ALA B 1 73 ? 50.872 81.032 41.788 1.00 10.64 73 ALA B N 1
ATOM 2853 C CA . ALA B 1 73 ? 51.013 79.766 41.058 1.00 10.20 73 ALA B CA 1
ATOM 2854 C C . ALA B 1 73 ? 51.634 78.643 41.897 1.00 10.60 73 ALA B C 1
ATOM 2855 O O . ALA B 1 73 ? 51.892 77.544 41.380 1.00 10.92 73 ALA B O 1
ATOM 2857 N N . GLU B 1 74 ? 51.930 78.928 43.176 1.00 10.84 74 GLU B N 1
ATOM 2858 C CA . GLU B 1 74 ? 52.416 77.894 44.105 1.00 9.65 74 GLU B CA 1
ATOM 2859 C C . GLU B 1 74 ? 51.491 76.695 43.992 1.00 9.56 74 GLU B C 1
ATOM 2860 O O . GLU B 1 74 ? 50.244 76.849 43.973 1.00 10.55 74 GLU B O 1
ATOM 2866 N N . TYR B 1 75 ? 52.099 75.512 43.988 1.00 8.26 75 TYR B N 1
ATOM 2867 C CA . TYR B 1 75 ? 51.303 74.311 43.682 1.00 8.70 75 TYR B CA 1
ATOM 2868 C C . TYR B 1 75 ? 51.793 73.099 44.432 1.00 9.45 75 TYR B C 1
ATOM 2869 O O . TYR B 1 75 ? 52.984 73.023 44.827 1.00 11.50 75 TYR B O 1
ATOM 2878 N N . ASP B 1 76 ? 50.862 72.172 44.658 1.00 8.73 76 ASP B N 1
ATOM 2879 C CA . ASP B 1 76 ? 51.244 70.799 45.106 1.00 9.36 76 ASP B CA 1
ATOM 2880 C C . ASP B 1 76 ? 51.047 69.911 43.915 1.00 9.71 76 ASP B C 1
ATOM 2881 O O . ASP B 1 76 ? 49.954 69.949 43.331 1.00 10.82 76 ASP B O 1
ATOM 2886 N N . ALA B 1 77 ? 52.096 69.210 43.486 1.00 8.48 77 ALA B N 1
ATOM 2887 C CA . ALA B 1 77 ? 52.002 68.330 42.295 1.00 8.58 77 ALA B CA 1
ATOM 2888 C C . ALA B 1 77 ? 52.070 66.893 42.898 1.00 10.18 77 ALA B C 1
ATOM 2889 O O . ALA B 1 77 ? 53.157 66.339 43.223 1.00 9.40 77 ALA B O 1
ATOM 2891 N N . TRP B 1 78 ? 50.891 66.296 43.018 1.00 9.35 78 TRP B N 1
ATOM 2892 C CA . TRP B 1 78 ? 50.748 64.917 43.539 1.00 9.43 78 TRP B CA 1
ATOM 2893 C C . TRP B 1 78 ? 50.881 63.870 42.428 1.00 10.30 78 TRP B C 1
ATOM 2894 O O . TRP B 1 78 ? 50.348 64.036 41.335 1.00 10.58 78 TRP B O 1
ATOM 2905 N N . LEU B 1 79 ? 51.614 62.790 42.710 1.00 9.56 79 LEU B N 1
ATOM 2906 C CA . LEU B 1 79 ? 51.882 61.760 41.752 1.00 11.12 79 LEU B CA 1
ATOM 2907 C C . LEU B 1 79 ? 50.694 60.822 41.534 1.00 11.38 79 LEU B C 1
ATOM 2908 O O . LEU B 1 79 ? 50.157 60.256 42.512 1.00 13.64 79 LEU B O 1
ATOM 2913 N N . ILE B 1 80 ? 50.300 60.678 40.266 1.00 9.09 80 ILE B N 1
ATOM 2914 C CA . ILE B 1 80 ? 49.227 59.741 39.937 1.00 9.34 80 ILE B CA 1
ATOM 2915 C C . ILE B 1 80 ? 49.907 58.698 39.050 1.00 9.32 80 ILE B C 1
ATOM 2916 O O . ILE B 1 80 ? 50.287 58.991 37.919 1.00 10.62 80 ILE B O 1
ATOM 2921 N N . ARG B 1 81 ? 50.034 57.453 39.534 1.00 9.83 81 ARG B N 1
ATOM 2922 C CA A ARG B 1 81 ? 50.643 56.347 38.783 0.50 10.78 81 ARG B CA 1
ATOM 2923 C CA B ARG B 1 81 ? 50.654 56.424 38.671 0.50 10.67 81 ARG B CA 1
ATOM 2924 C C . ARG B 1 81 ? 49.620 55.752 37.794 1.00 10.62 81 ARG B C 1
ATOM 2925 O O . ARG B 1 81 ? 48.791 54.901 38.222 1.00 11.72 81 ARG B O 1
ATOM 2940 N N . ILE B 1 82 ? 49.612 56.198 36.556 1.00 11.60 82 ILE B N 1
ATOM 2941 C CA . ILE B 1 82 ? 48.638 55.626 35.638 1.00 11.76 82 ILE B CA 1
ATOM 2942 C C . ILE B 1 82 ? 48.829 54.136 35.362 1.00 12.95 82 ILE B C 1
ATOM 2943 O O . ILE B 1 82 ? 47.877 53.452 34.980 1.00 11.69 82 ILE B O 1
ATOM 2948 N N . GLY B 1 83 ? 50.025 53.616 35.615 1.00 12.64 83 GLY B N 1
ATOM 2949 C CA . GLY B 1 83 ? 50.195 52.188 35.357 1.00 14.21 83 GLY B CA 1
ATOM 2950 C C . GLY B 1 83 ? 49.621 51.365 36.510 1.00 15.14 83 GLY B C 1
ATOM 2951 O O . GLY B 1 83 ? 49.479 50.147 36.361 1.00 16.68 83 GLY B O 1
ATOM 2952 N N . ASP B 1 84 ? 49.286 52.005 37.659 1.00 12.94 84 ASP B N 1
ATOM 2953 C CA . ASP B 1 84 ? 48.669 51.350 38.821 1.00 14.73 84 ASP B CA 1
ATOM 2954 C C . ASP B 1 84 ? 47.179 51.626 38.919 1.00 13.43 84 ASP B C 1
ATOM 2955 O O . ASP B 1 84 ? 46.515 51.129 39.854 1.00 13.97 84 ASP B O 1
ATOM 2960 N N . GLY B 1 85 ? 46.617 52.412 38.004 1.00 11.50 85 GLY B N 1
ATOM 2961 C CA . GLY B 1 85 ? 45.169 52.628 38.010 1.00 11.86 85 GLY B CA 1
ATOM 2962 C C . GLY B 1 85 ? 44.754 53.739 39.007 1.00 10.27 85 GLY B C 1
ATOM 2963 O O . GLY B 1 85 ? 43.557 53.877 39.333 1.00 11.71 85 GLY B O 1
ATOM 2964 N N . ASP B 1 86 ? 45.703 54.607 39.377 1.00 9.48 86 ASP B N 1
ATOM 2965 C CA . ASP B 1 86 ? 45.420 55.725 40.307 1.00 10.17 86 ASP B CA 1
ATOM 2966 C C . ASP B 1 86 ? 44.428 56.715 39.668 1.00 9.95 86 ASP B C 1
ATOM 2967 O O . ASP B 1 86 ? 43.729 57.421 40.373 1.00 9.57 86 ASP B O 1
ATOM 2972 N N . GLN B 1 87 ? 44.340 56.706 38.326 1.00 8.11 87 GLN B N 1
ATOM 2973 C CA . GLN B 1 87 ? 43.459 57.638 37.580 1.00 7.78 87 GLN B CA 1
ATOM 2974 C C . GLN B 1 87 ? 42.032 57.152 37.670 1.00 7.94 87 GLN B C 1
ATOM 2975 O O . GLN B 1 87 ? 41.135 57.830 37.175 1.00 7.01 87 GLN B O 1
ATOM 2981 N N . PHE B 1 88 ? 41.802 55.964 38.286 1.00 8.97 88 PHE B N 1
ATOM 2982 C CA . PHE B 1 88 ? 40.471 55.425 38.365 1.00 9.06 88 PHE B CA 1
ATOM 2983 C C . PHE B 1 88 ? 40.010 55.403 39.812 1.00 7.71 88 PHE B C 1
ATOM 2984 O O . P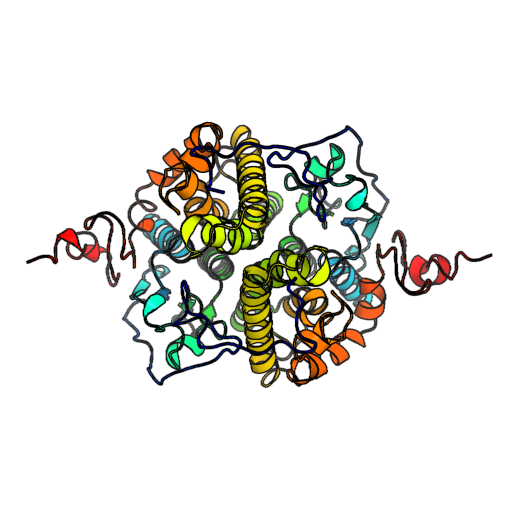HE B 1 88 ? 38.994 54.746 40.117 1.00 9.04 88 PHE B O 1
ATOM 2992 N N . SER B 1 89 ? 40.684 56.126 40.724 1.00 8.84 89 SER B N 1
ATOM 2993 C CA . SER B 1 89 ? 40.058 56.235 42.039 1.00 9.19 89 SER B CA 1
ATOM 2994 C C . SER B 1 89 ? 38.845 57.131 41.989 1.00 9.09 89 SER B C 1
ATOM 2995 O O . SER B 1 89 ? 38.753 58.037 41.147 1.00 9.06 89 SER B O 1
ATOM 2998 N N . SER B 1 90 ? 37.936 56.971 42.952 1.00 9.27 90 SER B N 1
ATOM 2999 C CA . SER B 1 90 ? 36.772 57.879 42.985 1.00 8.94 90 SER B CA 1
ATOM 3000 C C . SER B 1 90 ? 37.225 59.342 43.052 1.00 9.50 90 SER B C 1
ATOM 3001 O O . SER B 1 90 ? 36.652 60.203 42.360 1.00 10.87 90 SER B O 1
ATOM 3004 N N . GLY B 1 91 ? 38.222 59.658 43.867 1.00 8.31 91 GLY B N 1
ATOM 3005 C CA . GLY B 1 91 ? 38.728 61.007 43.969 1.00 10.18 91 GLY B CA 1
ATOM 3006 C C . GLY B 1 91 ? 39.252 61.525 42.637 1.00 10.34 91 GLY B C 1
ATOM 3007 O O . GLY B 1 91 ? 38.961 62.701 42.251 1.00 8.97 91 GLY B O 1
ATOM 3008 N N . PHE B 1 92 ? 39.963 60.683 41.905 1.00 9.00 92 PHE B N 1
ATOM 3009 C CA . PHE B 1 92 ? 40.487 61.184 40.607 1.00 8.55 92 PHE B CA 1
ATOM 3010 C C . PHE B 1 92 ? 39.366 61.403 39.601 1.00 8.53 92 PHE B C 1
ATOM 3011 O O . PHE B 1 92 ? 39.293 62.415 38.883 1.00 9.59 92 PHE B O 1
ATOM 3019 N N . VAL B 1 93 ? 38.435 60.447 39.535 1.00 9.21 93 VAL B N 1
ATOM 3020 C CA . VAL B 1 93 ? 37.290 60.599 38.565 1.00 9.75 93 VAL B CA 1
ATOM 3021 C C . VAL B 1 93 ? 36.518 61.901 38.863 1.00 11.51 93 VAL B C 1
ATOM 3022 O O . VAL B 1 93 ? 35.997 62.556 37.954 1.00 11.11 93 VAL B O 1
ATOM 3026 N N . GLU B 1 94 ? 36.457 62.289 40.130 1.00 9.32 94 GLU B N 1
ATOM 3027 C CA . GLU B 1 94 ? 35.786 63.552 40.540 1.00 10.78 94 GLU B CA 1
ATOM 3028 C C . GLU B 1 94 ? 36.464 64.800 39.994 1.00 9.74 94 GLU B C 1
ATOM 3029 O O . GLU B 1 94 ? 35.757 65.820 39.696 1.00 10.70 94 GLU B O 1
ATOM 3035 N N . VAL B 1 95 ? 37.794 64.743 39.829 1.00 8.80 95 VAL B N 1
ATOM 3036 C CA . VAL B 1 95 ? 38.483 65.918 39.253 1.00 9.45 95 VAL B CA 1
ATOM 3037 C C . VAL B 1 95 ? 38.497 65.839 37.734 1.00 8.51 95 VAL B C 1
ATOM 3038 O O . VAL B 1 95 ? 38.575 66.883 37.068 1.00 11.43 95 VAL B O 1
ATOM 3042 N N . ASN B 1 96 ? 38.492 64.611 37.170 1.00 8.38 96 ASN B N 1
ATOM 3043 C CA . ASN B 1 96 ? 38.481 64.430 35.705 1.00 7.53 96 ASN B CA 1
ATOM 3044 C C . ASN B 1 96 ? 37.692 63.135 35.382 1.00 9.01 96 ASN B C 1
ATOM 3045 O O . ASN B 1 96 ? 38.192 62.040 35.501 1.00 8.74 96 ASN B O 1
ATOM 3050 N N . PRO B 1 97 ? 36.469 63.282 34.907 1.00 8.26 97 PRO B N 1
ATOM 3051 C CA . PRO B 1 97 ? 35.670 62.080 34.679 1.00 8.31 97 PRO B CA 1
ATOM 3052 C C . PRO B 1 97 ? 36.234 61.238 33.508 1.00 8.73 97 PRO B C 1
ATOM 3053 O O . PRO B 1 97 ? 35.851 60.085 33.320 1.00 8.62 97 PRO B O 1
ATOM 3057 N N . ASN B 1 98 ? 37.159 61.814 32.756 1.00 9.23 98 ASN B N 1
ATOM 3058 C CA . ASN B 1 98 ? 37.820 61.089 31.661 1.00 7.33 98 ASN B CA 1
ATOM 3059 C C . ASN B 1 98 ? 39.011 60.252 32.191 1.00 7.41 98 ASN B C 1
ATOM 3060 O O . ASN B 1 98 ? 39.623 59.528 31.403 1.00 7.15 98 ASN B O 1
ATOM 3065 N N . SER B 1 99 ? 39.372 60.414 33.477 1.00 6.57 99 SER B N 1
ATOM 3066 C CA . SER B 1 99 ? 40.469 59.568 34.029 1.00 6.89 99 SER B CA 1
ATOM 3067 C C . SER B 1 99 ? 41.805 59.636 33.281 1.00 6.51 99 SER B C 1
ATOM 3068 O O . SER B 1 99 ? 42.474 58.610 33.019 1.00 8.60 99 SER B O 1
ATOM 3071 N N . LYS B 1 100 ? 42.185 60.873 32.890 1.00 7.33 100 LYS B N 1
ATOM 3072 C CA . LYS B 1 100 ? 43.538 61.095 32.389 1.00 7.17 100 LYS B CA 1
ATOM 3073 C C . LYS B 1 100 ? 44.236 62.181 33.159 1.00 8.36 100 LYS B C 1
ATOM 3074 O O . LYS B 1 100 ? 43.567 63.098 33.657 1.00 6.92 100 LYS B O 1
ATOM 3080 N N . ILE B 1 101 ? 45.542 62.060 33.312 1.00 8.17 101 ILE B N 1
ATOM 3081 C CA . ILE B 1 101 ? 46.341 63.187 33.858 1.00 7.53 101 ILE B CA 1
ATOM 3082 C C . ILE B 1 101 ? 46.749 64.064 32.663 1.00 9.23 101 ILE B C 1
ATOM 3083 O O . ILE B 1 101 ? 46.778 63.599 31.508 1.00 8.93 101 ILE B O 1
ATOM 3088 N N . PRO B 1 102 ? 47.080 65.343 32.910 1.00 7.68 102 PRO B N 1
ATOM 3089 C CA . PRO B 1 102 ? 46.935 66.051 34.165 1.00 8.51 102 PRO B CA 1
ATOM 3090 C C . PRO B 1 102 ? 45.507 66.489 34.503 1.00 8.59 102 PRO B C 1
ATOM 3091 O O . PRO B 1 102 ? 44.647 66.669 33.604 1.00 9.26 102 PRO B O 1
ATOM 3095 N N . ALA B 1 103 ? 45.282 66.705 35.812 1.00 6.84 103 ALA B N 1
ATOM 3096 C CA . ALA B 1 103 ? 44.043 67.320 36.271 1.00 8.07 103 ALA B CA 1
ATOM 3097 C C . ALA B 1 103 ? 44.372 68.235 37.412 1.00 8.63 103 ALA B C 1
ATOM 3098 O O . ALA B 1 103 ? 45.238 67.921 38.199 1.00 9.70 103 ALA B O 1
ATOM 3100 N N . LEU B 1 104 ? 43.682 69.366 37.484 1.00 8.77 104 LEU B N 1
ATOM 3101 C CA . LEU B 1 104 ? 44.045 70.367 38.477 1.00 9.02 104 LEU B CA 1
ATOM 3102 C C . LEU B 1 104 ? 42.786 70.934 39.198 1.00 8.72 104 LEU B C 1
ATOM 3103 O O . LEU B 1 104 ? 41.689 70.985 38.608 1.00 9.45 104 LEU B O 1
ATOM 3108 N N . ARG B 1 105 ? 42.921 71.278 40.488 1.00 7.74 105 ARG B N 1
ATOM 3109 C CA . ARG B 1 105 ? 41.885 72.088 41.157 1.00 8.97 105 ARG B CA 1
ATOM 3110 C C . ARG B 1 105 ? 42.489 73.383 41.699 1.00 9.86 105 ARG B C 1
ATOM 3111 O O . ARG B 1 105 ? 43.595 73.404 42.260 1.00 11.38 105 ARG B O 1
ATOM 3119 N N . ASP B 1 106 ? 41.762 74.480 41.510 1.00 9.20 106 ASP B N 1
ATOM 3120 C CA . ASP B 1 106 ? 42.157 75.792 41.972 1.00 9.66 106 ASP B CA 1
ATOM 3121 C C . ASP B 1 106 ? 41.369 75.999 43.244 1.00 10.61 106 ASP B C 1
ATOM 3122 O O . ASP B 1 106 ? 40.141 76.230 43.219 1.00 8.72 106 ASP B O 1
ATOM 3127 N N . HIS B 1 107 ? 42.087 75.884 44.369 1.00 9.71 107 HIS B N 1
ATOM 3128 C CA . HIS B 1 107 ? 41.483 75.984 45.703 1.00 11.03 107 HIS B CA 1
ATOM 3129 C C . HIS B 1 107 ? 41.399 77.422 46.201 1.00 12.69 107 HIS B C 1
ATOM 3130 O O . HIS B 1 107 ? 41.070 77.616 47.370 1.00 13.26 107 HIS B O 1
ATOM 3137 N N . THR B 1 108 ? 41.596 78.423 45.342 1.00 12.44 108 THR B N 1
ATOM 3138 C CA . 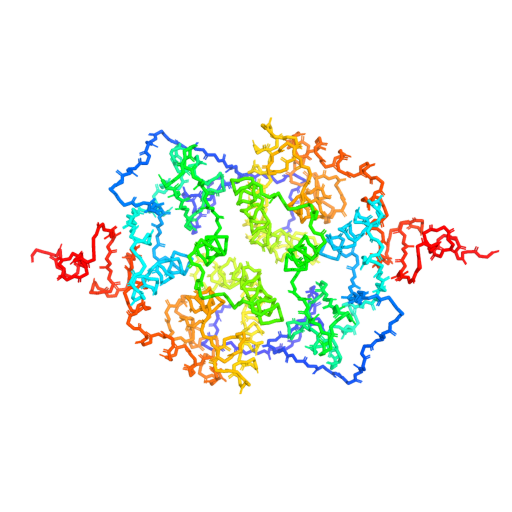THR B 1 108 ? 41.286 79.804 45.733 1.00 13.77 108 THR B CA 1
ATOM 3139 C C . THR B 1 108 ? 39.800 80.100 45.513 1.00 15.00 108 THR B C 1
ATOM 3140 O O . THR B 1 108 ? 39.317 81.194 45.844 1.00 17.38 108 THR B O 1
ATOM 3144 N N . HIS B 1 109 ? 39.076 79.122 44.956 1.00 14.04 109 HIS B N 1
ATOM 3145 C CA . HIS B 1 109 ? 37.603 79.150 44.873 1.00 14.57 109 HIS B CA 1
ATOM 3146 C C . HIS B 1 109 ? 36.982 78.115 45.755 1.00 15.05 109 HIS B C 1
ATOM 3147 O O . HIS B 1 109 ? 37.594 77.081 46.097 1.00 14.76 109 HIS B O 1
ATOM 3154 N N . ASN B 1 110 ? 35.739 78.360 46.146 1.00 16.23 110 ASN B N 1
ATOM 3155 C CA . ASN B 1 110 ? 34.999 77.394 46.920 1.00 18.40 110 ASN B CA 1
ATOM 3156 C C . ASN B 1 110 ? 33.620 77.213 46.312 1.00 19.27 110 ASN B C 1
ATOM 3157 O O . ASN B 1 110 ? 32.828 78.167 46.266 1.00 21.16 110 ASN B O 1
ATOM 3162 N N . PRO B 1 111 ? 33.335 76.031 45.748 1.00 19.47 111 PRO B N 1
ATOM 3163 C CA . PRO B 1 111 ? 34.184 74.837 45.705 1.00 17.62 111 PRO B CA 1
ATOM 3164 C C . PRO B 1 111 ? 35.327 75.111 44.760 1.00 16.42 111 PRO B C 1
ATOM 3165 O O . PRO B 1 111 ? 35.221 75.975 43.925 1.00 15.20 111 PRO B O 1
ATOM 3169 N N . PRO B 1 112 ? 36.436 74.406 44.966 1.00 14.50 112 PRO B N 1
ATOM 3170 C CA . PRO B 1 112 ? 37.556 74.592 44.038 1.00 13.86 112 PRO B CA 1
ATOM 3171 C C . PRO B 1 112 ? 37.137 74.310 42.606 1.00 12.65 112 PRO B C 1
ATOM 3172 O O . PRO B 1 112 ? 36.304 73.425 42.381 1.00 13.84 112 PRO B O 1
ATOM 3176 N N . ILE B 1 113 ? 37.719 75.040 41.638 1.00 10.03 113 ILE B N 1
ATOM 3177 C CA . ILE B 1 113 ? 37.364 74.874 40.216 1.00 10.66 113 ILE B CA 1
ATOM 3178 C C . ILE B 1 113 ? 38.249 73.778 39.643 1.00 9.77 113 ILE B C 1
ATOM 3179 O O . ILE B 1 113 ? 39.487 73.811 39.764 1.00 10.98 113 ILE B O 1
ATOM 3184 N N . ARG B 1 114 ? 37.617 72.764 39.091 1.00 7.27 114 ARG B N 1
ATOM 3185 C CA . ARG B 1 114 ? 38.376 71.682 38.449 1.00 8.99 114 ARG B CA 1
ATOM 3186 C C . ARG B 1 114 ? 38.722 72.030 36.986 1.00 7.62 114 ARG B C 1
ATOM 3187 O O . ARG B 1 114 ? 37.906 72.618 36.219 1.00 8.27 114 ARG B O 1
ATOM 3195 N N . VAL B 1 115 ? 39.933 71.599 36.571 1.00 6.88 115 VAL B N 1
ATOM 3196 C CA . VAL B 1 115 ? 40.434 71.906 35.222 1.00 8.23 115 VAL B CA 1
ATOM 3197 C C . VAL B 1 115 ? 41.086 70.624 34.753 1.00 7.27 115 VAL B C 1
ATOM 3198 O O . VAL B 1 115 ? 41.982 70.075 35.400 1.00 9.20 115 VAL B O 1
ATOM 3202 N N . PHE B 1 116 ? 40.589 70.110 33.631 1.00 6.35 116 PHE B N 1
ATOM 3203 C CA . PHE B 1 116 ? 41.096 68.847 33.097 1.00 6.37 116 PHE B CA 1
ATOM 3204 C C . PHE B 1 116 ? 41.240 69.025 31.601 1.00 6.70 116 PHE B C 1
ATOM 3205 O O . PHE B 1 116 ? 40.621 69.901 31.018 1.00 7.66 116 PHE B O 1
ATOM 3213 N N . GLU B 1 117 ? 42.137 68.197 31.018 1.00 7.22 117 GLU B N 1
ATOM 3214 C CA . GLU B 1 117 ? 42.770 68.398 29.677 1.00 6.99 117 GLU B CA 1
ATOM 3215 C C . GLU B 1 117 ? 43.925 69.358 29.861 1.00 7.60 117 GLU B C 1
ATOM 3216 O O . GLU B 1 117 ? 43.733 70.507 30.306 1.00 7.62 117 GLU B O 1
ATOM 3222 N N . SER B 1 118 ? 45.126 68.908 29.485 1.00 7.48 118 SER B N 1
ATOM 3223 C CA . SER B 1 118 ? 46.315 69.759 29.654 1.00 7.47 118 SER B CA 1
ATOM 3224 C C . SER B 1 118 ? 46.171 71.117 28.931 1.00 8.76 118 SER B C 1
ATOM 3225 O O . SER B 1 118 ? 46.608 72.164 29.459 1.00 8.17 118 SER B O 1
ATOM 3228 N N . GLY B 1 119 ? 45.536 71.118 27.758 1.00 8.09 119 GLY B N 1
ATOM 3229 C CA . GLY B 1 119 ? 45.393 72.419 27.039 1.00 7.23 119 GLY B CA 1
ATOM 3230 C C . GLY B 1 119 ? 44.445 73.343 27.802 1.00 7.65 119 GLY B C 1
ATOM 3231 O O . GLY B 1 119 ? 44.630 74.543 27.793 1.00 8.99 119 GLY B O 1
ATOM 3232 N N . SER B 1 120 ? 43.412 72.778 28.439 1.00 8.04 120 SER B N 1
ATOM 3233 C CA . SER B 1 120 ? 42.462 73.595 29.237 1.00 7.54 120 SER B CA 1
ATOM 3234 C C . SER B 1 120 ? 43.205 74.160 30.437 1.00 7.44 120 SER B C 1
ATOM 3235 O O . SER B 1 120 ? 43.018 75.308 30.805 1.00 8.52 120 SER B O 1
ATOM 3238 N N . ILE B 1 121 ? 44.075 73.336 31.038 1.00 8.02 121 ILE B N 1
ATOM 3239 C CA . ILE B 1 121 ? 44.850 73.838 32.190 1.00 7.94 121 ILE B CA 1
ATOM 3240 C C . ILE B 1 121 ? 45.785 74.985 31.752 1.00 7.54 121 ILE B C 1
ATOM 3241 O O . ILE B 1 121 ? 45.869 76.035 32.458 1.00 7.06 121 ILE B O 1
ATOM 3246 N N . LEU B 1 122 ? 46.491 74.810 30.617 1.00 7.86 122 LEU B N 1
ATOM 3247 C CA . LEU B 1 122 ? 47.390 75.885 30.182 1.00 8.25 122 LEU B CA 1
ATOM 3248 C C . LEU B 1 122 ? 46.602 77.180 29.963 1.00 8.23 122 LEU B C 1
ATOM 3249 O O . LEU B 1 122 ? 47.002 78.271 30.419 1.00 8.51 122 LEU B O 1
ATOM 3254 N N . LEU B 1 123 ? 45.463 77.076 29.248 1.00 6.88 123 LEU B N 1
ATOM 3255 C CA . LEU B 1 123 ? 44.618 78.263 29.067 1.00 5.99 123 LEU B CA 1
ATOM 3256 C C . LEU B 1 123 ? 44.133 78.874 30.388 1.00 8.29 123 LEU B C 1
ATOM 3257 O O . LEU B 1 123 ? 44.134 80.128 30.536 1.00 9.70 123 LEU B O 1
ATOM 3262 N N . TYR B 1 124 ? 43.675 78.053 31.334 1.00 7.06 124 TYR B N 1
ATOM 3263 C CA . TYR B 1 124 ? 43.148 78.548 32.592 1.00 7.92 124 TYR B CA 1
ATOM 3264 C C . TYR B 1 124 ? 44.215 79.337 33.337 1.00 8.46 124 TYR B C 1
ATOM 3265 O O . TYR B 1 124 ? 43.961 80.413 33.834 1.00 7.99 124 TYR B O 1
ATOM 3274 N N . LEU B 1 125 ? 45.400 78.739 33.470 1.00 8.73 125 LEU B N 1
ATOM 3275 C CA . LEU B 1 125 ? 46.510 79.437 34.129 1.00 8.31 125 LEU B CA 1
ATOM 3276 C C . LEU B 1 125 ? 46.953 80.715 33.427 1.00 8.79 125 LEU B C 1
ATOM 3277 O O . LEU B 1 125 ? 47.243 81.729 34.102 1.00 9.43 125 LEU B O 1
ATOM 3282 N N . ALA B 1 126 ? 47.021 80.694 32.089 1.00 8.60 126 ALA B N 1
ATOM 3283 C CA . ALA B 1 126 ? 47.382 81.938 31.305 1.00 7.74 126 ALA B CA 1
ATOM 3284 C C . ALA B 1 126 ? 46.368 83.034 31.591 1.00 8.85 126 ALA B C 1
ATOM 3285 O O . ALA B 1 126 ? 46.740 84.214 31.801 1.00 10.79 126 ALA B O 1
ATOM 3287 N N . GLU B 1 127 ? 45.079 82.681 31.666 1.00 9.58 127 GLU B N 1
ATOM 3288 C CA . GLU B 1 127 ? 44.064 83.716 31.830 1.00 9.76 127 GLU B CA 1
ATOM 3289 C C . GLU B 1 127 ? 44.021 84.128 33.310 1.00 9.98 127 GLU B C 1
ATOM 3290 O O . GLU B 1 127 ? 43.715 85.295 33.690 1.00 11.07 127 GLU B O 1
ATOM 3296 N N . LYS B 1 128 ? 44.299 83.190 34.212 1.00 9.34 128 LYS B N 1
ATOM 3297 C CA . LYS B 1 128 ? 44.176 83.546 35.616 1.00 10.20 128 LYS B CA 1
ATOM 3298 C C . LYS B 1 128 ? 45.238 84.583 36.003 1.00 11.89 128 LYS B C 1
ATOM 3299 O O . LYS B 1 128 ? 44.938 85.572 36.749 1.00 13.46 128 LYS B O 1
ATOM 3305 N N . PHE B 1 129 ? 46.464 84.380 35.502 1.00 11.56 129 PHE B N 1
ATOM 3306 C CA . PHE B 1 129 ? 47.609 85.202 35.943 1.00 10.32 129 PHE B CA 1
ATOM 3307 C C . PHE B 1 129 ? 47.998 86.268 34.936 1.00 13.45 129 PHE B C 1
ATOM 3308 O O . PHE B 1 129 ? 48.723 87.198 35.290 1.00 14.18 129 PHE B O 1
ATOM 3316 N N . GLY B 1 130 ? 47.566 86.122 33.684 1.00 12.10 130 GLY B N 1
ATOM 3317 C CA . GLY B 1 130 ? 47.818 87.105 32.644 1.00 14.36 130 GLY B CA 1
ATOM 3318 C C . GLY B 1 130 ? 49.163 87.012 31.953 1.00 15.42 130 GLY B C 1
ATOM 3319 O O . GLY B 1 130 ? 49.631 88.019 31.409 1.00 17.30 130 GLY B O 1
ATOM 3320 N N . TYR B 1 131 ? 49.789 85.830 31.902 1.00 13.66 131 TYR B N 1
ATOM 3321 C CA . TYR B 1 131 ? 51.083 85.650 31.242 1.00 12.64 131 TYR B CA 1
ATOM 3322 C C . TYR B 1 131 ? 51.034 84.462 30.273 1.00 10.63 131 TYR B C 1
ATOM 3323 O O . TYR B 1 131 ? 50.321 83.484 30.578 1.00 12.41 131 TYR B O 1
ATOM 3332 N N . PHE B 1 132 ? 51.794 84.577 29.168 1.00 9.78 132 PHE B N 1
ATOM 3333 C CA . PHE B 1 132 ? 52.011 83.487 28.220 1.00 10.08 132 PHE B CA 1
ATOM 3334 C C . PHE B 1 132 ? 50.851 83.262 27.231 1.00 11.53 132 PHE B C 1
ATOM 3335 O O . PHE B 1 132 ? 50.915 82.386 26.367 1.00 11.41 132 PHE B O 1
ATOM 3343 N N . LEU B 1 133 ? 49.899 84.175 27.243 1.00 12.01 133 LEU B N 1
ATOM 3344 C CA . LEU B 1 133 ? 48.884 84.241 26.204 1.00 11.44 133 LEU B CA 1
ATOM 3345 C C . LEU B 1 133 ? 48.775 85.734 25.785 1.00 11.49 133 LEU B C 1
ATOM 3346 O O . LEU B 1 133 ? 48.370 86.592 26.613 1.00 12.44 133 LEU B O 1
ATOM 3351 N N . PRO B 1 134 ? 49.183 86.053 24.545 1.00 11.44 134 PRO B N 1
ATOM 3352 C CA . PRO B 1 134 ? 49.191 87.461 24.136 1.00 11.64 134 PRO B CA 1
ATOM 3353 C C . PRO B 1 134 ? 47.866 88.167 24.327 1.00 12.37 134 PRO B C 1
ATOM 3354 O O . PRO B 1 134 ? 46.795 87.563 24.237 1.00 12.92 134 PRO B O 1
ATOM 3358 N N . GLN B 1 135 ? 47.923 89.449 24.674 1.00 12.30 135 GLN B N 1
ATOM 3359 C CA . GLN B 1 135 ? 46.746 90.273 24.740 1.00 13.71 135 GLN B CA 1
ATOM 3360 C C . GLN B 1 135 ? 46.284 90.804 23.377 1.00 13.64 135 GLN B C 1
ATOM 3361 O O . GLN B 1 135 ? 45.069 91.010 23.213 1.00 15.61 135 GLN B O 1
ATOM 3367 N N . ASP B 1 136 ? 47.211 91.066 22.452 1.00 14.06 136 ASP B N 1
ATOM 3368 C CA . ASP B 1 136 ? 46.869 91.539 21.079 1.00 14.46 136 ASP B CA 1
ATOM 3369 C C . ASP B 1 136 ? 45.987 90.465 20.429 1.00 13.76 136 ASP B C 1
ATOM 3370 O O . ASP B 1 136 ? 46.338 89.282 20.454 1.00 13.38 136 ASP B O 1
ATOM 3375 N N . LEU B 1 137 ? 44.859 90.869 19.831 1.00 14.64 137 LEU B N 1
ATOM 3376 C CA . LEU B 1 137 ? 43.876 89.849 19.400 1.00 14.78 137 LEU B CA 1
ATOM 3377 C C . LEU B 1 137 ? 44.452 88.953 18.329 1.00 15.03 137 LEU B C 1
ATOM 3378 O O . LEU B 1 137 ? 44.252 87.745 18.347 1.00 14.71 137 LEU B O 1
ATOM 3383 N N . ALA B 1 138 ? 45.163 89.526 17.382 1.00 14.51 138 ALA B N 1
ATOM 3384 C CA . ALA B 1 138 ? 45.750 88.673 16.314 1.00 13.10 138 ALA B CA 1
ATOM 3385 C C . ALA B 1 138 ? 46.736 87.653 16.891 1.00 12.96 138 ALA B C 1
ATOM 3386 O O . ALA B 1 138 ? 46.727 86.480 16.512 1.00 13.17 138 ALA B O 1
ATOM 3388 N N . LYS B 1 139 ? 47.647 88.112 17.734 1.00 11.62 139 LYS B N 1
ATOM 3389 C CA . LYS B 1 139 ? 48.657 87.214 18.335 1.00 10.74 139 LYS B CA 1
ATOM 3390 C C . LYS B 1 139 ? 48.013 86.200 19.271 1.00 10.14 139 LYS B C 1
ATOM 3391 O O . LYS B 1 139 ? 48.466 85.045 19.334 1.00 10.30 139 LYS B O 1
ATOM 3397 N N . ARG B 1 140 ? 47.001 86.648 20.005 1.00 9.80 140 ARG B N 1
ATOM 3398 C CA . ARG B 1 140 ? 46.253 85.768 20.950 1.00 10.24 140 ARG B CA 1
ATOM 3399 C C . ARG B 1 140 ? 45.627 84.641 20.105 1.00 9.87 140 ARG B C 1
ATOM 3400 O O . ARG B 1 140 ? 45.657 83.460 20.490 1.00 10.51 140 ARG B O 1
ATOM 3408 N N . THR B 1 141 ? 44.986 85.030 19.000 1.00 10.92 141 THR B N 1
ATOM 3409 C CA . THR B 1 141 ? 44.252 84.063 18.170 1.00 8.67 141 THR B CA 1
ATOM 3410 C C . THR B 1 141 ? 45.261 83.096 17.558 1.00 9.40 141 THR B C 1
ATOM 3411 O O . THR B 1 141 ? 45.045 81.876 17.548 1.00 10.92 141 THR B O 1
ATOM 3415 N N . GLU B 1 142 ? 46.351 83.603 16.997 1.00 7.86 142 GLU B N 1
ATOM 3416 C CA . GLU B 1 142 ? 47.351 82.682 16.465 1.00 8.29 142 GLU B CA 1
ATOM 3417 C C . GLU B 1 142 ? 47.918 81.709 17.562 1.00 8.33 142 GLU B C 1
ATOM 3418 O O . GLU B 1 142 ? 48.150 80.498 17.267 1.00 9.66 142 GLU B O 1
ATOM 3424 N N . THR B 1 143 ? 48.117 82.189 18.801 1.00 8.48 143 THR B N 1
ATOM 3425 C CA . THR B 1 143 ? 48.565 81.296 19.895 1.00 9.01 143 THR B CA 1
ATOM 3426 C C . THR B 1 143 ? 47.543 80.205 20.130 1.00 9.45 143 THR B C 1
ATOM 3427 O O . THR B 1 143 ? 47.892 79.056 20.271 1.00 9.66 143 THR B O 1
ATOM 3431 N N . MET B 1 144 ? 46.262 80.586 20.169 1.00 8.63 144 MET B N 1
ATOM 3432 C CA . MET B 1 144 ? 45.228 79.550 20.364 1.00 9.01 144 MET B CA 1
ATOM 3433 C C . MET B 1 144 ? 45.136 78.563 19.192 1.00 8.02 144 MET B C 1
ATOM 3434 O O . MET B 1 144 ? 44.862 77.385 19.410 1.00 8.61 144 MET B O 1
ATOM 3439 N N . ASN B 1 145 ? 45.311 79.049 17.958 1.00 8.61 145 ASN B N 1
ATOM 3440 C CA . ASN B 1 145 ? 45.342 78.134 16.789 1.00 7.75 145 ASN B CA 1
ATOM 3441 C C . ASN B 1 145 ? 46.369 77.032 17.033 1.00 7.86 145 ASN B C 1
ATOM 3442 O O . ASN B 1 145 ? 46.066 75.833 16.868 1.00 9.71 145 ASN B O 1
ATOM 3447 N N . TRP B 1 146 ? 47.595 77.415 17.438 1.00 7.75 146 TRP B N 1
ATOM 3448 C CA . TRP B 1 146 ? 48.668 76.408 17.616 1.00 8.22 146 TRP B CA 1
ATOM 3449 C C . TRP B 1 146 ? 48.407 75.544 18.852 1.00 7.38 146 TRP B C 1
ATOM 3450 O O . TRP B 1 146 ? 48.759 74.367 18.852 1.00 8.06 146 TRP B O 1
ATOM 3461 N N . LEU B 1 147 ? 47.844 76.121 19.919 1.00 7.33 147 LEU B N 1
ATOM 3462 C CA . LEU B 1 147 ? 47.554 75.336 21.087 1.00 7.61 147 LEU B CA 1
ATOM 3463 C C . LEU B 1 147 ? 46.515 74.258 20.758 1.00 8.68 147 LEU B C 1
ATOM 3464 O O . LEU B 1 147 ? 46.712 73.041 21.077 1.00 9.37 147 LEU B O 1
ATOM 3469 N N . PHE B 1 148 ? 45.421 74.680 20.116 1.00 8.11 148 PHE B N 1
ATOM 3470 C CA . PHE B 1 148 ? 44.403 73.703 19.651 1.00 8.24 148 PHE B CA 1
ATOM 3471 C C . PHE B 1 148 ? 45.038 72.727 18.640 1.00 6.38 148 PHE B C 1
ATOM 3472 O O . PHE B 1 148 ? 44.755 71.532 18.716 1.00 8.09 148 PHE B O 1
ATOM 3480 N N . TRP B 1 149 ? 45.917 73.209 17.762 1.00 7.43 149 TRP B N 1
ATOM 3481 C CA . TRP B 1 149 ? 46.582 72.263 16.823 1.00 7.50 149 TRP B CA 1
ATOM 3482 C C . TRP B 1 149 ? 47.289 71.147 17.554 1.00 8.18 149 TRP B C 1
ATOM 3483 O O . TRP B 1 149 ? 47.144 69.977 17.183 1.00 8.67 149 TRP B O 1
ATOM 3494 N N . LEU B 1 150 ? 47.997 71.501 18.636 1.00 8.31 150 LEU B N 1
ATOM 3495 C CA . LEU B 1 150 ? 48.737 70.507 19.429 1.00 8.09 150 LEU B CA 1
ATOM 3496 C C . LEU B 1 150 ? 47.765 69.492 20.015 1.00 7.65 150 LEU B C 1
ATOM 3497 O O . LEU B 1 150 ? 47.995 68.275 19.980 1.00 8.07 150 LEU B O 1
ATOM 3502 N N . GLN B 1 151 ? 46.670 69.998 20.542 1.00 8.37 151 GLN B N 1
ATOM 3503 C CA . GLN B 1 151 ? 45.742 69.120 21.295 1.00 7.53 151 GLN B CA 1
ATOM 3504 C C . GLN B 1 151 ? 45.118 68.137 20.331 1.00 7.74 151 GLN B C 1
ATOM 3505 O O . GLN B 1 151 ? 44.739 67.028 20.764 1.00 8.40 151 GLN B O 1
ATOM 3511 N N . GLY B 1 152 ? 44.986 68.531 19.065 1.00 8.04 152 GLY B N 1
ATOM 3512 C CA . GLY B 1 152 ? 44.445 67.639 18.029 1.00 7.80 152 GLY B CA 1
ATOM 3513 C C . GLY B 1 152 ? 45.464 66.791 17.315 1.00 9.62 152 GLY B C 1
ATOM 3514 O O . GLY B 1 152 ? 45.077 65.824 16.650 1.00 10.07 152 GLY B O 1
ATOM 3515 N N . ALA B 1 153 ? 46.745 67.126 17.475 1.00 8.57 153 ALA B N 1
ATOM 3516 C CA . ALA B 1 153 ? 47.825 66.398 16.792 1.00 9.34 153 ALA B CA 1
ATOM 3517 C C . ALA B 1 153 ? 48.491 65.381 17.716 1.00 10.47 153 ALA B C 1
ATOM 3518 O O . ALA B 1 153 ? 48.938 64.315 17.243 1.00 10.17 153 ALA B O 1
ATOM 3520 N N . ALA B 1 154 ? 48.660 65.691 18.997 1.00 10.69 154 ALA B N 1
ATOM 3521 C CA . ALA B 1 154 ? 49.336 64.752 19.907 1.00 12.07 154 ALA B CA 1
ATOM 3522 C C . ALA B 1 154 ? 48.679 63.370 19.942 1.00 12.40 154 ALA B C 1
ATOM 3523 O O . ALA B 1 154 ? 49.382 62.361 20.112 1.00 12.81 154 ALA B O 1
ATOM 3525 N N . PRO B 1 155 ? 47.362 63.267 19.815 1.00 11.67 155 PRO B N 1
ATOM 3526 C CA . PRO B 1 155 ? 46.743 61.914 19.810 1.00 11.24 155 PRO B CA 1
ATOM 3527 C C . PRO B 1 155 ? 47.364 61.070 18.714 1.00 12.18 155 PRO B C 1
ATOM 3528 O O . PRO B 1 155 ? 47.590 59.883 18.928 1.00 13.88 155 PRO B O 1
ATOM 3532 N N . PHE B 1 156 ? 47.681 61.661 17.554 1.00 11.09 156 PHE B N 1
ATOM 3533 C CA . PHE B 1 156 ? 48.269 60.874 16.481 1.00 11.92 156 PHE B CA 1
ATOM 3534 C C . PHE B 1 156 ? 49.694 60.518 16.826 1.00 12.79 156 PHE B C 1
ATOM 3535 O O . PHE B 1 156 ? 50.113 59.375 16.542 1.00 13.31 156 PHE B O 1
ATOM 3543 N N . LEU B 1 157 ? 50.436 61.432 17.458 1.00 11.26 157 LEU B N 1
ATOM 3544 C CA . LEU B 1 157 ? 51.853 61.150 17.822 1.00 10.36 157 LEU B CA 1
ATOM 3545 C C . LEU B 1 157 ? 51.934 60.105 18.926 1.00 10.51 157 LEU B C 1
ATOM 3546 O O . LEU B 1 157 ? 52.847 59.229 18.908 1.00 10.82 157 LEU B O 1
ATOM 3551 N N . GLY B 1 158 ? 51.007 60.160 19.865 1.00 10.32 158 GLY B N 1
ATOM 3552 C CA . GLY B 1 158 ? 51.097 59.283 21.025 1.00 10.61 158 GLY B CA 1
ATOM 3553 C C . GLY B 1 158 ? 50.262 58.027 20.926 1.00 11.52 158 GLY B C 1
ATOM 3554 O O . GLY B 1 158 ? 50.798 56.885 21.083 1.00 12.56 158 GLY B O 1
ATOM 3555 N N . GLY B 1 159 ? 48.967 58.200 20.658 1.00 11.37 159 GLY B N 1
ATOM 3556 C CA . GLY B 1 159 ? 48.076 57.055 20.696 1.00 10.26 159 GLY B CA 1
ATOM 3557 C C . GLY B 1 159 ? 48.090 56.298 19.353 1.00 10.77 159 GLY B C 1
ATOM 3558 O O . GLY B 1 159 ? 47.517 55.179 19.269 1.00 10.85 159 GLY B O 1
ATOM 3559 N N . GLY B 1 160 ? 48.792 56.872 18.358 1.00 11.21 160 GLY B N 1
ATOM 3560 C CA . GLY B 1 160 ? 48.988 56.231 17.100 1.00 11.29 160 GLY B CA 1
ATOM 3561 C C . GLY B 1 160 ? 50.458 55.846 16.971 1.00 10.71 160 GLY B C 1
ATOM 3562 O O . GLY B 1 160 ? 50.793 54.667 17.100 1.00 10.82 160 GLY B O 1
ATOM 3563 N N . PHE B 1 161 ? 51.321 56.813 16.684 1.00 8.71 161 PHE B N 1
ATOM 3564 C CA . PHE B 1 161 ? 52.708 56.486 16.401 1.00 8.86 161 PHE B CA 1
ATOM 3565 C C . PHE B 1 161 ? 53.400 55.813 17.572 1.00 10.10 161 PHE B C 1
ATOM 3566 O O . PHE B 1 161 ? 53.958 54.711 17.415 1.00 10.03 161 PHE B O 1
ATOM 3574 N N . GLY B 1 162 ? 53.348 56.458 18.756 1.00 9.09 162 GLY B N 1
ATOM 3575 C CA . GLY B 1 162 ? 54.025 55.921 19.958 1.00 11.39 162 GLY B CA 1
ATOM 3576 C C . GLY B 1 162 ? 53.484 54.563 20.273 1.00 10.11 162 GLY B C 1
ATOM 3577 O O . GLY B 1 162 ? 54.255 53.621 20.536 1.00 10.77 162 GLY B O 1
ATOM 3578 N N . HIS B 1 163 ? 52.176 54.397 20.171 1.00 9.58 163 HIS B N 1
ATOM 3579 C CA . HIS B 1 163 ? 51.619 53.104 20.475 1.00 9.14 163 HIS B CA 1
ATOM 3580 C C . HIS B 1 163 ? 52.093 51.975 19.579 1.00 10.83 163 HIS B C 1
ATOM 3581 O O . HIS B 1 163 ? 52.520 50.909 20.077 1.00 10.91 163 HIS B O 1
ATOM 3588 N N . PHE B 1 164 ? 52.017 52.200 18.276 1.00 8.78 164 PHE B N 1
ATOM 3589 C CA . PHE B 1 164 ? 52.252 51.108 17.297 1.00 9.68 164 PHE B CA 1
ATOM 3590 C C . PHE B 1 164 ? 53.724 50.918 16.987 1.00 10.57 164 PHE B C 1
ATOM 3591 O O . PHE B 1 164 ? 54.173 49.772 16.770 1.00 10.97 164 PHE B O 1
ATOM 3599 N N . TYR B 1 165 ? 54.468 52.023 16.951 1.00 10.72 165 TYR B N 1
ATOM 3600 C CA . TYR B 1 165 ? 55.910 51.926 16.728 1.00 11.10 165 TYR B CA 1
ATOM 3601 C C . TYR B 1 165 ? 56.714 51.485 17.942 1.00 12.25 165 TYR B C 1
ATOM 3602 O O . TYR B 1 165 ? 57.613 50.632 17.833 1.00 12.77 165 TYR B O 1
ATOM 3611 N N . HIS B 1 166 ? 56.372 52.046 19.091 1.00 11.84 166 HIS B N 1
ATOM 3612 C CA . HIS B 1 166 ? 57.238 51.882 20.253 1.00 13.50 166 HIS B CA 1
ATOM 3613 C C . HIS B 1 166 ? 56.684 50.831 21.197 1.00 14.77 166 HIS B C 1
ATOM 3614 O O . HIS B 1 166 ? 57.360 49.825 21.456 1.00 15.63 166 HIS B O 1
ATOM 3621 N N . TYR B 1 167 ? 55.472 51.027 21.716 1.00 12.91 167 TYR B N 1
ATOM 3622 C CA . TYR B 1 167 ? 55.021 50.163 22.829 1.00 13.99 167 TYR B CA 1
ATOM 3623 C C . TYR B 1 167 ? 54.577 48.786 22.409 1.00 15.40 167 TYR B C 1
ATOM 3624 O O . TYR B 1 167 ? 54.902 47.795 23.078 1.00 15.87 167 TYR B O 1
ATOM 3633 N N . ALA B 1 168 ? 53.754 48.691 21.364 1.00 15.42 168 ALA B N 1
ATOM 3634 C CA . ALA B 1 168 ? 53.259 47.376 20.903 1.00 15.77 168 ALA B CA 1
ATOM 3635 C C . ALA B 1 168 ? 54.433 46.429 20.568 1.00 14.50 168 ALA B C 1
ATOM 3636 O O . ALA B 1 168 ? 55.222 46.738 19.724 1.00 14.36 168 ALA B O 1
ATOM 3638 N N . PRO B 1 169 ? 54.591 45.301 21.272 1.00 15.69 169 PRO B N 1
ATOM 3639 C CA . PRO B 1 169 ? 55.707 44.412 20.863 1.00 15.36 169 PRO B CA 1
ATOM 3640 C C . PRO B 1 169 ? 55.550 43.803 19.458 1.00 16.50 169 PRO B C 1
ATOM 3641 O O . PRO B 1 169 ? 56.574 43.526 18.786 1.00 15.60 169 PRO B O 1
ATOM 3645 N N . VAL B 1 170 ? 54.291 43.555 19.057 1.00 15.00 170 VAL B N 1
ATOM 3646 C CA . VAL B 1 170 ? 54.021 43.168 17.675 1.00 13.83 170 VAL B CA 1
ATOM 3647 C C . VAL B 1 170 ? 53.909 44.414 16.787 1.00 12.58 170 VAL B C 1
ATOM 3648 O O . VAL B 1 170 ? 53.063 45.299 17.034 1.00 13.08 170 VAL B O 1
ATOM 3652 N N . LYS B 1 171 ? 54.770 44.505 15.774 1.00 11.16 171 LYS B N 1
ATOM 3653 C CA . LYS B 1 171 ? 54.855 45.675 14.952 1.00 11.29 171 LYS B CA 1
ATOM 3654 C C . LYS B 1 171 ? 53.927 45.457 13.768 1.00 12.47 171 LYS B C 1
ATOM 3655 O O . LYS B 1 171 ? 54.145 44.545 12.947 1.00 14.63 171 LYS B O 1
ATOM 3661 N N . ILE B 1 172 ? 52.900 46.275 13.684 1.00 12.12 172 ILE B N 1
ATOM 3662 C CA . ILE B 1 172 ? 51.889 46.138 12.663 1.00 10.59 172 ILE B CA 1
ATOM 3663 C C . ILE B 1 172 ? 52.197 47.126 11.576 1.00 10.27 172 ILE B C 1
ATOM 3664 O O . ILE B 1 172 ? 52.013 48.329 11.739 1.00 11.11 172 ILE B O 1
ATOM 3669 N N . GLU B 1 173 ? 52.710 46.628 10.458 1.00 11.64 173 GLU B N 1
ATOM 3670 C CA . GLU B 1 173 ? 53.177 47.542 9.413 1.00 10.85 173 GLU B CA 1
ATOM 3671 C C . GLU B 1 173 ? 52.157 48.579 8.937 1.00 9.30 173 GLU B C 1
ATOM 3672 O O . GLU B 1 173 ? 52.499 49.767 8.781 1.00 11.26 173 GLU B O 1
ATOM 3678 N N . TYR B 1 174 ? 50.938 48.144 8.637 1.00 10.43 174 TYR B N 1
ATOM 3679 C CA . TYR B 1 174 ? 49.896 49.070 8.135 1.00 10.32 174 TYR B CA 1
ATOM 3680 C C . TYR B 1 174 ? 49.742 50.269 9.101 1.00 11.44 174 TYR B C 1
ATOM 3681 O O . TYR B 1 174 ? 49.680 51.424 8.657 1.00 12.53 174 TYR B O 1
ATOM 3690 N N . ALA B 1 175 ? 49.654 49.952 10.392 1.00 10.40 175 ALA B N 1
ATOM 3691 C CA . ALA B 1 175 ? 49.401 51.018 11.376 1.00 10.52 175 ALA B CA 1
ATOM 3692 C C . ALA B 1 175 ? 50.649 51.871 11.545 1.00 9.47 175 ALA B C 1
ATOM 3693 O O . ALA B 1 175 ? 50.566 53.103 11.643 1.00 10.70 175 ALA B O 1
ATOM 3695 N N . ILE B 1 176 ? 51.830 51.233 11.628 1.00 8.00 176 ILE B N 1
ATOM 3696 C CA . ILE B 1 176 ? 53.072 51.968 11.767 1.00 8.73 176 ILE B CA 1
ATOM 3697 C C . ILE B 1 176 ? 53.252 52.920 10.549 1.00 9.83 176 ILE B C 1
ATOM 3698 O O . ILE B 1 176 ? 53.638 54.111 10.693 1.00 11.27 176 ILE B O 1
ATOM 3703 N N . ASN B 1 177 ? 52.917 52.482 9.324 1.00 10.89 177 ASN B N 1
ATOM 3704 C CA . ASN B 1 177 ? 53.063 53.379 8.159 1.00 11.87 177 ASN B CA 1
ATOM 3705 C C . ASN B 1 177 ? 52.072 54.563 8.214 1.00 11.59 177 ASN B C 1
ATOM 3706 O O . ASN B 1 177 ? 52.471 55.719 7.985 1.00 11.59 177 ASN B O 1
ATOM 3711 N N . ARG B 1 178 ? 50.791 54.276 8.530 1.00 11.33 178 ARG B N 1
ATOM 3712 C CA . ARG B 1 178 ? 49.783 55.339 8.688 1.00 11.11 178 ARG B CA 1
ATOM 3713 C C . ARG B 1 178 ? 50.270 56.412 9.668 1.00 11.28 178 ARG B C 1
ATOM 3714 O O . ARG B 1 178 ? 50.273 57.630 9.359 1.00 12.62 178 ARG B O 1
ATOM 3722 N N . PHE B 1 179 ? 50.719 55.973 10.837 1.00 9.94 179 PHE B N 1
ATOM 3723 C CA . PHE B 1 179 ? 50.943 56.948 11.901 1.00 9.58 179 PHE B CA 1
ATOM 3724 C C . PHE B 1 179 ? 52.303 57.590 11.825 1.00 11.51 179 PHE B C 1
ATOM 3725 O O . PHE B 1 179 ? 52.479 58.722 12.331 1.00 10.61 179 PHE B O 1
ATOM 3733 N N . THR B 1 180 ? 53.264 56.860 11.205 1.00 10.85 180 THR B N 1
ATOM 3734 C CA . THR B 1 180 ? 54.572 57.508 10.966 1.00 10.10 180 THR B CA 1
ATOM 3735 C C . THR B 1 180 ? 54.514 58.629 9.938 1.00 12.10 180 THR B C 1
ATOM 3736 O O . THR B 1 180 ? 55.128 59.673 10.087 1.00 11.24 180 THR B O 1
ATOM 3740 N N . MET B 1 181 ? 53.821 58.346 8.847 1.00 11.32 181 MET B N 1
ATOM 3741 C CA . MET B 1 181 ? 53.573 59.334 7.811 1.00 11.68 181 MET B CA 1
ATOM 3742 C C . MET B 1 181 ? 52.971 60.607 8.431 1.00 11.48 181 MET B C 1
ATOM 3743 O O . MET B 1 181 ? 53.426 61.713 8.173 1.00 12.17 181 MET B O 1
ATOM 3748 N N . GLU B 1 182 ? 51.942 60.424 9.240 1.00 11.03 182 GLU B N 1
ATOM 3749 C CA . GLU B 1 182 ? 51.290 61.570 9.863 1.00 10.44 182 GLU B CA 1
ATOM 3750 C C . GLU B 1 182 ? 52.203 62.284 10.855 1.00 10.53 182 GLU B C 1
ATOM 3751 O O . GLU B 1 182 ? 52.224 63.500 10.890 1.00 11.09 182 GLU B O 1
ATOM 3757 N N . ALA B 1 183 ? 52.921 61.554 11.700 1.00 9.21 183 ALA B N 1
ATOM 3758 C CA . ALA B 1 183 ? 53.895 62.163 12.595 1.00 9.39 183 ALA B CA 1
ATOM 3759 C C . ALA B 1 183 ? 54.860 63.052 11.846 1.00 11.09 183 ALA B C 1
ATOM 3760 O O . ALA B 1 183 ? 55.191 64.139 12.286 1.00 10.54 183 ALA B O 1
ATOM 3762 N N . LYS B 1 184 ? 55.318 62.579 10.688 1.00 10.09 184 LYS B N 1
ATOM 3763 C CA . LYS B 1 184 ? 56.286 63.363 9.896 1.00 11.70 184 LYS B CA 1
ATOM 3764 C C . LYS B 1 184 ? 55.640 64.568 9.248 1.00 11.93 184 LYS B C 1
ATOM 3765 O O . LYS B 1 184 ? 56.252 65.638 9.183 1.00 12.13 184 LYS B O 1
ATOM 3771 N N . ARG B 1 185 ? 54.394 64.412 8.779 1.00 11.53 185 ARG B N 1
ATOM 3772 C CA . ARG B 1 185 ? 53.691 65.552 8.226 1.00 11.29 185 ARG B CA 1
ATOM 3773 C C . ARG B 1 185 ? 53.566 66.624 9.285 1.00 11.42 185 ARG B C 1
ATOM 3774 O O . ARG B 1 185 ? 53.770 67.824 9.013 1.00 9.87 185 ARG B O 1
ATOM 3782 N N . LEU B 1 186 ? 53.230 66.192 10.509 1.00 9.20 186 LEU B N 1
ATOM 3783 C CA . LEU B 1 186 ? 53.001 67.211 11.559 1.00 10.46 186 LEU B CA 1
ATOM 3784 C C . LEU B 1 186 ? 54.315 67.843 11.892 1.00 10.71 186 LEU B C 1
ATOM 3785 O O . LEU B 1 186 ? 54.373 69.044 12.033 1.00 9.99 186 LEU B O 1
ATOM 3790 N N . LEU B 1 187 ? 55.380 67.048 12.026 1.00 10.85 187 LEU B N 1
ATOM 3791 C CA . LEU B 1 187 ? 56.739 67.642 12.202 1.00 11.81 187 LEU B CA 1
ATOM 3792 C C . LEU B 1 187 ? 57.079 68.675 11.116 1.00 11.25 187 LEU B C 1
ATOM 3793 O O . LEU B 1 187 ? 57.681 69.717 11.381 1.00 11.40 187 LEU B O 1
ATOM 3798 N N . ASP B 1 188 ? 56.725 68.367 9.876 1.00 10.53 188 ASP B N 1
ATOM 3799 C CA . ASP B 1 188 ? 57.040 69.286 8.782 1.00 12.16 188 ASP B CA 1
ATOM 3800 C C . ASP B 1 188 ? 56.229 70.569 8.905 1.00 12.40 188 ASP B C 1
ATOM 3801 O O . ASP B 1 188 ? 56.750 71.659 8.654 1.00 11.24 188 ASP B O 1
ATOM 3806 N N . VAL B 1 189 ? 54.947 70.475 9.294 1.00 11.67 189 VAL B N 1
ATOM 3807 C CA . VAL B 1 189 ? 54.176 71.699 9.546 1.00 10.77 189 VAL B CA 1
ATOM 3808 C C . VAL B 1 189 ? 54.904 72.563 10.539 1.00 10.79 189 VAL B C 1
ATOM 3809 O O . VAL B 1 189 ? 55.071 73.764 10.338 1.00 10.23 189 VAL B O 1
ATOM 3813 N N . LEU B 1 190 ? 55.292 71.937 11.644 1.00 10.12 190 LEU B N 1
ATOM 3814 C CA . LEU B 1 190 ? 55.942 72.636 12.756 1.00 10.31 190 LEU B CA 1
ATOM 3815 C C . LEU B 1 190 ? 57.304 73.213 12.265 1.00 10.96 190 LEU B C 1
ATOM 3816 O O . LEU B 1 190 ? 57.642 74.343 12.580 1.00 12.37 190 LEU B O 1
ATOM 3821 N N . ASP B 1 191 ? 58.025 72.430 11.480 1.00 11.64 191 ASP B N 1
ATOM 3822 C CA . ASP B 1 191 ? 59.350 72.897 11.011 1.00 12.07 191 ASP B CA 1
ATOM 3823 C C . ASP B 1 191 ? 59.185 74.113 10.075 1.00 13.44 191 ASP B C 1
ATOM 3824 O O . ASP B 1 191 ? 59.921 75.108 10.230 1.00 14.56 191 ASP B O 1
ATOM 3829 N N . LYS B 1 192 ? 58.214 74.054 9.179 1.00 13.26 192 LYS B N 1
ATOM 3830 C CA . LYS B 1 192 ? 57.996 75.180 8.256 1.00 12.92 192 LYS B CA 1
ATOM 3831 C C . LYS B 1 192 ? 57.535 76.441 8.991 1.00 13.77 192 LYS B C 1
ATOM 3832 O O . LYS B 1 192 ? 57.806 77.549 8.540 1.00 15.71 192 LYS B O 1
ATOM 3838 N N . GLN B 1 193 ? 56.862 76.282 10.129 1.00 13.37 193 GLN B N 1
ATOM 3839 C CA . GLN B 1 193 ? 56.429 77.429 10.889 1.00 12.79 193 GLN B CA 1
ATOM 3840 C C . GLN B 1 193 ? 57.620 78.018 11.638 1.00 13.63 193 GLN B C 1
ATOM 3841 O O . GLN B 1 193 ? 57.798 79.255 11.678 1.00 15.41 193 GLN B O 1
ATOM 3847 N N . LEU B 1 194 ? 58.440 77.153 12.222 1.00 13.10 194 LEU B N 1
ATOM 3848 C CA . LEU B 1 194 ? 59.554 77.613 13.002 1.00 12.84 194 LEU B CA 1
ATOM 3849 C C . LEU B 1 194 ? 60.710 78.144 12.115 1.00 13.98 194 LEU B C 1
ATOM 3850 O O . LEU B 1 194 ? 61.650 78.733 12.631 1.00 15.03 194 LEU B O 1
ATOM 3855 N N . ALA B 1 195 ? 60.629 77.881 10.821 1.00 14.27 195 ALA B N 1
ATOM 3856 C CA . ALA B 1 195 ? 61.578 78.437 9.846 1.00 15.83 195 ALA B CA 1
ATOM 3857 C C . ALA B 1 195 ? 61.420 79.941 9.826 1.00 17.88 195 ALA B C 1
ATOM 3858 O O . ALA B 1 195 ? 62.436 80.663 9.580 1.00 20.39 195 ALA B O 1
ATOM 3860 N N . GLN B 1 196 ? 60.196 80.430 10.061 1.00 17.42 196 GLN B N 1
ATOM 3861 C CA A GLN B 1 196 ? 59.818 81.842 9.894 0.50 18.27 196 GLN B CA 1
ATOM 3862 C CA B GLN B 1 196 ? 59.927 81.858 9.909 0.50 18.19 196 GLN B CA 1
ATOM 3863 C C . GLN B 1 196 ? 59.628 82.601 11.221 1.00 19.05 196 GLN B C 1
ATOM 3864 O O . GLN B 1 196 ? 59.489 83.842 11.253 1.00 18.37 196 GLN B O 1
ATOM 3875 N N . HIS B 1 197 ? 59.572 81.854 12.326 1.00 16.92 197 HIS B N 1
ATOM 3876 C CA . HIS B 1 197 ? 59.225 82.417 13.631 1.00 16.78 197 HIS B CA 1
ATOM 3877 C C . HIS B 1 197 ? 60.097 81.842 14.751 1.00 16.02 197 HIS B C 1
ATOM 3878 O O . HIS B 1 197 ? 60.423 80.673 14.748 1.00 15.35 197 HIS B O 1
ATOM 3885 N N . LYS B 1 198 ? 60.478 82.662 15.717 1.00 14.59 198 LYS B N 1
ATOM 3886 C CA . LYS B 1 198 ? 61.366 82.163 16.764 1.00 15.00 198 LYS B CA 1
ATOM 3887 C C . LYS B 1 198 ? 60.668 81.130 17.672 1.00 15.09 198 LYS B C 1
ATOM 3888 O O . LYS B 1 198 ? 61.262 80.117 18.038 1.00 14.22 198 LYS B O 1
ATOM 3894 N N . PHE B 1 199 ? 59.388 81.396 17.914 1.00 13.54 199 PHE B N 1
ATOM 3895 C CA . PHE B 1 199 ? 58.543 80.508 18.732 1.00 12.44 199 PHE B CA 1
ATOM 3896 C C . PHE B 1 199 ? 57.372 80.086 17.864 1.00 11.97 199 PHE B C 1
ATOM 3897 O O . PHE B 1 199 ? 57.180 80.569 16.705 1.00 13.01 199 PHE B O 1
ATOM 3905 N N . VAL B 1 200 ? 56.582 79.117 18.324 1.00 10.23 200 VAL B N 1
ATOM 3906 C CA A VAL B 1 200 ? 55.620 78.507 17.424 0.50 10.99 200 VAL B CA 1
ATOM 3907 C CA B VAL B 1 200 ? 55.614 78.518 17.407 0.50 11.55 200 VAL B CA 1
ATOM 3908 C C . VAL B 1 200 ? 54.580 79.507 16.903 1.00 11.40 200 VAL B C 1
ATOM 3909 O O . VAL B 1 200 ? 54.228 79.441 15.672 1.00 12.91 200 VAL B O 1
ATOM 3916 N N . ALA B 1 201 ? 54.143 80.419 17.771 1.00 11.79 201 ALA B N 1
ATOM 3917 C CA . ALA B 1 201 ? 53.092 81.333 17.334 1.00 12.28 201 ALA B CA 1
ATOM 3918 C C . ALA B 1 201 ? 53.563 82.722 16.900 1.00 13.16 201 ALA B C 1
ATOM 3919 O O . ALA B 1 201 ? 52.744 83.554 16.530 1.00 14.87 201 ALA B O 1
ATOM 3921 N N . GLY B 1 202 ? 54.870 82.950 16.907 1.00 13.52 202 GLY B N 1
ATOM 3922 C CA . GLY B 1 202 ? 55.357 84.303 16.657 1.00 14.32 202 GLY B CA 1
ATOM 3923 C C . GLY B 1 202 ? 56.677 84.540 17.314 1.00 14.93 202 GLY B C 1
ATOM 3924 O O . GLY B 1 202 ? 57.505 83.622 17.426 1.00 15.00 202 GLY B O 1
ATOM 3925 N N . ASP B 1 203 ? 56.897 85.785 17.723 1.00 16.16 203 ASP B N 1
ATOM 3926 C CA A ASP B 1 203 ? 58.190 86.253 18.220 0.50 16.25 203 ASP B CA 1
ATOM 3927 C CA B ASP B 1 203 ? 58.229 86.139 18.178 0.50 16.60 203 ASP B CA 1
ATOM 3928 C C . ASP B 1 203 ? 58.464 85.874 19.653 1.00 17.38 203 ASP B C 1
ATOM 3929 O O . ASP B 1 203 ? 59.595 85.946 20.091 1.00 17.64 203 ASP B O 1
ATOM 3938 N N . GLU B 1 204 ? 57.403 85.542 20.386 1.00 16.28 204 GLU B N 1
ATOM 3939 C CA . GLU B 1 204 ? 57.470 85.378 21.855 1.00 16.56 204 GLU B CA 1
ATOM 3940 C C . GLU B 1 204 ? 56.950 84.020 22.286 1.00 15.28 204 GLU B C 1
ATOM 3941 O O . GLU B 1 204 ? 56.048 83.423 21.634 1.00 14.51 204 GLU B O 1
ATOM 3947 N N . TYR B 1 205 ? 57.571 83.521 23.346 1.00 13.95 205 TYR B N 1
ATOM 3948 C CA . TYR B 1 205 ? 57.213 82.217 23.949 1.00 11.00 205 TYR B CA 1
ATOM 3949 C C . TYR B 1 205 ? 55.853 82.285 24.594 1.00 11.87 205 TYR B C 1
ATOM 3950 O O . TYR B 1 205 ? 55.558 83.200 25.374 1.00 13.32 205 TYR B O 1
ATOM 3959 N N . THR B 1 206 ? 55.007 81.296 24.314 1.00 11.01 206 THR B N 1
ATOM 3960 C CA . THR B 1 206 ? 53.623 81.293 24.830 1.00 10.52 206 THR B CA 1
ATOM 3961 C C . THR B 1 206 ? 53.219 79.900 25.321 1.00 10.41 206 THR B C 1
ATOM 3962 O O . THR B 1 206 ? 53.998 78.946 25.225 1.00 11.31 206 THR B O 1
ATOM 3966 N N . ILE B 1 207 ? 51.969 79.769 25.766 1.00 9.24 207 ILE B N 1
ATOM 3967 C CA . ILE B 1 207 ? 51.435 78.448 26.124 1.00 8.80 207 ILE B CA 1
ATOM 3968 C C . ILE B 1 207 ? 51.439 77.499 24.956 1.00 8.77 207 ILE B C 1
ATOM 3969 O O . ILE B 1 207 ? 51.474 76.285 25.190 1.00 10.03 207 ILE B O 1
ATOM 3974 N N . ALA B 1 208 ? 51.431 78.008 23.714 1.00 7.59 208 ALA B N 1
ATOM 3975 C CA . ALA B 1 208 ? 51.543 77.078 22.551 1.00 8.90 208 ALA B CA 1
ATOM 3976 C C . ALA B 1 208 ? 52.900 76.339 22.501 1.00 8.34 208 ALA B C 1
ATOM 3977 O O . ALA B 1 208 ? 52.938 75.131 22.285 1.00 7.05 208 ALA B O 1
ATOM 3979 N N . ASP B 1 209 ? 54.013 77.043 22.751 1.00 9.36 209 ASP B N 1
ATOM 3980 C CA . ASP B 1 209 ? 55.324 76.355 22.886 1.00 9.76 209 ASP B CA 1
ATOM 3981 C C . ASP B 1 209 ? 55.345 75.327 24.023 1.00 8.99 209 ASP B C 1
ATOM 3982 O O . ASP B 1 209 ? 55.921 74.224 23.869 1.00 8.31 209 ASP B O 1
ATOM 3987 N N . MET B 1 210 ? 54.745 75.685 25.159 1.00 8.83 210 MET B N 1
ATOM 3988 C CA . MET B 1 210 ? 54.702 74.780 26.321 1.00 8.99 210 MET B CA 1
ATOM 3989 C C . MET B 1 210 ? 53.915 73.522 26.056 1.00 10.68 210 MET B C 1
ATOM 3990 O O . MET B 1 210 ? 54.218 72.443 26.628 1.00 9.80 210 MET B O 1
ATOM 3995 N N . ALA B 1 211 ? 52.839 73.666 25.282 1.00 9.08 211 ALA B N 1
ATOM 3996 C CA . ALA B 1 211 ? 52.047 72.484 24.849 1.00 9.53 211 ALA B CA 1
ATOM 3997 C C . ALA B 1 211 ? 52.826 71.608 23.875 1.00 8.79 211 ALA B C 1
ATOM 3998 O O . ALA B 1 211 ? 52.801 70.377 23.980 1.00 9.56 211 ALA B O 1
ATOM 4000 N N . ILE B 1 212 ? 53.563 72.239 22.960 1.00 8.35 212 ILE B N 1
ATOM 4001 C CA . ILE B 1 212 ? 54.117 71.489 21.778 1.00 8.48 212 ILE B CA 1
ATOM 4002 C C . ILE B 1 212 ? 55.472 70.889 22.176 1.00 8.89 212 ILE B C 1
ATOM 4003 O O . ILE B 1 212 ? 55.818 69.763 21.782 1.00 8.55 212 ILE B O 1
ATOM 4008 N N . TRP B 1 213 ? 56.259 71.587 22.989 1.00 10.16 213 TRP B N 1
ATOM 4009 C CA . TRP B 1 213 ? 57.633 71.101 23.266 1.00 10.69 213 TRP B CA 1
ATOM 4010 C C . TRP B 1 213 ? 57.731 69.698 23.869 1.00 10.50 213 TRP B C 1
ATOM 4011 O O . TRP B 1 213 ? 58.550 68.859 23.450 1.00 11.07 213 TRP B O 1
ATOM 4022 N N . PRO B 1 214 ? 56.928 69.381 24.878 1.00 9.05 214 PRO B N 1
ATOM 4023 C CA . PRO B 1 214 ? 57.119 68.040 25.468 1.00 10.78 214 PRO B CA 1
ATOM 4024 C C . PRO B 1 214 ? 56.790 66.900 24.539 1.00 10.33 214 PRO B C 1
ATOM 4025 O O . PRO B 1 214 ? 57.193 65.758 24.799 1.00 10.44 214 PRO B O 1
ATOM 4029 N N . TRP B 1 215 ? 56.025 67.185 23.484 1.00 10.92 215 TRP B N 1
ATOM 4030 C CA . TRP B 1 215 ? 55.666 66.213 22.479 1.00 10.11 215 TRP B CA 1
ATOM 4031 C C . TRP B 1 215 ? 56.681 66.312 21.314 1.00 9.87 215 TRP B C 1
ATOM 4032 O O . TRP B 1 215 ? 57.595 65.465 21.180 1.00 11.42 215 TRP B O 1
ATOM 4043 N N . PHE B 1 216 ? 56.513 67.306 20.446 1.00 11.35 216 PHE B N 1
ATOM 4044 C CA . PHE B 1 216 ? 57.333 67.372 19.222 1.00 12.33 216 PHE B CA 1
ATOM 4045 C C . PHE B 1 216 ? 58.766 67.789 19.488 1.00 14.67 216 PHE B C 1
ATOM 4046 O O . PHE B 1 216 ? 59.679 67.351 18.792 1.00 15.03 216 PHE B O 1
ATOM 4054 N N . GLY B 1 217 ? 58.974 68.617 20.486 1.00 12.25 217 GLY B N 1
ATOM 4055 C CA . GLY B 1 217 ? 60.326 69.045 20.843 1.00 14.42 217 GLY B CA 1
ATOM 4056 C C . GLY B 1 217 ? 61.093 67.843 21.370 1.00 15.29 217 GLY B C 1
ATOM 4057 O O . GLY B 1 217 ? 62.177 67.518 20.844 1.00 17.34 217 GLY B O 1
ATOM 4058 N N . ASN B 1 218 ? 60.553 67.117 22.340 1.00 16.17 218 ASN B N 1
ATOM 4059 C CA A ASN B 1 218 ? 61.279 65.976 22.885 0.50 17.13 218 ASN B CA 1
ATOM 4060 C CA B ASN B 1 218 ? 61.276 65.974 22.871 0.50 17.13 218 ASN B CA 1
ATOM 4061 C C . ASN B 1 218 ? 61.378 64.806 21.895 1.00 17.88 218 ASN B C 1
ATOM 4062 O O . ASN B 1 218 ? 62.366 64.054 21.905 1.00 17.15 218 ASN B O 1
ATOM 4071 N N . VAL B 1 219 ? 60.391 64.644 21.008 1.00 16.69 219 VAL B N 1
ATOM 4072 C CA . VAL B 1 219 ? 60.559 63.558 20.008 1.00 16.23 219 VAL B CA 1
ATOM 4073 C C . VAL B 1 219 ? 61.791 63.821 19.126 1.00 17.75 219 VAL B C 1
ATOM 4074 O O . VAL B 1 219 ? 62.545 62.883 18.832 1.00 17.26 219 VAL B O 1
ATOM 4078 N N . VAL B 1 220 ? 62.029 65.068 18.752 1.00 16.39 220 VAL B N 1
ATOM 4079 C CA . VAL B 1 220 ? 63.164 65.312 17.847 1.00 18.36 220 VAL B CA 1
ATOM 4080 C C . VAL B 1 220 ? 64.481 65.236 18.585 1.00 19.53 220 VAL B C 1
ATOM 4081 O O . VAL B 1 220 ? 65.531 64.998 17.947 1.00 19.79 220 VAL B O 1
ATOM 4085 N N . LEU B 1 221 ? 64.466 65.442 19.899 1.00 20.76 221 LEU B N 1
ATOM 4086 C CA . LEU B 1 221 ? 65.711 65.381 20.658 1.00 22.87 221 LEU B CA 1
ATOM 4087 C C . LEU B 1 221 ? 65.965 63.949 21.132 1.00 23.22 221 LEU B C 1
ATOM 4088 O O . LEU B 1 221 ? 66.961 63.706 21.813 1.00 26.28 221 LEU B O 1
ATOM 4093 N N . GLY B 1 222 ? 65.061 63.013 20.822 1.00 23.78 222 GLY B N 1
ATOM 4094 C CA . GLY B 1 222 ? 65.247 61.595 21.151 1.00 23.44 222 GLY B CA 1
ATOM 4095 C C . GLY B 1 222 ? 64.691 61.237 22.515 1.00 24.27 222 GLY B C 1
ATOM 4096 O O . GLY B 1 222 ? 64.859 60.119 23.008 1.00 25.13 222 GLY B O 1
ATOM 4097 N N . GLY B 1 223 ? 63.986 62.173 23.126 1.00 24.50 223 GLY B N 1
ATOM 4098 C CA . GLY B 1 223 ? 63.456 61.944 24.473 1.00 25.13 223 GLY B CA 1
ATOM 4099 C C . GLY B 1 223 ? 62.178 61.114 24.613 1.00 26.20 223 GLY B C 1
ATOM 4100 O O . GLY B 1 223 ? 61.867 60.623 25.724 1.00 27.81 223 GLY B O 1
ATOM 4101 N N . VAL B 1 224 ? 61.431 60.942 23.529 1.00 25.15 224 VAL B N 1
ATOM 4102 C CA . VAL B 1 224 ? 60.160 60.228 23.609 1.00 25.29 224 VAL B CA 1
ATOM 4103 C C . VAL B 1 224 ? 60.171 59.168 22.508 1.00 23.73 224 VAL B C 1
ATOM 4104 O O . VAL B 1 224 ? 60.413 59.522 21.351 1.00 24.69 224 VAL B O 1
ATOM 4108 N N . TYR B 1 225 ? 59.897 57.904 22.859 1.00 22.47 225 TYR B N 1
ATOM 4109 C CA . TYR B 1 225 ? 59.633 56.789 21.919 1.00 20.47 225 TYR B CA 1
ATOM 4110 C C . TYR B 1 225 ? 60.827 56.190 21.179 1.00 21.49 225 TYR B C 1
ATOM 4111 O O . TYR B 1 225 ? 60.644 55.312 20.295 1.00 20.95 225 TYR B O 1
ATOM 4120 N N . ASP B 1 226 ? 62.015 56.676 21.508 1.00 21.46 226 ASP B N 1
ATOM 4121 C CA . ASP B 1 226 ? 63.236 56.183 20.883 1.00 22.89 226 ASP B CA 1
ATOM 4122 C C . ASP B 1 226 ? 63.113 56.187 19.356 1.00 22.20 226 ASP B C 1
ATOM 4123 O O . ASP B 1 226 ? 63.371 55.160 18.689 1.00 22.08 226 ASP B O 1
ATOM 4128 N N . ALA B 1 227 ? 62.699 57.334 18.810 1.00 19.10 227 ALA B N 1
ATOM 4129 C CA . ALA B 1 227 ? 62.160 57.397 17.457 1.00 18.78 227 ALA B CA 1
ATOM 4130 C C . ALA B 1 227 ? 62.858 58.422 16.579 1.00 17.71 227 ALA B C 1
ATOM 4131 O O . ALA B 1 227 ? 62.458 58.609 15.442 1.00 18.10 227 ALA B O 1
ATOM 4133 N N . ALA B 1 228 ? 63.873 59.133 17.106 1.00 19.47 228 ALA B N 1
ATOM 4134 C CA . ALA B 1 228 ? 64.454 60.224 16.293 1.00 19.13 228 ALA B CA 1
ATOM 4135 C C . ALA B 1 228 ? 65.079 59.745 14.990 1.00 19.17 228 ALA B C 1
ATOM 4136 O O . ALA B 1 228 ? 64.891 60.323 13.911 1.00 18.76 228 ALA B O 1
ATOM 4138 N N . GLU B 1 229 ? 65.786 58.628 15.053 1.00 19.20 229 GLU B N 1
ATOM 4139 C CA . GLU B 1 229 ? 66.368 58.110 13.831 1.00 18.53 229 GLU B CA 1
ATOM 4140 C C . GLU B 1 229 ? 65.261 57.656 12.857 1.00 17.84 229 GLU B C 1
ATOM 4141 O O . GLU B 1 229 ? 65.292 57.979 11.662 1.00 17.96 229 GLU B O 1
ATOM 4147 N N . PHE B 1 230 ? 64.280 56.919 13.370 1.00 17.19 230 PHE B N 1
ATOM 4148 C CA . PHE B 1 230 ? 63.222 56.405 12.507 1.00 15.80 230 PHE B CA 1
ATOM 4149 C C . PHE B 1 230 ? 62.501 57.522 11.773 1.00 14.55 230 PHE B C 1
ATOM 4150 O O . PHE B 1 230 ? 62.168 57.396 10.568 1.00 14.75 230 PHE B O 1
ATOM 4158 N N . LEU B 1 231 ? 62.217 58.597 12.522 1.00 15.50 231 LEU B N 1
ATOM 4159 C CA . LEU B 1 231 ? 61.474 59.737 12.005 1.00 14.15 231 LEU B CA 1
ATOM 4160 C C . LEU B 1 231 ? 62.330 60.688 11.151 1.00 15.17 231 LEU B C 1
ATOM 4161 O O . LEU B 1 231 ? 61.815 61.663 10.602 1.00 13.96 231 LEU B O 1
ATOM 4166 N N . ASP B 1 232 ? 63.642 60.442 11.108 1.00 15.05 232 ASP B N 1
ATOM 4167 C CA . ASP B 1 232 ? 64.579 61.346 10.399 1.00 16.45 232 ASP B CA 1
ATOM 4168 C C . ASP B 1 232 ? 64.534 62.737 11.043 1.00 16.77 232 ASP B C 1
ATOM 4169 O O . ASP B 1 232 ? 64.439 63.771 10.358 1.00 16.59 232 ASP B O 1
ATOM 4174 N N . ALA B 1 233 ? 64.565 62.735 12.360 1.00 17.33 233 ALA B N 1
ATOM 4175 C CA . ALA B 1 233 ? 64.335 63.951 13.125 1.00 18.07 233 ALA B CA 1
ATOM 4176 C C . ALA B 1 233 ? 65.392 65.008 12.841 1.00 18.92 233 ALA B C 1
ATOM 4177 O O . ALA B 1 233 ? 65.115 66.204 12.968 1.00 18.23 233 ALA B O 1
ATOM 4179 N N . GLY B 1 234 ? 66.607 64.591 12.476 1.00 18.29 234 GLY B N 1
ATOM 4180 C CA . GLY B 1 234 ? 67.622 65.585 12.113 1.00 17.23 234 GLY B CA 1
ATOM 4181 C C . GLY B 1 234 ? 67.292 66.385 10.859 1.00 18.04 234 GLY B C 1
ATOM 4182 O O . GLY B 1 234 ? 67.931 67.428 10.605 1.00 19.08 234 GLY B O 1
ATOM 4183 N N . SER B 1 235 ? 66.310 65.944 10.070 1.00 16.44 235 SER B N 1
ATOM 4184 C CA . SER B 1 235 ? 65.887 66.705 8.918 1.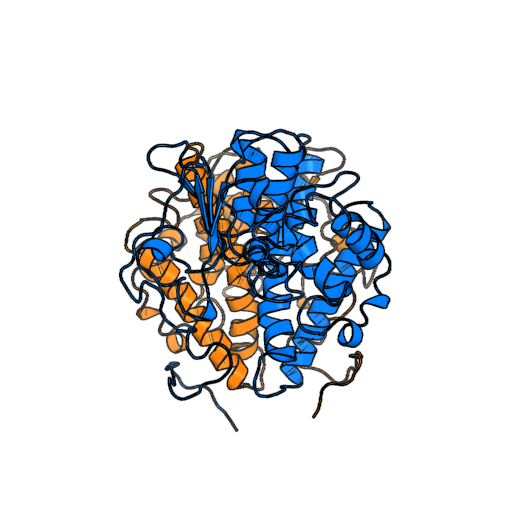00 17.24 235 SER B CA 1
ATOM 4185 C C . SER B 1 235 ? 65.039 67.947 9.248 1.00 17.42 235 SER B C 1
ATOM 4186 O O . SER B 1 235 ? 64.874 68.819 8.404 1.00 18.58 235 SER B O 1
ATOM 4189 N N . TYR B 1 236 ? 64.462 67.993 10.460 1.00 15.84 236 TYR B N 1
ATOM 4190 C CA . TYR B 1 236 ? 63.625 69.128 10.860 1.00 14.80 236 TYR B CA 1
ATOM 4191 C C . TYR B 1 236 ? 64.514 70.087 11.618 1.00 16.01 236 TYR B C 1
ATOM 4192 O O . TYR B 1 236 ? 64.479 70.158 12.833 1.00 16.20 236 TYR B O 1
ATOM 4201 N N . LYS B 1 237 ? 65.342 70.845 10.890 1.00 16.13 237 LYS B N 1
ATOM 4202 C CA A LYS B 1 237 ? 66.357 71.710 11.480 0.50 16.80 237 LYS B CA 1
ATOM 4203 C CA B LYS B 1 237 ? 66.362 71.638 11.581 0.50 16.90 237 LYS B CA 1
ATOM 4204 C C . LYS B 1 237 ? 65.773 72.812 12.360 1.00 15.43 237 LYS B C 1
ATOM 4205 O O . LYS B 1 237 ? 66.359 73.213 13.357 1.00 16.07 237 LYS B O 1
ATOM 4216 N N . HIS B 1 238 ? 64.619 73.322 11.940 1.00 14.50 238 HIS B N 1
ATOM 4217 C CA . HIS B 1 238 ? 64.003 74.422 12.736 1.00 14.37 238 HIS B CA 1
ATOM 4218 C C . HIS B 1 238 ? 63.334 73.906 14.001 1.00 13.37 238 HIS B C 1
ATOM 4219 O O . HIS B 1 238 ? 63.412 74.548 15.049 1.00 12.03 238 HIS B O 1
ATOM 4226 N N . VAL B 1 239 ? 62.695 72.738 13.907 1.00 13.65 239 VAL B N 1
ATOM 4227 C CA . VAL B 1 239 ? 62.206 72.107 15.161 1.00 14.12 239 VAL B CA 1
ATOM 4228 C C . VAL B 1 239 ? 63.373 71.844 16.111 1.00 15.89 239 VAL B C 1
ATOM 4229 O O . VAL B 1 239 ? 63.251 72.023 17.306 1.00 14.56 239 VAL B O 1
ATOM 4233 N N . GLN B 1 240 ? 64.507 71.380 15.576 1.00 15.61 240 GLN B N 1
ATOM 4234 C CA . GLN B 1 240 ? 65.687 71.151 16.449 1.00 16.32 240 GLN B CA 1
ATOM 4235 C C . GLN B 1 240 ? 66.174 72.433 17.111 1.00 14.74 240 GLN B C 1
ATOM 4236 O O . GLN B 1 240 ? 66.472 72.429 18.306 1.00 15.17 240 GLN B O 1
ATOM 4242 N N . ARG B 1 241 ? 66.285 73.521 16.341 1.00 15.97 241 ARG B N 1
ATOM 4243 C CA . ARG B 1 241 ? 66.782 74.776 16.897 1.00 14.96 241 ARG B CA 1
ATOM 4244 C C . ARG B 1 241 ? 65.870 75.180 18.067 1.00 15.09 241 ARG B C 1
ATOM 4245 O O . ARG B 1 241 ? 66.330 75.417 19.174 1.00 15.28 241 ARG B O 1
ATOM 4253 N N . TRP B 1 242 ? 64.569 75.226 17.790 1.00 13.95 242 TRP B N 1
ATOM 4254 C CA . TRP B 1 242 ? 63.604 75.673 18.774 1.00 13.88 242 TRP B CA 1
ATOM 4255 C C . TRP B 1 242 ? 63.577 74.711 19.980 1.00 11.40 242 TRP B C 1
ATOM 4256 O O . TRP B 1 242 ? 63.469 75.175 21.130 1.00 12.45 242 TRP B O 1
ATOM 4267 N N . ALA B 1 243 ? 63.665 73.407 19.720 1.00 10.97 243 ALA B N 1
ATOM 4268 C CA . ALA B 1 243 ? 63.582 72.415 20.804 1.00 11.82 243 ALA B CA 1
ATOM 4269 C C . ALA B 1 243 ? 64.734 72.587 21.797 1.00 12.20 243 ALA B C 1
ATOM 4270 O O . ALA B 1 243 ? 64.565 72.513 23.009 1.00 11.35 243 ALA B O 1
ATOM 4272 N N . LYS B 1 244 ? 65.915 72.916 21.265 1.00 13.57 244 LYS B N 1
ATOM 4273 C CA . LYS B 1 244 ? 67.079 73.137 22.097 1.00 14.95 244 LYS B CA 1
ATOM 4274 C C . LYS B 1 244 ? 66.966 74.451 22.842 1.00 13.22 244 LYS B C 1
ATOM 4275 O O . LYS B 1 244 ? 67.313 74.522 24.036 1.00 15.40 244 LYS B O 1
ATOM 4281 N N . GLU B 1 245 ? 66.474 75.487 22.158 1.00 14.56 245 GLU B N 1
ATOM 4282 C CA . GLU B 1 245 ? 66.312 76.812 22.739 1.00 14.76 245 GLU B CA 1
ATOM 4283 C C . GLU B 1 245 ? 65.323 76.748 23.909 1.00 15.70 245 GLU B C 1
ATOM 4284 O O . GLU B 1 245 ? 65.575 77.269 25.003 1.00 16.94 245 GLU B O 1
ATOM 4290 N N . VAL B 1 246 ? 64.196 76.078 23.693 1.00 13.79 246 VAL B N 1
ATOM 4291 C CA . VAL B 1 246 ? 63.209 75.987 24.793 1.00 13.74 246 VAL B CA 1
ATOM 4292 C C . VAL B 1 246 ? 63.752 75.115 25.937 1.00 14.36 246 VAL B C 1
ATOM 4293 O O . VAL B 1 246 ? 63.530 75.396 27.128 1.00 13.37 246 VAL B O 1
ATOM 4297 N N . GLY B 1 247 ? 64.471 74.045 25.573 1.00 15.80 247 GLY B N 1
ATOM 4298 C CA . GLY B 1 247 ? 65.016 73.160 26.602 1.00 16.92 247 GLY B CA 1
ATOM 4299 C C . GLY B 1 247 ? 66.050 73.793 27.535 1.00 14.77 247 GLY B C 1
ATOM 4300 O O . GLY B 1 247 ? 66.333 73.294 28.688 1.00 19.08 247 GLY B O 1
ATOM 4301 N N . GLU B 1 248 ? 66.605 74.916 27.107 1.00 15.85 248 GLU B N 1
ATOM 4302 C CA . GLU B 1 248 ? 67.664 75.582 27.853 1.00 18.06 248 GLU B CA 1
ATOM 4303 C C . GLU B 1 248 ? 67.018 76.501 28.861 1.00 16.88 248 GLU B C 1
ATOM 4304 O O . GLU B 1 248 ? 67.707 77.100 29.713 1.00 17.03 248 GLU B O 1
ATOM 4310 N N . ARG B 1 249 ? 65.684 76.702 28.739 1.00 14.83 249 ARG B N 1
ATOM 4311 C CA . ARG B 1 249 ? 65.050 77.665 29.650 1.00 13.05 249 ARG B CA 1
ATOM 4312 C C . ARG B 1 249 ? 65.060 77.133 31.085 1.00 12.66 249 ARG B C 1
ATOM 4313 O O . ARG B 1 249 ? 64.686 76.006 31.322 1.00 12.82 249 ARG B O 1
ATOM 4321 N N . PRO B 1 250 ? 65.480 77.939 32.060 1.00 11.85 250 PRO B N 1
ATOM 4322 C CA . PRO B 1 250 ? 65.562 77.423 33.444 1.00 12.42 250 PRO B CA 1
ATOM 4323 C C . PRO B 1 250 ? 64.261 76.744 33.912 1.00 12.14 250 PRO B C 1
ATOM 4324 O O . PRO B 1 250 ? 64.303 75.709 34.576 1.00 12.77 250 PRO B O 1
ATOM 4328 N N . ALA B 1 251 ? 63.117 77.377 33.646 1.00 10.88 251 ALA B N 1
ATOM 4329 C CA . ALA B 1 251 ? 61.829 76.839 34.129 1.00 11.85 251 ALA B CA 1
ATOM 4330 C C . ALA B 1 251 ? 61.460 75.564 33.392 1.00 11.64 251 ALA B C 1
ATOM 4331 O O . ALA B 1 251 ? 60.675 74.760 33.954 1.00 11.71 251 ALA B O 1
ATOM 4333 N N . VAL B 1 252 ? 61.960 75.373 32.166 1.00 9.48 252 VAL B N 1
ATOM 4334 C CA . VAL B 1 252 ? 61.727 74.127 31.440 1.00 9.82 252 VAL B CA 1
ATOM 4335 C C . VAL B 1 252 ? 62.572 73.014 32.093 1.00 11.19 252 VAL B C 1
ATOM 4336 O O . VAL B 1 252 ? 62.086 71.876 32.307 1.00 10.92 252 VAL B O 1
ATOM 4340 N N . LYS B 1 253 ? 63.835 73.315 32.407 1.00 11.77 253 LYS B N 1
ATOM 4341 C CA . LYS B 1 253 ? 64.658 72.316 33.057 1.00 13.37 253 LYS B CA 1
ATOM 4342 C C . LYS B 1 253 ? 64.028 71.785 34.339 1.00 12.76 253 LYS B C 1
ATOM 4343 O O . LYS B 1 253 ? 64.120 70.585 34.630 1.00 14.42 253 LYS B O 1
ATOM 4349 N N . ARG B 1 254 ? 63.448 72.665 35.148 1.00 11.37 254 ARG B N 1
ATOM 4350 C CA . ARG B 1 254 ? 62.723 72.263 36.332 1.00 13.02 254 ARG B CA 1
ATOM 4351 C C . ARG B 1 254 ? 61.353 71.602 36.009 1.00 11.82 254 ARG B C 1
ATOM 4352 O O . ARG B 1 254 ? 61.024 70.524 36.552 1.00 11.25 254 ARG B O 1
ATOM 4360 N N . GLY B 1 255 ? 60.516 72.272 35.203 1.00 10.47 255 GLY B N 1
ATOM 4361 C CA . GLY B 1 255 ? 59.185 71.757 34.977 1.00 10.63 255 GLY B CA 1
ATOM 4362 C C . GLY B 1 255 ? 59.213 70.327 34.431 1.00 11.03 255 GLY B C 1
ATOM 4363 O O . GLY B 1 255 ? 58.319 69.504 34.751 1.00 9.95 255 GLY B O 1
ATOM 4364 N N . ARG B 1 256 ? 60.189 70.015 33.582 1.00 10.40 256 ARG B N 1
ATOM 4365 C CA . ARG B 1 256 ? 60.178 68.722 32.905 1.00 11.00 256 ARG B CA 1
ATOM 4366 C C . ARG B 1 256 ? 60.441 67.560 33.871 1.00 11.27 256 ARG B C 1
ATOM 4367 O O . ARG B 1 256 ? 60.211 66.401 33.513 1.00 12.30 256 ARG B O 1
ATOM 4375 N N . ILE B 1 257 ? 60.993 67.836 35.054 1.00 9.60 257 ILE B N 1
ATOM 4376 C CA . ILE B 1 257 ? 61.275 66.715 35.986 1.00 9.94 257 ILE B CA 1
ATOM 4377 C C . ILE B 1 257 ? 60.199 66.472 37.053 1.00 8.82 257 ILE B C 1
ATOM 4378 O O . ILE B 1 257 ? 60.307 65.503 37.838 1.00 10.61 257 ILE B O 1
ATOM 4383 N N . VAL B 1 258 ? 59.191 67.338 37.119 1.00 8.75 258 VAL B N 1
ATOM 4384 C CA . VAL B 1 258 ? 58.106 67.181 38.111 1.00 8.66 258 VAL B CA 1
ATOM 4385 C C . VAL B 1 258 ? 57.266 65.935 37.803 1.00 8.79 258 VAL B C 1
ATOM 4386 O O . VAL B 1 258 ? 56.803 65.745 36.652 1.00 9.99 258 VAL B O 1
ATOM 4390 N N . ASN B 1 259 ? 57.069 65.128 38.856 1.00 9.87 259 ASN B N 1
ATOM 4391 C CA . ASN B 1 259 ? 56.339 63.847 38.796 1.00 8.23 259 ASN B CA 1
ATOM 4392 C C . ASN B 1 259 ? 56.987 62.873 37.771 1.00 9.18 259 ASN B C 1
ATOM 4393 O O . ASN B 1 259 ? 56.290 61.995 37.239 1.00 9.07 259 ASN B O 1
ATOM 4398 N N . ARG B 1 260 ? 58.311 62.985 37.536 1.00 10.59 260 ARG B N 1
ATOM 4399 C CA . ARG B 1 260 ? 58.996 61.996 36.694 1.00 12.20 260 ARG B CA 1
ATOM 4400 C C . ARG B 1 260 ? 59.513 60.888 37.532 1.00 12.74 260 ARG B C 1
ATOM 4401 O O . ARG B 1 260 ? 60.060 61.135 38.603 1.00 13.43 260 ARG B O 1
ATOM 4409 N N . THR B 1 261 ? 59.363 59.652 37.063 1.00 13.22 261 THR B N 1
ATOM 4410 C CA . THR B 1 261 ? 59.675 58.506 37.918 1.00 15.96 261 THR B CA 1
ATOM 4411 C C . THR B 1 261 ? 60.680 57.580 37.255 1.00 17.99 261 THR B C 1
ATOM 4412 O O . THR B 1 261 ? 60.957 56.472 37.755 1.00 19.20 261 THR B O 1
ATOM 4416 N N . ASN B 1 262 ? 61.217 58.024 36.137 1.00 17.67 262 ASN B N 1
ATOM 4417 C CA . ASN B 1 262 ? 62.346 57.283 35.530 1.00 20.58 262 ASN B CA 1
ATOM 4418 C C . ASN B 1 262 ? 63.368 58.231 34.927 1.00 20.38 262 ASN B C 1
ATOM 4419 O O . ASN B 1 262 ? 63.177 59.442 34.976 1.00 19.31 262 ASN B O 1
ATOM 4424 N N . GLY B 1 263 ? 64.461 57.688 34.369 1.00 19.48 263 GLY B N 1
ATOM 4425 C CA . GLY B 1 263 ? 65.549 58.521 33.867 1.00 17.72 263 GLY B CA 1
ATOM 4426 C C . GLY B 1 263 ? 66.525 58.792 35.007 1.00 15.98 263 GLY B C 1
ATOM 4427 O O . GLY B 1 263 ? 66.378 58.221 36.076 1.00 15.94 263 GLY B O 1
ATOM 4428 N N . PRO B 1 264 ? 67.526 59.637 34.767 1.00 17.30 264 PRO B N 1
ATOM 4429 C CA . PRO B 1 264 ? 68.543 59.871 35.794 1.00 16.62 264 PRO B CA 1
ATOM 4430 C C . PRO B 1 264 ? 67.928 60.354 37.097 1.00 16.33 264 PRO B C 1
ATOM 4431 O O . PRO B 1 264 ? 66.881 61.009 37.081 1.00 15.72 264 PRO B O 1
ATOM 4435 N N . LEU B 1 265 ? 68.593 60.082 38.224 1.00 16.31 265 LEU B N 1
ATOM 4436 C CA . LEU B 1 265 ? 68.019 60.401 39.524 1.00 15.75 265 LEU B CA 1
ATOM 4437 C C . LEU B 1 265 ? 67.877 61.910 39.714 1.00 15.61 265 LEU B C 1
ATOM 4438 O O . LEU B 1 265 ? 66.933 62.389 40.339 1.00 15.44 265 LEU B O 1
ATOM 4443 N N . ASN B 1 266 ? 68.829 62.675 39.174 1.00 16.94 266 ASN B N 1
ATOM 4444 C CA . ASN B 1 266 ? 68.735 64.116 39.317 1.00 16.77 266 ASN B CA 1
ATOM 4445 C C . ASN B 1 266 ? 67.697 64.719 38.370 1.00 16.48 266 ASN B C 1
ATOM 4446 O O . ASN B 1 266 ? 67.535 65.935 38.340 1.00 18.73 266 ASN B O 1
ATOM 4451 N N . GLU B 1 267 ? 67.002 63.884 37.617 1.00 15.51 267 GLU B N 1
ATOM 4452 C CA . GLU B 1 267 ? 65.921 64.379 36.704 1.00 16.04 267 GLU B CA 1
ATOM 4453 C C . GLU B 1 267 ? 64.620 63.763 37.138 1.00 13.49 267 GLU B C 1
ATOM 4454 O O . GLU B 1 267 ? 63.697 63.605 36.327 1.00 13.04 267 GLU B O 1
ATOM 4460 N N . GLN B 1 268 ? 64.547 63.397 38.427 1.00 12.64 268 GLN B N 1
ATOM 4461 C CA . GLN B 1 268 ? 63.303 62.906 39.006 1.00 12.23 268 GLN B CA 1
ATOM 4462 C C . GLN B 1 268 ? 62.956 63.691 40.248 1.00 11.35 268 GLN B C 1
ATOM 4463 O O . GLN B 1 268 ? 63.715 63.621 41.225 1.00 11.84 268 GLN B O 1
ATOM 4469 N N . LEU B 1 269 ? 61.791 64.383 40.261 1.00 9.88 269 LEU B N 1
ATOM 4470 C CA . LEU B 1 269 ? 61.235 64.985 41.493 1.00 9.13 269 LEU B CA 1
ATOM 4471 C C . LEU B 1 269 ? 59.871 64.360 41.577 1.00 10.86 269 LEU B C 1
ATOM 4472 O O . LEU B 1 269 ? 58.962 64.756 40.842 1.00 11.10 269 LEU B O 1
ATOM 4477 N N . HIS B 1 270 ? 59.686 63.394 42.452 1.00 10.73 270 HIS B N 1
ATOM 4478 C CA . HIS B 1 270 ? 58.442 62.595 42.357 1.00 11.01 270 HIS B CA 1
ATOM 4479 C C . HIS B 1 270 ? 57.225 63.406 42.649 1.00 10.45 270 HIS B C 1
ATOM 4480 O O . HIS B 1 270 ? 56.197 63.228 41.967 1.00 10.82 270 HIS B O 1
ATOM 4487 N N . GLU B 1 271 ? 57.322 64.275 43.686 1.00 9.12 271 GLU B N 1
ATOM 4488 C CA . GLU B 1 271 ? 56.241 65.246 43.995 1.00 9.41 271 GLU B CA 1
ATOM 4489 C C . GLU B 1 271 ? 56.819 66.606 44.261 1.00 9.23 271 GLU B C 1
ATOM 4490 O O . GLU B 1 271 ? 57.965 66.681 44.648 1.00 10.01 271 GLU B O 1
ATOM 4496 N N . ARG B 1 272 ? 56.049 67.667 44.031 1.00 9.66 272 ARG B N 1
ATOM 4497 C CA . ARG B 1 272 ? 56.490 69.003 44.375 1.00 9.37 272 ARG B CA 1
ATOM 4498 C C . ARG B 1 272 ? 55.533 69.568 45.367 1.00 11.20 272 ARG B C 1
ATOM 4499 O O . ARG B 1 272 ? 54.318 69.737 45.073 1.00 12.95 272 ARG B O 1
ATOM 4507 N N . HIS B 1 273 ? 56.078 69.934 46.524 1.00 10.29 273 HIS B N 1
ATOM 4508 C CA . HIS B 1 273 ? 55.239 70.533 47.545 1.00 11.49 273 HIS B CA 1
ATOM 4509 C C . HIS B 1 273 ? 55.806 71.845 48.058 1.00 11.18 273 HIS B C 1
ATOM 4510 O O . HIS B 1 273 ? 55.160 72.533 48.806 1.00 13.80 273 HIS B O 1
ATOM 4517 N N . ASP B 1 274 ? 57.042 72.136 47.707 1.00 10.97 274 ASP B N 1
ATOM 4518 C CA A ASP B 1 274 ? 57.615 73.480 47.993 0.50 12.35 274 ASP B CA 1
ATOM 4519 C CA B ASP B 1 274 ? 57.747 73.380 48.131 0.50 12.44 274 ASP B CA 1
ATOM 4520 C C . ASP B 1 274 ? 58.782 73.739 47.055 1.00 12.02 274 ASP B C 1
ATOM 4521 O O . ASP B 1 274 ? 59.374 72.832 46.492 1.00 12.62 274 ASP B O 1
ATOM 4530 N N . ALA B 1 275 ? 59.041 75.034 46.786 1.00 11.76 275 ALA B N 1
ATOM 4531 C CA . ALA B 1 275 ? 60.058 75.362 45.792 1.00 13.27 275 ALA B CA 1
ATOM 4532 C C . ALA B 1 275 ? 61.430 74.779 46.119 1.00 12.48 275 ALA B C 1
ATOM 4533 O O . ALA B 1 275 ? 62.194 74.474 45.228 1.00 13.78 275 ALA B O 1
ATOM 4535 N N . SER B 1 276 ? 61.715 74.612 47.427 1.00 11.78 276 SER B N 1
ATOM 4536 C CA . SER B 1 276 ? 63.048 74.098 47.806 1.00 12.44 276 SER B CA 1
ATOM 4537 C C . SER B 1 276 ? 63.204 72.617 47.416 1.00 13.18 276 SER B C 1
ATOM 4538 O O . SER B 1 276 ? 64.333 72.076 47.442 1.00 13.59 276 SER B O 1
ATOM 4541 N N . ASP B 1 277 ? 62.113 71.943 47.083 1.00 11.83 277 ASP B N 1
ATOM 4542 C CA . ASP B 1 277 ? 62.225 70.518 46.717 1.00 13.16 277 ASP B CA 1
ATOM 4543 C C . ASP B 1 277 ? 63.208 70.284 45.593 1.00 13.34 277 ASP B C 1
ATOM 4544 O O . ASP B 1 277 ? 63.812 69.193 45.495 1.00 13.80 277 ASP B O 1
ATOM 4549 N N . PHE B 1 278 ? 63.378 71.252 44.697 1.00 12.99 278 PHE B N 1
ATOM 4550 C CA . PHE B 1 278 ? 64.313 71.077 43.588 1.00 13.36 278 PHE B CA 1
ATOM 4551 C C . PHE B 1 278 ? 65.761 71.001 44.091 1.00 15.37 278 PHE B C 1
ATOM 4552 O O . PHE B 1 278 ? 66.626 70.447 43.379 1.00 15.37 278 PHE B O 1
ATOM 4560 N N . GLU B 1 279 ? 66.015 71.568 45.273 1.00 15.77 279 GLU B N 1
ATOM 4561 C CA . GLU B 1 279 ? 67.364 71.558 45.878 1.00 20.38 279 GLU B CA 1
ATOM 4562 C C . GLU B 1 279 ? 67.513 70.376 46.837 1.00 19.06 279 GLU B C 1
ATOM 4563 O O . GLU B 1 279 ? 68.623 69.881 47.029 1.00 21.50 279 GLU B O 1
ATOM 4569 N N . THR B 1 280 ? 66.425 69.927 47.444 1.00 18.61 280 THR B N 1
ATOM 4570 C CA . THR B 1 280 ? 66.496 68.984 48.564 1.00 19.12 280 THR B CA 1
ATOM 4571 C C . THR B 1 280 ? 65.953 67.576 48.312 1.00 18.70 280 THR B C 1
ATOM 4572 O O . THR B 1 280 ? 66.347 66.617 49.010 1.00 17.79 280 THR B O 1
ATOM 4576 N N . ASN B 1 281 ? 65.039 67.427 47.346 1.00 16.97 281 ASN B N 1
ATOM 4577 C CA . ASN B 1 281 ? 64.176 66.247 47.340 1.00 17.30 281 ASN B CA 1
ATOM 4578 C C . ASN B 1 281 ? 64.088 65.541 45.999 1.00 14.59 281 ASN B C 1
ATOM 4579 O O . ASN B 1 281 ? 63.227 64.673 45.851 1.00 14.34 281 ASN B O 1
ATOM 4584 N N . THR B 1 282 ? 64.929 65.926 45.046 1.00 13.22 282 THR B N 1
ATOM 4585 C CA . THR B 1 282 ? 65.100 65.134 43.855 1.00 13.88 282 THR B CA 1
ATOM 4586 C C . THR B 1 282 ? 65.614 63.758 44.318 1.00 14.46 282 THR B C 1
ATOM 4587 O O . THR B 1 282 ? 66.180 63.620 45.405 1.00 14.16 282 THR B O 1
ATOM 4591 N N . GLU B 1 283 ? 65.380 62.747 43.497 1.00 13.50 283 GLU B N 1
ATOM 4592 C CA . GLU B 1 283 ? 65.767 61.392 43.903 1.00 15.10 283 GLU B CA 1
ATOM 4593 C C . GLU B 1 283 ? 67.268 61.219 44.149 1.00 16.59 283 GLU B C 1
ATOM 4594 O O . GLU B 1 283 ? 67.658 60.321 44.933 1.00 17.80 283 GLU B O 1
ATOM 4600 N N . ASP B 1 284 ? 68.107 61.994 43.484 1.00 17.40 284 ASP B N 1
ATOM 4601 C CA . ASP B 1 284 ? 69.555 61.927 43.750 1.00 19.78 284 ASP B CA 1
ATOM 4602 C C . ASP B 1 284 ? 69.862 62.506 45.116 1.00 20.66 284 ASP B C 1
ATOM 4603 O O . ASP B 1 284 ? 70.699 61.954 45.816 1.00 20.61 284 ASP B O 1
ATOM 4608 N N . LYS B 1 285 ? 69.209 63.610 45.497 1.00 21.91 285 LYS B N 1
ATOM 4609 C CA . LYS B 1 285 ? 69.446 64.249 46.829 1.00 23.77 285 LYS B CA 1
ATOM 4610 C C . LYS B 1 285 ? 68.883 63.459 47.990 1.00 24.53 285 LYS B C 1
ATOM 4611 O O . LYS B 1 285 ? 69.201 63.731 49.159 1.00 26.07 285 LYS B O 1
ATOM 4617 N N . ARG B 1 286 ? 68.013 62.508 47.715 1.00 25.06 286 ARG B N 1
ATOM 4618 C CA A ARG B 1 286 ? 67.433 61.697 48.772 0.50 25.40 286 ARG B CA 1
ATOM 4619 C CA B ARG B 1 286 ? 67.428 61.695 48.765 0.50 25.50 286 ARG B CA 1
ATOM 4620 C C . ARG B 1 286 ? 68.356 60.521 49.069 1.00 26.29 286 ARG B C 1
ATOM 4621 O O . ARG B 1 286 ? 68.150 59.777 50.001 1.00 26.21 286 ARG B O 1
ATOM 4636 N N . GLN B 1 287 ? 69.392 60.374 48.264 1.00 27.29 287 GLN B N 1
ATOM 4637 C CA . GLN B 1 287 ? 70.443 59.401 48.556 1.00 29.07 287 GLN B CA 1
ATOM 4638 C C . GLN B 1 287 ? 71.216 59.822 49.802 1.00 29.88 287 GLN B C 1
ATOM 4639 O O . GLN B 1 287 ? 71.750 60.949 49.853 1.00 30.48 287 GLN B O 1
ATOM 4645 N N . GLY B 1 288 ? 71.279 58.916 50.786 1.00 30.94 288 GLY B N 1
ATOM 4646 C CA . GLY B 1 288 ? 71.926 59.152 52.089 1.00 30.90 288 GLY B CA 1
ATOM 4647 C C . GLY B 1 288 ? 73.384 58.688 52.168 1.00 30.99 288 GLY B C 1
ATOM 4648 O O . GLY B 1 288 ? 74.188 59.167 53.015 1.00 30.35 288 GLY B O 1
#

Radius of gyration: 22.86 Å; Cα contacts (8 Å, |Δi|>4): 1125; chains: 2; bounding box: 57×57×65 Å

CATH classification: 3.40.30.10 (+1 more: 1.20.1050.10)

Sequence (567 aa):
TYQQPAKVWTWDKSAGGAFANNINRPVVSGPTHEEKTLPVGKHPLQLYSLGTPNGQKVTIMLEELLALGVTGAEYDAWLIRIGDGDQFSSGFVEVVNPNSKIPALRDHTHNPPIRVFESGSILLYLAEKFGYFLPQDLAKRTETMNWLFWLQGAAPFLGGGFGHFYHYAPVKIEYAINRFTMEAKRLLDVLDKQLAQHKFVVAGDDEYTIADMAIWPWFGNVVLGGVVYDAAEFLDAGSYKKHVQRWAKEVGERPAVKRRGRIVNRTNGPLNEQLHERHDASDFEETNTEDKRQGYQPAKVWTWDDKSAGGAFANINRPVVSGPTHEKTLPVGKKHPLQLYSLGTPNGQQKVTIMLEELLALGVTGAEYDAWLIRRIGDGDQFSSGFVEVNPNSKIPALRDHTHNPPIRVFESGSILLYLAEKFGYFLPQDLAKRTETMNWLFWLQGAAPFLGGGFGHFYHYAPVKIEYAINRFTMEAKRLLDVLDKQLAQQHKFVVAGDDEYTIADMAIWPWFGNNVVLGGVYDAAEFLDAGSYKKHVQRWAKEVGERPAVKRGRIVNRTNGPLNEQLHERHDDASDFETNTEDKRRQG

Secondary structure (DSSP, 8-state):
-----SS----TT---TTTTT--SS-S-SB--PPP--SSSEEEEE-SSHHHHHHHHHHHHHHHTT-GGG-EEEEE--GGGTGGGBHHHHHH-TT--S-EEEETTSSSPEEEESHHHHHHHHHHHH--SS-SSHHHHHHHHHHHHHHHHHHIIIIIIIIIIIII-SS--HHHHHHHHHHHHHHHHHHHHHHTT-SBTTBSS--HHHHHHIIIIIHHHHT-STT-TTTTTGGG-HHHHHHHHHHHTSHHHHHHTTBT--SS-GGG-B--BSSTTHHHH-SGGGS--/----SS--------STTTTT--SS-S-SB--PPP--SSSEEEEE-SSHHHHHHHHHHHHHHHTT-GGG-EEEEE--GGGTGGGBHHHHHH-TT--S-EEEETTSSSPEEEESHHHHHHHHHHHHT-SS-SSHHHHHHHHHHHHHHHHHHHIIIIIIIIIIII-SS--HHHHHHHHHHHHHHHHHHHHHHTT-SBTTBSS--HHHHHHIIIIIHHHHT-STT-HHHHTGGG-HHHHHHHHHHHTSHHHHHHTTBT--SS-GGG-B--BSSTTHHHH-STTTT--

Solvent-accessible surface area: 22672 Å² total; per-residue (Å²): 177,68,135,35,64,151,62,20,106,77,84,160,100,78,46,42,31,71,55,116,19,58,47,9,65,9,7,71,81,72,148,135,117,28,57,87,28,170,15,35,0,0,0,0,1,21,2,36,19,42,1,4,2,0,1,1,0,0,8,7,0,34,68,94,55,20,114,25,0,50,0,3,0,43,25,11,112,46,39,104,8,44,6,19,5,17,4,0,24,112,0,1,23,6,6,94,16,3,0,0,44,0,63,80,63,150,106,49,12,54,0,0,27,7,0,2,0,0,6,14,0,2,60,74,40,57,100,35,16,31,173,74,75,47,113,68,6,28,1,11,0,0,0,0,2,0,11,15,4,9,19,43,0,13,10,2,1,0,9,0,38,85,95,5,90,81,92,22,90,77,0,1,54,44,4,0,29,29,0,20,15,3,0,14,2,0,17,100,16,4,46,144,71,113,16,0,17,16,87,114,18,5,0,0,0,0,0,0,4,1,17,0,0,10,1,6,77,39,42,19,35,129,0,23,92,4,0,62,5,44,53,13,139,66,0,25,84,0,0,110,54,1,16,117,70,83,4,0,105,82,0,51,14,1,1,28,62,90,46,79,74,91,58,9,1,30,56,0,54,63,62,57,14,37,128,80,41,9,34,57,116,138,115,138,127,160,35,62,147,52,21,104,106,104,117,115,69,74,32,22,81,18,126,29,52,48,8,62,10,8,77,77,81,162,139,114,25,59,88,25,205,32,35,0,0,0,0,0,25,9,38,22,42,1,4,2,0,1,1,0,0,7,8,0,37,65,95,57,20,102,36,0,29,0,3,0,44,29,10,98,48,56,103,9,44,6,22,6,22,4,0,24,107,0,1,22,7,8,99,17,4,0,0,44,0,61,81,63,151,107,43,10,54,0,0,27,6,0,2,0,0,6,13,0,2,84,73,41,56,96,33,18,32,177,73,76,50,125,43,4,26,1,6,0,0,0,0,2,0,12,16,4,8,19,42,0,12,12,1,0,0,5,0,39,71,106,3,112,111,47,32,88,62,0,1,47,55,5,0,32,31,0,22,16,4,0,13,2,0,15,98,8,4,56,131,60,112,16,0,14,17,116,131,18,5,0,0,0,1,0,0,7,0,18,0,0,15,0,5,74,38,48,17,30,122,0,28,103,4,0,64,1,60,57,14,150,64,0,33,76,0,0,120,58,1,16,120,65,92,3,0,107,80,0,49,13,0,1,52,43,90,45,77,80,94,56,13,1,46,54,0,54,75,60,54,14,34,123,75,62,7,30,42,119,148,125,143

InterPro domains:
  IPR004045 Glutathione S-transferase, N-terminal [PF13409] (66-127)
  IPR004045 Glutathione S-transferase, N-terminal [PS50404] (46-133)
  IPR010987 Glutathione S-transferase, C-terminal-like [PS50405] (139-265)
  IPR036249 Thioredoxin-like superfamily [SSF52833] (37-130)
  IPR036282 Glutathione S-transferase, C-terminal domain superfamily [SSF47616] (133-279)
  IPR040079 Glutathione transferase family [SFLDS00019] (43-261)

B-factor: mean 14.61, std 6.54, range [5.38, 45.56]

Foldseek 3Di:
DDDDDPDDDDDLPPDFPCSVPDDPDFAAPEADADDDADAQKEKEFALALLQLLLQLLLLVCVVVVNRNSQYWYAAQDVSVVSLRYNNNCVLPVVSHDIKMWGVVDVVTDIFDDSLRSQVVSCVVVVPQADPDVVLNVLLVVLSVVLSVLVCLQPVQQLCQLATGPDNDVVSNVVSLVSLLVVLVVQLVQLVPAVANSHPDGHSSRSSPLSRQLCVLVCRGSNCNVVSVSVVSVSSPVNSVVVCPDPSSQVSSAACYDDDDQLSHQNIDNDPCSNVARGRVNVPD/DDDDPDDDDDQPDPWDCSVQDDPDFAAPEADADDDADAQKEKEAALALLQLLQLLLLLVCVVVVNRNSQYKHAAQDVVVRSLRYNNNCVLPVRSHDTKMWGNVDVVTDIADDSLRSQVVVCVVRVPQQDPPVVLNVLLVVLSVVLSVLVCLQPVQQLRQQFRGPDHDVVSNVVSLVSLLVVLVVQLVQLVPAVANRHPDGHSSRSSPQSRQLCVCVCNGRNCNVVSVSVVSVSSPVNSVVVCVDPSSQVSSQACYDDDDQLSHQNIDNDPCCNVQPRRVNVPD

GO terms:
  GO:0042803 protein homodimerization activity (F, IDA)
  GO:0015036 disulfide oxidoreductase activity (F, IDA)

Organism: Escherichia coli (strain K12) (NCBI:txid83333)